Protein AF-0000000073269499 (afdb_homodimer)

InterPro domains:
  IPR055323 Uncharacterized protein C57A10.07/YOR238W [PTHR28110] (38-282)

Radius of gyration: 32.19 Å; Cα contacts (8 Å, |Δi|>4): 989; chains: 2; bounding box: 70×108×133 Å

Organism: Auxenochlorella protothecoides (NCBI:txid3075)

Sequence (570 aa):
MRRSASSPPVSPYQQAVGSDIQVAPASSRRLLRDSSFSRARKFPVSNLSTLILVAGHSVYTGLDYHDAQGSSSWYLLDYQKEVKGQTESFMAHIRLGVEQAAADPKSVLLFSGGKTRASAGPRAEAEGYWLVAEANDWFGFPEVRRRAFTEEKARDSFENLLFGLCRYYELTGHHPTHVTVVGYEFKKARFQDMHRAAVRYPATSFSYVGTPALTPSAVDGEAAAAAAFRTDPYGCSGALAAKRAERDPFAEGGYGPDRCPAMAGLLNWCGPDPFPGRLPWAPRRMRRSASSPPVSPYQQAVGSDIQVAPASSRRLLRDSSFSRARKFPVSNLSTLILVAGHSVYTGLDYHDAQGSSSWYLLDYQKEVKGQTESFMAHIRLGVEQAAADPKSVLLFSGGKTRASAGPRAEAEGYWLVAEANDWFGFPEVRRRAFTEEKARDSFENLLFGLCRYYELTGHHPTHVTVVGYEFKKARFQDMHRAAVRYPATSFSYVGTPALTPSAVDGEAAAAAAFRTDPYGCSGALAAKRAERDPFAEGGYGPDRCPAMAGLLNWCGPDPFPGRLPWAPRR

Foldseek 3Di:
DDPDPPDPDPDPDPPPPPPPPPPPPPPPPPPPPCCCCPVPQDAQQQQAAEEEFEEFDWFQQAPDLLPQQDPVRIDDDPVRVPQPCSSVQLLVLLLVLLVVCLVPVRYAREYEFAQFDVVSPRTTRRVSSLVNCVSCCVVPRVSNNSRYYYHHQDLDDLQSVVSSQLVNCSNRVAGHQAYEYEEAPLCQCCVQPQSCVLLPADSVRYYYDHDYDRDPVVNVVNVVVSVVCQFKVPQCDDPSVVSSVSRCPPVPHGDACVSPVQCRQVSPDTGNDHRPDDHRNDDDD/DDPPPPPDDDDPDPPVPPPPPPPPPPPCPVPPPCCCCPVPQDAQQQQAAEEEFEEFDWFQQDPDLLPQQDPVRIDDDPVRVPQPCSSVQLLVSLLVLLVVCLVPVRYAREYEFAQFDVVSPRTTRRVSSLVNCVSCCVVPRVSNNSRYYYHHQDLDDLQSVVSSQLVNCSNRVAGHQAYEYEEAPLCQCCVLPQSCVLLPADSVRYYYDHDYDRDPVVNVVNVVVSVVCQFKVPQCDDPSVVSSVSRCPPVPHGDACVSPVQCRQVSPDTGNDHRPDDHRNDDDD

Nearest PDB structures (foldseek):
  6vw9-assembly1_A-2  TM=4.153E-01  e=3.941E-01  Caenorhabditis elegans
  4tl9-assembly1_E  TM=4.096E-01  e=2.772E+00  Synechococcus elongatus PCC 7942 = FACHB-805
  3oyx-assembly1_A  TM=2.602E-01  e=1.111E+00  Haloferax volcanii DS2
  3oby-assembly1_A  TM=3.102E-01  e=4.247E+00  Archaeoglobus fulgidus
  3oyx-assembly1_A  TM=2.679E-01  e=9.929E-01  Haloferax volcanii DS2

Structure (mmCIF, N/CA/C/O backbone):
data_AF-0000000073269499-model_v1
#
loop_
_entity.id
_entity.type
_entity.pdbx_description
1 polymer 'Uncharacterized protein C57A10.07'
#
loop_
_atom_site.group_PDB
_atom_site.id
_atom_site.type_symbol
_atom_site.label_atom_id
_atom_site.label_alt_id
_atom_site.label_comp_id
_atom_site.label_asym_id
_atom_site.label_entity_id
_atom_site.label_seq_id
_atom_site.pdbx_PDB_ins_code
_atom_site.Cartn_x
_atom_site.Cartn_y
_atom_site.Cartn_z
_atom_site.occupancy
_atom_site.B_iso_or_equiv
_atom_site.auth_seq_id
_atom_site.auth_comp_id
_atom_site.auth_asym_id
_atom_site.auth_atom_id
_atom_site.pdbx_PDB_model_num
ATOM 1 N N . MET A 1 1 ? 31.203 10.773 104.938 1 22.94 1 MET A N 1
ATOM 2 C CA . MET A 1 1 ? 31.562 10.117 103.688 1 22.94 1 MET A CA 1
ATOM 3 C C . MET A 1 1 ? 30.359 10.016 102.75 1 22.94 1 MET A C 1
ATOM 5 O O . MET A 1 1 ? 30.469 10.305 101.562 1 22.94 1 MET A O 1
ATOM 9 N N . ARG A 1 2 ? 29.375 9.273 103.125 1 21.56 2 ARG A N 1
ATOM 10 C CA . ARG A 1 2 ? 28.688 8.258 102.375 1 21.56 2 ARG A CA 1
ATOM 11 C C . ARG A 1 2 ? 27.484 8.852 101.625 1 21.56 2 ARG A C 1
ATOM 13 O O . ARG A 1 2 ? 26.406 9 102.25 1 21.56 2 ARG A O 1
ATOM 20 N N . ARG A 1 3 ? 27.672 10.008 100.938 1 24.25 3 ARG A N 1
ATOM 21 C CA . ARG A 1 3 ? 26.609 10.812 100.375 1 24.25 3 ARG A CA 1
ATOM 22 C C . ARG A 1 3 ? 25.734 9.984 99.438 1 24.25 3 ARG A C 1
ATOM 24 O O . ARG A 1 3 ? 26.25 9.141 98.688 1 24.25 3 ARG A O 1
ATOM 31 N N . SER A 1 4 ? 24.469 9.734 99.812 1 22 4 SER A N 1
ATOM 32 C CA . SER A 1 4 ? 23.312 8.961 99.375 1 22 4 SER A CA 1
ATOM 33 C C . SER A 1 4 ? 22.984 9.227 97.938 1 22 4 SER A C 1
ATOM 35 O O . SER A 1 4 ? 22.812 10.383 97.562 1 22 4 SER A O 1
ATOM 37 N N . ALA A 1 5 ? 23.562 8.367 97.062 1 27.89 5 ALA A N 1
ATOM 38 C CA . ALA A 1 5 ? 23.672 8.242 95.625 1 27.89 5 ALA A CA 1
ATOM 39 C C . ALA A 1 5 ? 22.297 8.242 94.938 1 27.89 5 ALA A C 1
ATOM 41 O O . ALA A 1 5 ? 21.531 7.273 95.125 1 27.89 5 ALA A O 1
ATOM 42 N N . SER A 1 6 ? 21.531 9.391 95.25 1 23.92 6 SER A N 1
ATOM 43 C CA . SER A 1 6 ? 20.141 9.477 94.875 1 23.92 6 SER A CA 1
ATOM 44 C C . SER A 1 6 ? 19.953 9.062 93.438 1 23.92 6 SER A C 1
ATOM 46 O O . SER A 1 6 ? 20.719 9.492 92.562 1 23.92 6 SER A O 1
ATOM 48 N N . SER A 1 7 ? 19.469 7.836 93.188 1 26.8 7 SER A N 1
ATOM 49 C CA . SER A 1 7 ? 19.188 6.98 92.062 1 26.8 7 SER A CA 1
ATOM 50 C C . SER A 1 7 ? 18.312 7.699 91 1 26.8 7 SER A C 1
ATOM 52 O O . SER A 1 7 ? 17.266 8.242 91.375 1 26.8 7 SER A O 1
ATOM 54 N N . PRO A 1 8 ? 19 8.398 90.062 1 29.11 8 PRO A N 1
ATOM 55 C CA . PRO A 1 8 ? 18.312 9.289 89.125 1 29.11 8 PRO A CA 1
ATOM 56 C C . PRO A 1 8 ? 17.109 8.625 88.438 1 29.11 8 PRO A C 1
ATOM 58 O O . PRO A 1 8 ? 17.062 7.395 88.312 1 29.11 8 PRO A O 1
ATOM 61 N N . PRO A 1 9 ? 15.922 9.18 88.688 1 26.84 9 PRO A N 1
ATOM 62 C CA . PRO A 1 9 ? 14.625 8.641 88.312 1 26.84 9 PRO A CA 1
ATOM 63 C C . PRO A 1 9 ? 14.586 8.266 86.812 1 26.84 9 PRO A C 1
ATOM 65 O O . PRO A 1 9 ? 15.273 8.875 86 1 26.84 9 PRO A O 1
ATOM 68 N N . VAL A 1 10 ? 14.703 6.961 86.5 1 26.03 10 VAL A N 1
ATOM 69 C CA . VAL A 1 10 ? 14.695 6.262 85.188 1 26.03 10 VAL A CA 1
ATOM 70 C C . VAL A 1 10 ? 13.492 6.719 84.375 1 26.03 10 VAL A C 1
ATOM 72 O O . VAL A 1 10 ? 12.383 6.836 84.938 1 26.03 10 VAL A O 1
ATOM 75 N N . SER A 1 11 ? 13.766 7.703 83.5 1 22.86 11 SER A N 1
ATOM 76 C CA . SER A 1 11 ? 12.844 8.391 82.625 1 22.86 11 SER A CA 1
ATOM 77 C C . SER A 1 11 ? 11.953 7.402 81.875 1 22.86 11 SER A C 1
ATOM 79 O O . SER A 1 11 ? 12.43 6.379 81.375 1 22.86 11 SER A O 1
ATOM 81 N N . PRO A 1 12 ? 10.594 7.355 82.188 1 21.77 12 PRO A N 1
ATOM 82 C CA . PRO A 1 12 ? 9.531 6.402 81.875 1 21.77 12 PRO A CA 1
ATOM 83 C C . PRO A 1 12 ? 9.43 6.145 80.375 1 21.77 12 PRO A C 1
ATOM 85 O O . PRO A 1 12 ? 9 5.066 79.938 1 21.77 12 PRO A O 1
ATOM 88 N N . TYR A 1 13 ? 9.57 7.203 79.5 1 23.22 13 TYR A N 1
ATOM 89 C CA . TYR A 1 13 ? 8.508 7.371 78.5 1 23.22 13 TYR A CA 1
ATOM 90 C C . TYR A 1 13 ? 8.688 6.395 77.375 1 23.22 13 TYR A C 1
ATOM 92 O O . TYR A 1 13 ? 9.406 6.684 76.375 1 23.22 13 TYR A O 1
ATOM 100 N N . GLN A 1 14 ? 9.297 5.223 77.562 1 21.98 14 GLN A N 1
ATOM 101 C CA . GLN A 1 14 ? 9.648 4.477 76.375 1 21.98 14 GLN A CA 1
ATOM 102 C C . GLN A 1 14 ? 8.414 4.121 75.562 1 21.98 14 GLN A C 1
ATOM 104 O O . GLN A 1 14 ? 8.336 3.039 75 1 21.98 14 GLN A O 1
ATOM 109 N N . GLN A 1 15 ? 7.211 4.57 76 1 20.42 15 GLN A N 1
ATOM 110 C CA . GLN A 1 15 ? 6.18 3.725 75.375 1 20.42 15 GLN A CA 1
ATOM 111 C C . GLN A 1 15 ? 6.227 3.787 73.875 1 20.42 15 GLN A C 1
ATOM 113 O O . GLN A 1 15 ? 5.887 4.812 73.25 1 20.42 15 GLN A O 1
ATOM 118 N N . ALA A 1 16 ? 7.309 3.344 73.25 1 23.58 16 ALA A N 1
ATOM 119 C CA . ALA A 1 16 ? 7.406 3.436 71.812 1 23.58 16 ALA A CA 1
ATOM 120 C C . ALA A 1 16 ? 6.203 2.779 71.125 1 23.58 16 ALA A C 1
ATOM 122 O O . ALA A 1 16 ? 5.824 1.659 71.5 1 23.58 16 ALA A O 1
ATOM 123 N N . VAL A 1 17 ? 5.246 3.652 70.625 1 24.48 17 VAL A N 1
ATOM 124 C CA . VAL A 1 17 ? 4.023 3.396 69.875 1 24.48 17 VAL A CA 1
ATOM 125 C C . VAL A 1 17 ? 4.305 2.381 68.75 1 24.48 17 VAL A C 1
ATOM 127 O O . VAL A 1 17 ? 5.27 2.523 68 1 24.48 17 VAL A O 1
ATOM 130 N N . GLY A 1 18 ? 4.195 1.094 69.062 1 22.17 18 GLY A N 1
ATOM 131 C CA . GLY A 1 18 ? 4.191 -0.015 68.125 1 22.17 18 GLY A CA 1
ATOM 132 C C . GLY A 1 18 ? 3.318 0.238 66.875 1 22.17 18 GLY A C 1
ATOM 133 O O . GLY A 1 18 ? 2.09 0.242 67 1 22.17 18 GLY A O 1
ATOM 134 N N . SER A 1 19 ? 3.586 1.455 66.188 1 23.94 19 SER A N 1
ATOM 135 C CA . SER A 1 19 ? 2.691 1.727 65.062 1 23.94 19 SER A CA 1
ATOM 136 C C . SER A 1 19 ? 2.498 0.487 64.188 1 23.94 19 SER A C 1
ATOM 138 O O . SER A 1 19 ? 3.467 -0.192 63.844 1 23.94 19 SER A O 1
ATOM 140 N N . ASP A 1 20 ? 1.414 -0.201 64.5 1 24.16 20 ASP A N 1
ATOM 141 C CA . ASP A 1 20 ? 0.825 -1.289 63.719 1 24.16 20 ASP A CA 1
ATOM 142 C C . ASP A 1 20 ? 0.901 -1 62.219 1 24.16 20 ASP A C 1
ATOM 144 O O . ASP A 1 20 ? 0.383 0.015 61.75 1 24.16 20 ASP A O 1
ATOM 148 N N . ILE A 1 21 ? 2.008 -1.339 61.656 1 26.45 21 ILE A N 1
ATOM 149 C CA . ILE A 1 21 ? 2.162 -1.308 60.188 1 26.45 21 ILE A CA 1
ATOM 150 C C . ILE A 1 21 ? 0.993 -2.035 59.531 1 26.45 21 ILE A C 1
ATOM 152 O O . ILE A 1 21 ? 0.821 -3.242 59.719 1 26.45 21 ILE A O 1
ATOM 156 N N . GLN A 1 22 ? -0.19 -1.421 59.719 1 25.02 22 GLN A N 1
ATOM 157 C CA . GLN A 1 22 ? -1.234 -2.039 58.906 1 25.02 22 GLN A CA 1
ATOM 158 C C . GLN A 1 22 ? -0.738 -2.32 57.5 1 25.02 22 GLN A C 1
ATOM 160 O O . GLN A 1 22 ? -0.227 -1.425 56.812 1 25.02 22 GLN A O 1
ATOM 165 N N . VAL A 1 23 ? -0.312 -3.592 57.406 1 26.8 23 VAL A N 1
ATOM 166 C CA . VAL A 1 23 ? -0.012 -4.09 56.062 1 26.8 23 VAL A CA 1
ATOM 167 C C . VAL A 1 23 ? -1.102 -3.645 55.094 1 26.8 23 VAL A C 1
ATOM 169 O O . VAL A 1 23 ? -2.279 -3.953 55.281 1 26.8 23 VAL A O 1
ATOM 172 N N . ALA A 1 24 ? -0.886 -2.455 54.594 1 28.36 24 ALA A N 1
ATOM 173 C CA . ALA A 1 24 ? -1.851 -2.016 53.594 1 28.36 24 ALA A CA 1
ATOM 174 C C . ALA A 1 24 ? -2.291 -3.182 52.719 1 28.36 24 ALA A C 1
ATOM 176 O O . ALA A 1 24 ? -1.489 -4.055 52.375 1 28.36 24 ALA A O 1
ATOM 177 N N . PRO A 1 25 ? -3.572 -3.531 52.875 1 27.3 25 PRO A N 1
ATOM 178 C CA . PRO A 1 25 ? -4.066 -4.637 52.031 1 27.3 25 PRO A CA 1
ATOM 179 C C . PRO A 1 25 ? -3.449 -4.648 50.625 1 27.3 25 PRO A C 1
ATOM 181 O O . PRO A 1 25 ? -2.973 -3.617 50.156 1 27.3 25 PRO A O 1
ATOM 184 N N . ALA A 1 26 ? -3.113 -5.949 50.219 1 28.09 26 ALA A N 1
ATOM 185 C CA . ALA A 1 26 ? -2.676 -6.316 48.875 1 28.09 26 ALA A CA 1
ATOM 186 C C . ALA A 1 26 ? -3.426 -5.516 47.812 1 28.09 26 ALA A C 1
ATOM 188 O O . ALA A 1 26 ? -4.641 -5.672 47.656 1 28.09 26 ALA A O 1
ATOM 189 N N . SER A 1 27 ? -3.215 -4.227 47.812 1 24 27 SER A N 1
ATOM 190 C CA . SER A 1 27 ? -3.812 -3.434 46.719 1 24 27 SER A CA 1
ATOM 191 C C . SER A 1 27 ? -4 -4.262 45.469 1 24 27 SER A C 1
ATOM 193 O O . SER A 1 27 ? -3.219 -5.176 45.188 1 24 27 SER A O 1
ATOM 195 N N . SER A 1 28 ? -5.227 -4.309 44.938 1 25.38 28 SER A N 1
ATOM 196 C CA . SER A 1 28 ? -5.785 -4.887 43.719 1 25.38 28 SER A CA 1
ATOM 197 C C . SER A 1 28 ? -4.848 -4.688 42.531 1 25.38 28 SER A C 1
ATOM 199 O O . SER A 1 28 ? -4.527 -3.555 42.156 1 25.38 28 SER A O 1
ATOM 201 N N . ARG A 1 29 ? -3.779 -5.484 42.469 1 25.73 29 ARG A N 1
ATOM 202 C CA . ARG A 1 29 ? -3.207 -5.648 41.125 1 25.73 29 ARG A CA 1
ATOM 203 C C . ARG A 1 29 ? -4.289 -5.586 40.062 1 25.73 29 ARG A C 1
ATOM 205 O O . ARG A 1 29 ? -5.023 -6.555 39.875 1 25.73 29 ARG A O 1
ATOM 212 N N . ARG A 1 30 ? -5.062 -4.5 40.125 1 26.78 30 ARG A N 1
ATOM 213 C CA . ARG A 1 30 ? -5.777 -4.426 38.875 1 26.78 30 ARG A CA 1
ATOM 214 C C . ARG A 1 30 ? -4.918 -4.941 37.719 1 26.78 30 ARG A C 1
ATOM 216 O O . ARG A 1 30 ? -3.816 -4.438 37.5 1 26.78 30 ARG A O 1
ATOM 223 N N . LEU A 1 31 ? -4.859 -6.195 37.531 1 27.19 31 LEU A N 1
ATOM 224 C CA . LEU A 1 31 ? -4.449 -6.801 36.281 1 27.19 31 LEU A CA 1
ATOM 225 C C . LEU A 1 31 ? -4.625 -5.824 35.125 1 27.19 31 LEU A C 1
ATOM 227 O O . LEU A 1 31 ? -5.734 -5.359 34.844 1 27.19 31 LEU A O 1
ATOM 231 N N . LEU A 1 32 ? -3.809 -4.887 35.156 1 26.34 32 LEU A N 1
ATOM 232 C CA . LEU A 1 32 ? -3.75 -4.352 33.781 1 26.34 32 LEU A CA 1
ATOM 233 C C . LEU A 1 32 ? -4.059 -5.434 32.781 1 26.34 32 LEU A C 1
ATOM 235 O O . LEU A 1 32 ? -3.283 -6.379 32.594 1 26.34 32 LEU A O 1
ATOM 239 N N . ARG A 1 33 ? -5.254 -5.996 32.875 1 30.58 33 ARG A N 1
ATOM 240 C CA . ARG A 1 33 ? -5.641 -6.715 31.656 1 30.58 33 ARG A CA 1
ATOM 241 C C . ARG A 1 33 ? -4.867 -6.207 30.453 1 30.58 33 ARG A C 1
ATOM 243 O O . ARG A 1 33 ? -4.766 -5 30.234 1 30.58 33 ARG A O 1
ATOM 250 N N . ASP A 1 34 ? -3.781 -6.801 30.234 1 30.23 34 ASP A N 1
ATOM 251 C CA . ASP A 1 34 ? -3.217 -6.809 28.891 1 30.23 34 ASP A CA 1
ATOM 252 C C . ASP A 1 34 ? -4.289 -6.512 27.844 1 30.23 34 ASP A C 1
ATOM 254 O O . ASP A 1 34 ? -4.996 -7.414 27.391 1 30.23 34 ASP A O 1
ATOM 258 N N . SER A 1 35 ? -5.199 -5.676 28.203 1 30.95 35 SER A N 1
ATOM 259 C CA . SER A 1 35 ? -6.078 -5.219 27.125 1 30.95 35 SER A CA 1
ATOM 260 C C . SER A 1 35 ? -5.305 -4.996 25.828 1 30.95 35 SER A C 1
ATOM 262 O O . SER A 1 35 ? -4.871 -3.879 25.547 1 30.95 35 SER A O 1
ATOM 264 N N . SER A 1 36 ? -4.211 -5.711 25.703 1 33.69 36 SER A N 1
ATOM 265 C CA . SER A 1 36 ? -3.877 -5.734 24.281 1 33.69 36 SER A CA 1
ATOM 266 C C . SER A 1 36 ? -5.129 -5.617 23.422 1 33.69 36 SER A C 1
ATOM 268 O O . SER A 1 36 ? -5.945 -6.539 23.375 1 33.69 36 SER A O 1
ATOM 270 N N . PHE A 1 37 ? -5.938 -4.648 23.625 1 36.12 37 PHE A N 1
ATOM 271 C CA . PHE A 1 37 ? -6.922 -4.348 22.594 1 36.12 37 PHE A CA 1
ATOM 272 C C . PHE A 1 37 ? -6.555 -5.031 21.281 1 36.12 37 PHE A C 1
ATOM 274 O O . PHE A 1 37 ? -5.703 -4.543 20.531 1 36.12 37 PHE A O 1
ATOM 281 N N . SER A 1 38 ? -6.254 -6.262 21.359 1 42.28 38 SER A N 1
ATOM 282 C CA . SER A 1 38 ? -6.246 -6.988 20.094 1 42.28 38 SER A CA 1
ATOM 283 C C . SER A 1 38 ? -7.461 -6.633 19.25 1 42.28 38 SER A C 1
ATOM 285 O O . SER A 1 38 ? -8.578 -7.062 19.547 1 42.28 38 SER A O 1
ATOM 287 N N . ARG A 1 39 ? -7.777 -5.387 19.016 1 52.25 39 ARG A N 1
ATOM 288 C CA . ARG A 1 39 ? -8.844 -5.062 18.062 1 52.25 39 ARG A CA 1
ATOM 289 C C . ARG A 1 39 ? -9.039 -6.184 17.062 1 52.25 39 ARG A C 1
ATOM 291 O O . ARG A 1 39 ? -8.086 -6.621 16.422 1 52.25 39 ARG A O 1
ATOM 298 N N . ALA A 1 40 ? -10.133 -7 17.344 1 60.56 40 ALA A N 1
ATOM 299 C CA . ALA A 1 40 ? -10.523 -8.133 16.5 1 60.56 40 ALA A CA 1
ATOM 300 C C . ALA A 1 40 ? -10.32 -7.828 15.023 1 60.56 40 ALA A C 1
ATOM 302 O O . ALA A 1 40 ? -10.844 -6.84 14.516 1 60.56 40 ALA A O 1
ATOM 303 N N . ARG A 1 41 ? -9.32 -8.43 14.508 1 80.06 41 ARG A N 1
ATOM 304 C CA . ARG A 1 41 ? -9.062 -8.32 13.078 1 80.06 41 ARG A CA 1
ATOM 305 C C . ARG A 1 41 ? -10.281 -8.742 12.266 1 80.06 41 ARG A C 1
ATOM 307 O O . ARG A 1 41 ? -10.938 -9.734 12.586 1 80.06 41 ARG A O 1
ATOM 314 N N . LYS A 1 42 ? -10.797 -7.801 11.523 1 88.88 42 LYS A N 1
ATOM 315 C CA . LYS A 1 42 ? -11.859 -8.117 10.57 1 88.88 42 LYS A CA 1
ATOM 316 C C . LYS A 1 42 ? -11.289 -8.773 9.312 1 88.88 42 LYS A C 1
ATOM 318 O O . LYS A 1 42 ? -10.234 -8.359 8.82 1 88.88 42 LYS A O 1
ATOM 323 N N . PHE A 1 43 ? -11.977 -9.844 8.875 1 96 43 PHE A N 1
ATOM 324 C CA . PHE A 1 43 ? -11.633 -10.539 7.641 1 96 43 PHE A CA 1
ATOM 325 C C . PHE A 1 43 ? -12.688 -10.289 6.57 1 96 43 PHE A C 1
ATOM 327 O O . PHE A 1 43 ? -13.773 -10.875 6.609 1 96 43 PHE A O 1
ATOM 334 N N . PRO A 1 44 ? -12.352 -9.523 5.578 1 96.56 44 PRO A N 1
ATOM 335 C CA . PRO A 1 44 ? -13.344 -9 4.641 1 96.56 44 PRO A CA 1
ATOM 336 C C . PRO A 1 44 ? -14.039 -10.109 3.848 1 96.56 44 PRO A C 1
ATOM 338 O O . PRO A 1 44 ? -15.195 -9.961 3.451 1 96.56 44 PRO A O 1
ATOM 341 N N . VAL A 1 45 ? -13.281 -11.219 3.562 1 98.12 45 VAL A N 1
ATOM 342 C CA . VAL A 1 45 ? -13.836 -12.258 2.699 1 98.12 45 VAL A CA 1
ATOM 343 C C . VAL A 1 45 ? -13.531 -13.633 3.289 1 98.12 45 VAL A C 1
ATOM 345 O O . VAL A 1 45 ? -13.016 -14.516 2.596 1 98.12 45 VAL A O 1
ATOM 348 N N . SER A 1 46 ? -14.031 -13.828 4.438 1 98.12 46 SER A N 1
ATOM 349 C CA . SER A 1 46 ? -13.734 -15.047 5.191 1 98.12 46 SER A CA 1
ATOM 350 C C . SER A 1 46 ? -14.398 -16.266 4.559 1 98.12 46 SER A C 1
ATOM 352 O O . SER A 1 46 ? -14.055 -17.406 4.879 1 98.12 46 SER A O 1
ATOM 354 N N . ASN A 1 47 ? -15.297 -16.062 3.646 1 98.31 47 ASN A N 1
ATOM 355 C CA . ASN A 1 47 ? -16.062 -17.156 3.061 1 98.31 47 ASN A CA 1
ATOM 356 C C . ASN A 1 47 ? -15.344 -17.766 1.856 1 98.31 47 ASN A C 1
ATOM 358 O O . ASN A 1 47 ? -15.75 -18.812 1.343 1 98.31 47 ASN A O 1
ATOM 362 N N . LEU A 1 48 ? -14.297 -17.188 1.386 1 98.81 48 LEU A N 1
ATOM 363 C CA . LEU A 1 48 ? -13.57 -17.672 0.222 1 98.81 48 LEU A CA 1
ATOM 364 C C . LEU A 1 48 ? -12.492 -18.672 0.636 1 98.81 48 LEU A C 1
ATOM 366 O O . LEU A 1 48 ? -12.008 -18.641 1.768 1 98.81 48 LEU A O 1
ATOM 370 N N . SER A 1 49 ? -12.109 -19.562 -0.337 1 98.75 49 SER A N 1
ATOM 371 C CA . SER A 1 49 ? -11.328 -20.703 0.143 1 98.75 49 SER A CA 1
ATOM 372 C C . SER A 1 49 ? -10.109 -20.953 -0.747 1 98.75 49 SER A C 1
ATOM 374 O O . SER A 1 49 ? -9.203 -21.688 -0.369 1 98.75 49 SER A O 1
ATOM 376 N N . THR A 1 50 ? -10.062 -20.375 -1.979 1 98.94 50 THR A N 1
ATOM 377 C CA . THR A 1 50 ? -8.945 -20.625 -2.881 1 98.94 50 THR A CA 1
ATOM 378 C C . THR A 1 50 ? -8.281 -19.312 -3.295 1 98.94 50 THR A C 1
ATOM 380 O O . THR A 1 50 ? -8.852 -18.234 -3.092 1 98.94 50 THR A O 1
ATOM 383 N N . LEU A 1 51 ? -7.059 -19.422 -3.791 1 98.94 51 LEU A N 1
ATOM 384 C CA . LEU A 1 51 ? -6.281 -18.25 -4.18 1 98.94 51 LEU A CA 1
ATOM 385 C C . LEU A 1 51 ? -5.875 -18.328 -5.648 1 98.94 51 LEU A C 1
ATOM 387 O O . LEU A 1 51 ? -5.27 -19.312 -6.074 1 98.94 51 LEU A O 1
ATOM 391 N N . ILE A 1 52 ? -6.305 -17.359 -6.398 1 99 52 ILE A N 1
ATOM 392 C CA . ILE A 1 52 ? -5.727 -17.078 -7.711 1 99 52 ILE A CA 1
ATOM 393 C C . ILE A 1 52 ? -4.723 -15.93 -7.602 1 99 52 ILE A C 1
ATOM 395 O O . ILE A 1 52 ? -5.105 -14.789 -7.336 1 99 52 ILE A O 1
ATOM 399 N N . LEU A 1 53 ? -3.473 -16.25 -7.789 1 98.94 53 LEU A N 1
ATOM 400 C CA . LEU A 1 53 ? -2.387 -15.289 -7.629 1 98.94 53 LEU A CA 1
ATOM 401 C C . LEU A 1 53 ? -1.794 -14.906 -8.977 1 98.94 53 LEU A C 1
ATOM 403 O O . LEU A 1 53 ? -1.24 -15.758 -9.68 1 98.94 53 LEU A O 1
ATOM 407 N N . VAL A 1 54 ? -1.93 -13.648 -9.352 1 98.94 54 VAL A N 1
ATOM 408 C CA . VAL A 1 54 ? -1.303 -13.141 -10.57 1 98.94 54 VAL A CA 1
ATOM 409 C C . VAL A 1 54 ? -0.006 -12.414 -10.219 1 98.94 54 VAL A C 1
ATOM 411 O O . VAL A 1 54 ? -0.028 -11.375 -9.555 1 98.94 54 VAL A O 1
ATOM 414 N N . ALA A 1 55 ? 1.083 -12.961 -10.656 1 98.5 55 ALA A N 1
ATOM 415 C CA . ALA A 1 55 ? 2.391 -12.375 -10.375 1 98.5 55 ALA A CA 1
ATOM 416 C C . ALA A 1 55 ? 2.674 -11.195 -11.297 1 98.5 55 ALA A C 1
ATOM 418 O O . ALA A 1 55 ? 2.67 -11.344 -12.523 1 98.5 55 ALA A O 1
ATOM 419 N N . GLY A 1 56 ? 2.926 -10.031 -10.695 1 95.75 56 GLY A N 1
ATOM 420 C CA . GLY A 1 56 ? 3.197 -8.836 -11.477 1 95.75 56 GLY A CA 1
ATOM 421 C C . GLY A 1 56 ? 4.559 -8.852 -12.141 1 95.75 56 GLY A C 1
ATOM 422 O O . GLY A 1 56 ? 5.477 -9.531 -11.672 1 95.75 56 GLY A O 1
ATOM 423 N N . HIS A 1 57 ? 4.664 -8.062 -13.234 1 92.44 57 HIS A N 1
ATOM 424 C CA . HIS A 1 57 ? 5.91 -8.031 -13.992 1 92.44 57 HIS A CA 1
ATOM 425 C C . HIS A 1 57 ? 6.332 -6.594 -14.289 1 92.44 57 HIS A C 1
ATOM 427 O O . HIS A 1 57 ? 7.477 -6.348 -14.68 1 92.44 57 HIS A O 1
ATOM 433 N N . SER A 1 58 ? 5.418 -5.734 -14.156 1 93.19 58 SER A N 1
ATOM 434 C CA . SER A 1 58 ? 5.742 -4.348 -14.469 1 93.19 58 SER A CA 1
ATOM 435 C C . SER A 1 58 ? 4.781 -3.385 -13.773 1 93.19 58 SER A C 1
ATOM 437 O O . SER A 1 58 ? 3.652 -3.756 -13.445 1 93.19 58 SER A O 1
ATOM 439 N N . VAL A 1 59 ? 5.305 -2.197 -13.602 1 96.44 59 VAL A N 1
ATOM 440 C CA . VAL A 1 59 ? 4.492 -1.126 -13.039 1 96.44 59 VAL A CA 1
ATOM 441 C C . VAL A 1 59 ? 3.773 -0.374 -14.156 1 96.44 59 VAL A C 1
ATOM 443 O O . VAL A 1 59 ? 4.391 -0.009 -15.156 1 96.44 59 VAL A O 1
ATOM 446 N N . TYR A 1 60 ? 2.471 -0.24 -14.062 1 95.75 60 TYR A N 1
ATOM 447 C CA . TYR A 1 60 ? 1.748 0.658 -14.953 1 95.75 60 TYR A CA 1
ATOM 448 C C . TYR A 1 60 ? 2.115 2.111 -14.68 1 95.75 60 TYR A C 1
ATOM 450 O O . TYR A 1 60 ? 1.952 2.6 -13.562 1 95.75 60 TYR A O 1
ATOM 458 N N . THR A 1 61 ? 2.586 2.834 -15.695 1 95 61 THR A N 1
ATOM 459 C CA . THR A 1 61 ? 3.062 4.195 -15.477 1 95 61 THR A CA 1
ATOM 460 C C . THR A 1 61 ? 2.168 5.203 -16.188 1 95 61 THR A C 1
ATOM 462 O O . THR A 1 61 ? 2.359 6.414 -16.062 1 95 61 THR A O 1
ATOM 465 N N . GLY A 1 62 ? 1.225 4.699 -16.969 1 92.88 62 GLY A N 1
ATOM 466 C CA . GLY A 1 62 ? 0.269 5.605 -17.578 1 92.88 62 GLY A CA 1
ATOM 467 C C . GLY A 1 62 ? -0.639 6.289 -16.578 1 92.88 62 GLY A C 1
ATOM 468 O O . GLY A 1 62 ? -0.654 5.926 -15.398 1 92.88 62 GLY A O 1
ATOM 469 N N . LEU A 1 63 ? -1.359 7.301 -17.109 1 93.5 63 LEU A N 1
ATOM 470 C CA . LEU A 1 63 ? -2.283 8.062 -16.266 1 93.5 63 LEU A CA 1
ATOM 471 C C . LEU A 1 63 ? -3.725 7.852 -16.719 1 93.5 63 LEU A C 1
ATOM 473 O O . LEU A 1 63 ? -4.656 8.383 -16.109 1 93.5 63 LEU A O 1
ATOM 477 N N . ASP A 1 64 ? -3.834 7.199 -17.828 1 93.19 64 ASP A N 1
ATOM 478 C CA . ASP A 1 64 ? -5.113 6.75 -18.359 1 93.19 64 ASP A CA 1
ATOM 479 C C . ASP A 1 64 ? -5.129 5.234 -18.547 1 93.19 64 ASP A C 1
ATOM 481 O O . ASP A 1 64 ? -4.457 4.703 -19.438 1 93.19 64 ASP A O 1
ATOM 485 N N . TYR A 1 65 ? -5.918 4.527 -17.781 1 92.75 65 TYR A N 1
ATOM 486 C CA . TYR A 1 65 ? -5.883 3.07 -17.75 1 92.75 65 TYR A CA 1
ATOM 487 C C . TYR A 1 65 ? -6.641 2.477 -18.938 1 92.75 65 TYR A C 1
ATOM 489 O O . TYR A 1 65 ? -6.523 1.283 -19.219 1 92.75 65 TYR A O 1
ATOM 497 N N . HIS A 1 66 ? -7.344 3.314 -19.703 1 90.38 66 HIS A N 1
ATOM 498 C CA . HIS A 1 66 ? -7.973 2.838 -20.922 1 90.38 66 HIS A CA 1
ATOM 499 C C . HIS A 1 66 ? -6.941 2.637 -22.031 1 90.38 66 HIS A C 1
ATOM 501 O O . HIS A 1 66 ? -7.234 2.012 -23.047 1 90.38 66 HIS A O 1
ATOM 507 N N . ASP A 1 67 ? -5.781 3.086 -21.781 1 87.56 67 ASP A N 1
ATOM 508 C CA . ASP A 1 67 ? -4.707 2.973 -22.766 1 87.56 67 ASP A CA 1
ATOM 509 C C . ASP A 1 67 ? -3.699 1.901 -22.359 1 87.56 67 ASP A C 1
ATOM 511 O O . ASP A 1 67 ? -2.504 2.031 -22.625 1 87.56 67 ASP A O 1
ATOM 515 N N . ALA A 1 68 ? -4.074 0.887 -21.734 1 84.5 68 ALA A N 1
ATOM 516 C CA . ALA A 1 68 ? -3.172 -0.103 -21.156 1 84.5 68 ALA A CA 1
ATOM 517 C C . ALA A 1 68 ? -2.496 -0.936 -22.234 1 84.5 68 ALA A C 1
ATOM 519 O O . ALA A 1 68 ? -1.51 -1.627 -21.984 1 84.5 68 ALA A O 1
ATOM 520 N N . GLN A 1 69 ? -2.912 -0.868 -23.406 1 83.94 69 GLN A N 1
ATOM 521 C CA . GLN A 1 69 ? -2.299 -1.612 -24.5 1 83.94 69 GLN A CA 1
ATOM 522 C C . GLN A 1 69 ? -1.052 -0.901 -25.016 1 83.94 69 GLN A C 1
ATOM 524 O O . GLN A 1 69 ? -0.23 -1.503 -25.719 1 83.94 69 GLN A O 1
ATOM 529 N N . GLY A 1 70 ? -0.975 0.377 -24.719 1 81.75 70 GLY A N 1
ATOM 530 C CA . GLY A 1 70 ? 0.173 1.139 -25.188 1 81.75 70 GLY A CA 1
ATOM 531 C C . GLY A 1 70 ? 1.431 0.874 -24.375 1 81.75 70 GLY A C 1
ATOM 532 O O . GLY A 1 70 ? 1.4 0.893 -23.141 1 81.75 70 GLY A O 1
ATOM 533 N N . SER A 1 71 ? 2.541 0.676 -25.062 1 76.88 71 SER A N 1
ATOM 534 C CA . SER A 1 71 ? 3.805 0.367 -24.406 1 76.88 71 SER A CA 1
ATOM 535 C C . SER A 1 71 ? 4.273 1.529 -23.531 1 76.88 71 SER A C 1
ATOM 537 O O . SER A 1 71 ? 4.949 1.323 -22.516 1 76.88 71 SER A O 1
ATOM 539 N N . SER A 1 72 ? 3.867 2.645 -23.875 1 80.81 72 SER A N 1
ATOM 540 C CA . SER A 1 72 ? 4.293 3.82 -23.125 1 80.81 72 SER A CA 1
ATOM 541 C C . SER A 1 72 ? 3.578 3.91 -21.781 1 80.81 72 SER A C 1
ATOM 543 O O . SER A 1 72 ? 3.965 4.699 -20.922 1 80.81 72 SER A O 1
ATOM 545 N N . SER A 1 73 ? 2.688 3.01 -21.578 1 84.44 73 SER A N 1
ATOM 546 C CA . SER A 1 73 ? 1.877 3.078 -20.359 1 84.44 73 SER A CA 1
ATOM 547 C C . SER A 1 73 ? 2.461 2.205 -19.266 1 84.44 73 SER A C 1
ATOM 549 O O . SER A 1 73 ? 1.92 2.154 -18.156 1 84.44 73 SER A O 1
ATOM 551 N N . TRP A 1 74 ? 3.545 1.564 -19.609 1 88.06 74 TRP A N 1
ATOM 552 C CA . TRP A 1 74 ? 4.152 0.653 -18.656 1 88.06 74 TRP A CA 1
ATOM 553 C C . TRP A 1 74 ? 5.645 0.942 -18.5 1 88.06 74 TRP A C 1
ATOM 555 O O . TRP A 1 74 ? 6.289 1.428 -19.422 1 88.06 74 TRP A O 1
ATOM 565 N N . TYR A 1 75 ? 6.164 0.7 -17.281 1 84.81 75 TYR A N 1
ATOM 566 C CA . TYR A 1 75 ? 7.613 0.708 -17.109 1 84.81 75 TYR A CA 1
ATOM 567 C C . TYR A 1 75 ? 8.25 -0.51 -17.781 1 84.81 75 TYR A C 1
ATOM 569 O O . TYR A 1 75 ? 7.926 -1.649 -17.438 1 84.81 75 TYR A O 1
ATOM 577 N N . LEU A 1 76 ? 9.07 -0.218 -18.688 1 79.06 76 LEU A N 1
ATOM 578 C CA . LEU A 1 76 ? 9.773 -1.3 -19.375 1 79.06 76 LEU A CA 1
ATOM 579 C C . LEU A 1 76 ? 11.281 -1.128 -19.266 1 79.06 76 LEU A C 1
ATOM 581 O O . LEU A 1 76 ? 11.805 -0.02 -19.422 1 79.06 76 LEU A O 1
ATOM 585 N N . LEU A 1 77 ? 11.844 -2.17 -18.844 1 75.56 77 LEU A N 1
ATOM 586 C CA . LEU A 1 77 ? 13.297 -2.18 -18.922 1 75.56 77 LEU A CA 1
ATOM 587 C C . LEU A 1 77 ? 13.758 -2.082 -20.375 1 75.56 77 LEU A C 1
ATOM 589 O O . LEU A 1 77 ? 12.984 -2.342 -21.297 1 75.56 77 LEU A O 1
ATOM 593 N N . ASP A 1 78 ? 14.992 -1.725 -20.531 1 72.94 78 ASP A N 1
ATOM 594 C CA . ASP A 1 78 ? 15.531 -1.51 -21.875 1 72.94 78 ASP A CA 1
ATOM 595 C C . ASP A 1 78 ? 15.344 -2.75 -22.734 1 72.94 78 ASP A C 1
ATOM 597 O O . ASP A 1 78 ? 14.906 -2.648 -23.891 1 72.94 78 ASP A O 1
ATOM 601 N N . TYR A 1 79 ? 15.57 -3.885 -22.172 1 70.75 79 TYR A N 1
ATOM 602 C CA . TYR A 1 79 ? 15.453 -5.105 -22.953 1 70.75 79 TYR A CA 1
ATOM 603 C C . TYR A 1 79 ? 13.992 -5.422 -23.25 1 70.75 79 TYR A C 1
ATOM 605 O O . TYR A 1 79 ? 13.68 -6.086 -24.25 1 70.75 79 TYR A O 1
ATOM 613 N N . GLN A 1 80 ? 13.07 -4.941 -22.469 1 73.56 80 GLN A N 1
ATOM 614 C CA . GLN A 1 80 ? 11.648 -5.203 -22.656 1 73.56 80 GLN A CA 1
ATOM 615 C C . GLN A 1 80 ? 11.07 -4.324 -23.766 1 73.56 80 GLN A C 1
ATOM 617 O O . GLN A 1 80 ? 10.117 -4.715 -24.438 1 73.56 80 GLN A O 1
ATOM 622 N N . LYS A 1 81 ? 11.648 -3.174 -23.891 1 75.69 81 LYS A N 1
ATOM 623 C CA . LYS A 1 81 ? 11.156 -2.225 -24.875 1 75.69 81 LYS A CA 1
ATOM 624 C C . LYS A 1 81 ? 11.289 -2.787 -26.297 1 75.69 81 LYS A C 1
ATOM 626 O O . LYS A 1 81 ? 10.5 -2.453 -27.172 1 75.69 81 LYS A O 1
ATOM 631 N N . GLU A 1 82 ? 12.211 -3.691 -26.391 1 73 82 GLU A N 1
ATOM 632 C CA . GLU A 1 82 ? 12.508 -4.242 -27.703 1 73 82 GLU A CA 1
ATOM 633 C C . GLU A 1 82 ? 11.656 -5.477 -28 1 73 82 GLU A C 1
ATOM 635 O O . GLU A 1 82 ? 11.609 -5.949 -29.125 1 73 82 GLU A O 1
ATOM 640 N N . VAL A 1 83 ? 11.055 -5.93 -26.953 1 76.38 83 VAL A N 1
ATOM 641 C CA . VAL A 1 83 ? 10.281 -7.16 -27.109 1 76.38 83 VAL A CA 1
ATOM 642 C C . VAL A 1 83 ? 8.836 -6.82 -27.484 1 76.38 83 VAL A C 1
ATOM 644 O O . VAL A 1 83 ? 8.102 -6.25 -26.672 1 76.38 83 VAL A O 1
ATOM 647 N N . LYS A 1 84 ? 8.562 -7.156 -28.688 1 79.31 84 LYS A N 1
ATOM 648 C CA . LYS A 1 84 ? 7.188 -6.949 -29.141 1 79.31 84 LYS A CA 1
ATOM 649 C C . LYS A 1 84 ? 6.207 -7.781 -28.328 1 79.31 84 LYS A C 1
ATOM 651 O O . LYS A 1 84 ? 6.465 -8.945 -28.031 1 79.31 84 LYS A O 1
ATOM 656 N N . GLY A 1 85 ? 5.168 -7.152 -27.875 1 84 85 GLY A N 1
ATOM 657 C CA . GLY A 1 85 ? 4.098 -7.895 -27.219 1 84 85 GLY A CA 1
ATOM 658 C C . GLY A 1 85 ? 4.219 -7.918 -25.719 1 84 85 GLY A C 1
ATOM 659 O O . GLY A 1 85 ? 3.432 -8.578 -25.031 1 84 85 GLY A O 1
ATOM 660 N N . GLN A 1 86 ? 5.152 -7.211 -25.172 1 83.88 86 GLN A N 1
ATOM 661 C CA . GLN A 1 86 ? 5.371 -7.227 -23.734 1 83.88 86 GLN A CA 1
ATOM 662 C C . GLN A 1 86 ? 4.129 -6.742 -22.984 1 83.88 86 GLN A C 1
ATOM 664 O O . GLN A 1 86 ? 3.652 -7.414 -22.062 1 83.88 86 GLN A O 1
ATOM 669 N N . THR A 1 87 ? 3.615 -5.656 -23.406 1 86.81 87 THR A N 1
ATOM 670 C CA . THR A 1 87 ? 2.457 -5.074 -22.734 1 86.81 87 THR A CA 1
ATOM 671 C C . THR A 1 87 ? 1.23 -5.965 -22.906 1 86.81 87 THR A C 1
ATOM 673 O O . THR A 1 87 ? 0.431 -6.113 -21.984 1 86.81 87 THR A O 1
ATOM 676 N N . GLU A 1 88 ? 1.171 -6.562 -24.078 1 90.31 88 GLU A N 1
ATOM 677 C CA . GLU A 1 88 ? 0.079 -7.496 -24.344 1 90.31 88 GLU A CA 1
ATOM 678 C C . GLU A 1 88 ? 0.137 -8.688 -23.391 1 90.31 88 GLU A C 1
ATOM 680 O O . GLU A 1 88 ? -0.9 -9.211 -22.984 1 90.31 88 GLU A O 1
ATOM 685 N N . SER A 1 89 ? 1.25 -9.047 -23.078 1 92.19 89 SER A N 1
ATOM 686 C CA . SER A 1 89 ? 1.391 -10.188 -22.172 1 92.19 89 SER A CA 1
ATOM 687 C C . SER A 1 89 ? 0.932 -9.836 -20.766 1 92.19 89 SER A C 1
ATOM 689 O O . SER A 1 89 ? 0.355 -10.672 -20.062 1 92.19 89 SER A O 1
ATOM 691 N N . PHE A 1 90 ? 1.184 -8.594 -20.328 1 93.81 90 PHE A N 1
ATOM 692 C CA . PHE A 1 90 ? 0.687 -8.18 -19.031 1 93.81 90 PHE A CA 1
ATOM 693 C C . PHE A 1 90 ? -0.836 -8.227 -18.984 1 93.81 90 PHE A C 1
ATOM 695 O O . PHE A 1 90 ? -1.42 -8.758 -18.031 1 93.81 90 PHE A O 1
ATOM 702 N N . MET A 1 91 ? -1.364 -7.738 -20.078 1 94.06 91 MET A N 1
ATOM 703 C CA . MET A 1 91 ? -2.822 -7.738 -20.172 1 94.06 91 MET A CA 1
ATOM 704 C C . MET A 1 91 ? -3.363 -9.164 -20.188 1 94.06 91 MET A C 1
ATOM 706 O O . MET A 1 91 ? -4.402 -9.445 -19.578 1 94.06 91 MET A O 1
ATOM 710 N N . ALA A 1 92 ? -2.648 -10 -20.844 1 96.31 92 ALA A N 1
ATOM 711 C CA . ALA A 1 92 ? -3.061 -11.398 -20.922 1 96.31 92 ALA A CA 1
ATOM 712 C C . ALA A 1 92 ? -3.021 -12.055 -19.531 1 96.31 92 ALA A C 1
ATOM 714 O O . ALA A 1 92 ? -3.887 -12.867 -19.203 1 96.31 92 ALA A O 1
ATOM 715 N N . HIS A 1 93 ? -2.055 -11.711 -18.781 1 97.88 93 HIS A N 1
ATOM 716 C CA . HIS A 1 93 ? -1.98 -12.234 -17.422 1 97.88 93 HIS A CA 1
ATOM 717 C C . HIS A 1 93 ? -3.168 -11.766 -16.578 1 97.88 93 HIS A C 1
ATOM 719 O O . HIS A 1 93 ? -3.77 -12.562 -15.859 1 97.88 93 HIS A O 1
ATOM 725 N N . ILE A 1 94 ? -3.453 -10.484 -16.672 1 98.5 94 ILE A N 1
ATOM 726 C CA . ILE A 1 94 ? -4.574 -9.914 -15.93 1 98.5 94 ILE A CA 1
ATOM 727 C C . ILE A 1 94 ? -5.867 -10.625 -16.328 1 98.5 94 ILE A C 1
ATOM 729 O O . ILE A 1 94 ? -6.613 -11.102 -15.469 1 98.5 94 ILE A O 1
ATOM 733 N N . ARG A 1 95 ? -6.055 -10.758 -17.641 1 98.5 95 ARG A N 1
ATOM 734 C CA . ARG A 1 95 ? -7.254 -11.398 -18.156 1 98.5 95 ARG A CA 1
ATOM 735 C C . ARG A 1 95 ? -7.34 -12.852 -17.703 1 98.5 95 ARG A C 1
ATOM 737 O O . ARG A 1 95 ? -8.398 -13.312 -17.266 1 98.5 95 ARG A O 1
ATOM 744 N N . LEU A 1 96 ? -6.25 -13.523 -17.812 1 98.75 96 LEU A N 1
ATOM 745 C CA . LEU A 1 96 ? -6.215 -14.93 -17.422 1 98.75 96 LEU A CA 1
ATOM 746 C C . LEU A 1 96 ? -6.535 -15.078 -15.93 1 98.75 96 LEU A C 1
ATOM 748 O O . LEU A 1 96 ? -7.258 -15.992 -15.539 1 98.75 96 LEU A O 1
ATOM 752 N N . GLY A 1 97 ? -6.012 -14.188 -15.094 1 98.88 97 GLY A N 1
ATOM 753 C CA . GLY A 1 97 ? -6.367 -14.18 -13.688 1 98.88 97 GLY A CA 1
ATOM 754 C C . GLY A 1 97 ? -7.852 -13.984 -13.445 1 98.88 97 GLY A C 1
ATOM 755 O O . GLY A 1 97 ? -8.461 -14.703 -12.648 1 98.88 97 GLY A O 1
ATOM 756 N N . VAL A 1 98 ? -8.422 -13.062 -14.125 1 98.94 98 VAL A N 1
ATOM 757 C CA . VAL A 1 98 ? -9.844 -12.766 -14 1 98.94 98 VAL A CA 1
ATOM 758 C C . VAL A 1 98 ? -10.664 -13.977 -14.43 1 98.94 98 VAL A C 1
ATOM 760 O O . VAL A 1 98 ? -11.625 -14.359 -13.758 1 98.94 98 VAL A O 1
ATOM 763 N N . GLU A 1 99 ? -10.266 -14.633 -15.5 1 98.88 99 GLU A N 1
ATOM 764 C CA . GLU A 1 99 ? -10.969 -15.805 -16.016 1 98.88 99 GLU A CA 1
ATOM 765 C C . GLU A 1 99 ? -10.883 -16.969 -15.039 1 98.88 99 GLU A C 1
ATOM 767 O O . GLU A 1 99 ? -11.859 -17.688 -14.82 1 98.88 99 GLU A O 1
ATOM 772 N N . GLN A 1 100 ? -9.695 -17.188 -14.484 1 98.88 100 GLN A N 1
ATOM 773 C CA . GLN A 1 100 ? -9.539 -18.234 -13.484 1 98.88 100 GLN A CA 1
ATOM 774 C C . GLN A 1 100 ? -10.445 -17.969 -12.281 1 98.88 100 GLN A C 1
ATOM 776 O O . GLN A 1 100 ? -11.062 -18.906 -11.75 1 98.88 100 GLN A O 1
ATOM 781 N N . ALA A 1 101 ? -10.523 -16.75 -11.836 1 98.88 101 ALA A N 1
ATOM 782 C CA . ALA A 1 101 ? -11.367 -16.391 -10.703 1 98.88 101 ALA A CA 1
ATOM 783 C C . ALA A 1 101 ? -12.844 -16.578 -11.047 1 98.88 101 ALA A C 1
ATOM 785 O O . ALA A 1 101 ? -13.633 -17.016 -10.203 1 98.88 101 ALA A O 1
ATOM 786 N N . ALA A 1 102 ? -13.164 -16.203 -12.266 1 98.88 102 ALA A N 1
ATOM 787 C CA . ALA A 1 102 ? -14.547 -16.359 -12.703 1 98.88 102 ALA A CA 1
ATOM 788 C C . ALA A 1 102 ? -14.961 -17.828 -12.68 1 98.88 102 ALA A C 1
ATOM 790 O O . ALA A 1 102 ? -16.109 -18.156 -12.367 1 98.88 102 ALA A O 1
ATOM 791 N N . ALA A 1 103 ? -14.062 -18.734 -12.977 1 98.69 103 ALA A N 1
ATOM 792 C CA . ALA A 1 103 ? -14.336 -20.172 -13.023 1 98.69 103 ALA A CA 1
ATOM 793 C C . ALA A 1 103 ? -14.414 -20.75 -11.617 1 98.69 103 ALA A C 1
ATOM 795 O O . ALA A 1 103 ? -14.953 -21.844 -11.43 1 98.69 103 ALA A O 1
ATOM 796 N N . ASP A 1 104 ? -13.906 -20.031 -10.609 1 98.56 104 ASP A N 1
ATOM 797 C CA . ASP A 1 104 ? -13.93 -20.453 -9.219 1 98.56 104 ASP A CA 1
ATOM 798 C C . ASP A 1 104 ? -14.531 -19.375 -8.32 1 98.56 104 ASP A C 1
ATOM 800 O O . ASP A 1 104 ? -13.805 -18.578 -7.723 1 98.56 104 ASP A O 1
ATOM 804 N N . PRO A 1 105 ? -15.812 -19.406 -8.086 1 98.44 105 PRO A N 1
ATOM 805 C CA . PRO A 1 105 ? -16.484 -18.328 -7.355 1 98.44 105 PRO A CA 1
ATOM 806 C C . PRO A 1 105 ? -16.062 -18.25 -5.891 1 98.44 105 PRO A C 1
ATOM 808 O O . PRO A 1 105 ? -16.391 -17.281 -5.199 1 98.44 105 PRO A O 1
ATOM 811 N N . LYS A 1 106 ? -15.289 -19.203 -5.438 1 98.69 106 LYS A N 1
ATOM 812 C CA . LYS A 1 106 ? -14.836 -19.188 -4.051 1 98.69 106 LYS A CA 1
ATOM 813 C C . LYS A 1 106 ? -13.391 -18.703 -3.955 1 98.69 106 LYS A C 1
ATOM 815 O O . LYS A 1 106 ? -12.766 -18.797 -2.898 1 98.69 106 LYS A O 1
ATOM 820 N N . SER A 1 107 ? -12.93 -18.125 -5.008 1 98.88 107 SER A N 1
ATOM 821 C CA . SER A 1 107 ? -11.531 -17.734 -5.047 1 98.88 107 SER A CA 1
ATOM 822 C C . SER A 1 107 ? -11.367 -16.25 -4.707 1 98.88 107 SER A C 1
ATOM 824 O O . SER A 1 107 ? -12.258 -15.445 -4.984 1 98.88 107 SER A O 1
ATOM 826 N N . VAL A 1 108 ? -10.242 -15.969 -4.035 1 98.94 108 VAL A N 1
ATOM 827 C CA . VAL A 1 108 ? -9.688 -14.617 -3.998 1 98.94 108 VAL A CA 1
ATOM 828 C C . VAL A 1 108 ? -8.773 -14.406 -5.203 1 98.94 108 VAL A C 1
ATOM 830 O O . VAL A 1 108 ? -7.871 -15.203 -5.461 1 98.94 108 VAL A O 1
ATOM 833 N N . LEU A 1 109 ? -9.086 -13.406 -6.012 1 99 109 LEU A N 1
ATOM 834 C CA . LEU A 1 109 ? -8.125 -12.969 -7.016 1 99 109 LEU A CA 1
ATOM 835 C C . LEU A 1 109 ? -7.16 -11.945 -6.426 1 99 109 LEU A C 1
ATOM 837 O O . LEU A 1 109 ? -7.586 -10.883 -5.953 1 99 109 LEU A O 1
ATOM 841 N N . LEU A 1 110 ? -5.914 -12.258 -6.465 1 98.94 110 LEU A N 1
ATOM 842 C CA . LEU A 1 110 ? -4.891 -11.406 -5.867 1 98.94 110 LEU A CA 1
ATOM 843 C C . LEU A 1 110 ? -3.83 -11.031 -6.898 1 98.94 110 LEU A C 1
ATOM 845 O O . LEU A 1 110 ? -3.08 -11.891 -7.363 1 98.94 110 LEU A O 1
ATOM 849 N N . PHE A 1 111 ? -3.838 -9.75 -7.297 1 98.94 111 PHE A N 1
ATOM 850 C CA . PHE A 1 111 ? -2.703 -9.234 -8.055 1 98.94 111 PHE A CA 1
ATOM 851 C C . PHE A 1 111 ? -1.542 -8.906 -7.125 1 98.94 111 PHE A C 1
ATOM 853 O O . PHE A 1 111 ? -1.724 -8.227 -6.109 1 98.94 111 PHE A O 1
ATOM 860 N N . SER A 1 112 ? -0.335 -9.406 -7.512 1 98.94 112 SER A N 1
ATOM 861 C CA . SER A 1 112 ? 0.795 -9.281 -6.598 1 98.94 112 SER A CA 1
ATOM 862 C C . SER A 1 112 ? 1.98 -8.602 -7.27 1 98.94 112 SER A C 1
ATOM 864 O O . SER A 1 112 ? 2.344 -8.953 -8.398 1 98.94 112 SER A O 1
ATOM 866 N N . GLY A 1 113 ? 2.59 -7.621 -6.547 1 98.75 113 GLY A N 1
ATOM 867 C CA . GLY A 1 113 ? 3.773 -6.895 -6.98 1 98.75 113 GLY A CA 1
ATOM 868 C C . GLY A 1 113 ? 3.934 -5.551 -6.289 1 98.75 113 GLY A C 1
ATOM 869 O O . GLY A 1 113 ? 2.969 -4.793 -6.164 1 98.75 113 GLY A O 1
ATOM 870 N N . GLY A 1 114 ? 5.059 -5.293 -5.891 1 98.56 114 GLY A N 1
ATOM 871 C CA . GLY A 1 114 ? 5.332 -4.113 -5.086 1 98.56 114 GLY A CA 1
ATOM 872 C C . GLY A 1 114 ? 5.641 -2.883 -5.918 1 98.56 114 GLY A C 1
ATOM 873 O O . GLY A 1 114 ? 5.301 -2.824 -7.102 1 98.56 114 GLY A O 1
ATOM 874 N N . LYS A 1 115 ? 6.059 -1.832 -5.156 1 98.19 115 LYS A N 1
ATOM 875 C CA . LYS A 1 115 ? 6.52 -0.581 -5.75 1 98.19 115 LYS A CA 1
ATOM 876 C C . LYS A 1 115 ? 7.988 -0.672 -6.152 1 98.19 115 LYS A C 1
ATOM 878 O O . LYS A 1 115 ? 8.859 -0.131 -5.469 1 98.19 115 LYS A O 1
ATOM 883 N N . THR A 1 116 ? 8.258 -1.263 -7.289 1 97.38 116 THR A N 1
ATOM 884 C CA . THR A 1 116 ? 9.57 -1.851 -7.547 1 97.38 116 THR A CA 1
ATOM 885 C C . THR A 1 116 ? 10.438 -0.904 -8.375 1 97.38 116 THR A C 1
ATOM 887 O O . THR A 1 116 ? 11.633 -1.144 -8.555 1 97.38 116 THR A O 1
ATOM 890 N N . ARG A 1 117 ? 9.812 0.159 -8.875 1 96.25 117 ARG A N 1
ATOM 891 C CA . ARG A 1 117 ? 10.555 1.025 -9.789 1 96.25 117 ARG A CA 1
ATOM 892 C C . ARG A 1 117 ? 10.539 2.471 -9.305 1 96.25 117 ARG A C 1
ATOM 894 O O . ARG A 1 117 ? 9.484 3.109 -9.273 1 96.25 117 ARG A O 1
ATOM 901 N N . ALA A 1 118 ? 11.711 2.984 -9.109 1 95 118 ALA A N 1
ATOM 902 C CA . ALA A 1 118 ? 11.836 4.328 -8.547 1 95 118 ALA A CA 1
ATOM 903 C C . ALA A 1 118 ? 11.234 5.371 -9.492 1 95 118 ALA A C 1
ATOM 905 O O . ALA A 1 118 ? 10.484 6.242 -9.055 1 95 118 ALA A O 1
ATOM 906 N N . SER A 1 119 ? 11.531 5.219 -10.75 1 94.19 119 SER A N 1
ATOM 907 C CA . SER A 1 119 ? 11.148 6.246 -11.719 1 94.19 119 SER A CA 1
ATOM 908 C C . SER A 1 119 ? 9.648 6.242 -11.961 1 94.19 119 SER A C 1
ATOM 910 O O . SER A 1 119 ? 9.094 7.219 -12.469 1 94.19 119 SER A O 1
ATOM 912 N N . ALA A 1 120 ? 8.961 5.156 -11.586 1 95.19 120 ALA A N 1
ATOM 913 C CA . ALA A 1 120 ? 7.523 5.047 -11.805 1 95.19 120 ALA A CA 1
ATOM 914 C C . ALA A 1 120 ? 6.746 5.805 -10.734 1 95.19 120 ALA A C 1
ATOM 916 O O . ALA A 1 120 ? 5.547 6.051 -10.883 1 95.19 120 ALA A O 1
ATOM 917 N N . GLY A 1 121 ? 7.461 6.277 -9.68 1 96.31 121 GLY A N 1
ATOM 918 C CA . GLY A 1 121 ? 6.746 6.754 -8.508 1 96.31 121 GLY A CA 1
ATOM 919 C C . GLY A 1 121 ? 6.246 5.637 -7.613 1 96.31 121 GLY A C 1
ATOM 920 O O . GLY A 1 121 ? 6.484 4.457 -7.895 1 96.31 121 GLY A O 1
ATOM 921 N N . PRO A 1 122 ? 5.641 6.043 -6.512 1 97.69 122 PRO A N 1
ATOM 922 C CA . PRO A 1 122 ? 5.195 5.039 -5.547 1 97.69 122 PRO A CA 1
ATOM 923 C C . PRO A 1 122 ? 3.949 4.285 -6.008 1 97.69 122 PRO A C 1
ATOM 925 O O . PRO A 1 122 ? 2.926 4.297 -5.32 1 97.69 122 PRO A O 1
ATOM 928 N N . ARG A 1 123 ? 4.148 3.568 -7.094 1 97.62 123 ARG A N 1
ATOM 929 C CA . ARG A 1 123 ? 3.096 2.775 -7.723 1 97.62 123 ARG A CA 1
ATOM 930 C C . ARG A 1 123 ? 3.438 1.291 -7.695 1 97.62 123 ARG A C 1
ATOM 932 O O . ARG A 1 123 ? 4.516 0.889 -8.141 1 97.62 123 ARG A O 1
ATOM 939 N N . ALA A 1 124 ? 2.508 0.557 -7.195 1 98.44 124 ALA A N 1
ATOM 940 C CA . ALA A 1 124 ? 2.729 -0.886 -7.145 1 98.44 124 ALA A CA 1
ATOM 941 C C . ALA A 1 124 ? 2.332 -1.547 -8.461 1 98.44 124 ALA A C 1
ATOM 943 O O . ALA A 1 124 ? 1.405 -1.094 -9.141 1 98.44 124 ALA A O 1
ATOM 944 N N . GLU A 1 125 ? 3.033 -2.615 -8.797 1 97.94 125 GLU A N 1
ATOM 945 C CA . GLU A 1 125 ? 2.635 -3.432 -9.938 1 97.94 125 GLU A CA 1
ATOM 946 C C . GLU A 1 125 ? 1.21 -3.951 -9.773 1 97.94 125 GLU A C 1
ATOM 948 O O . GLU A 1 125 ? 0.402 -3.863 -10.703 1 97.94 125 GLU A O 1
ATOM 953 N N . ALA A 1 126 ? 0.875 -4.395 -8.609 1 98.75 126 ALA A N 1
ATOM 954 C CA . ALA A 1 126 ? -0.412 -5.012 -8.297 1 98.75 126 ALA A CA 1
ATOM 955 C C . ALA A 1 126 ? -1.562 -4.035 -8.547 1 98.75 126 ALA A C 1
ATOM 957 O O . ALA A 1 126 ? -2.588 -4.41 -9.117 1 98.75 126 ALA A O 1
ATOM 958 N N . GLU A 1 127 ? -1.39 -2.844 -8.094 1 97.69 127 GLU A N 1
ATOM 959 C CA . GLU A 1 127 ? -2.438 -1.84 -8.258 1 97.69 127 GLU A CA 1
ATOM 960 C C . GLU A 1 127 ? -2.688 -1.535 -9.727 1 97.69 127 GLU A C 1
ATOM 962 O O . GLU A 1 127 ? -3.836 -1.371 -10.148 1 97.69 127 GLU A O 1
ATOM 967 N N . GLY A 1 128 ? -1.596 -1.423 -10.484 1 97.31 128 GLY A N 1
ATOM 968 C CA . GLY A 1 128 ? -1.759 -1.239 -11.922 1 97.31 128 GLY A CA 1
ATOM 969 C C . GLY A 1 128 ? -2.562 -2.346 -12.578 1 97.31 128 GLY A C 1
ATOM 970 O O . GLY A 1 128 ? -3.439 -2.078 -13.398 1 97.31 128 GLY A O 1
ATOM 971 N N . TYR A 1 129 ? -2.289 -3.576 -12.211 1 98.31 129 TYR A N 1
ATOM 972 C CA . TYR A 1 129 ? -3.02 -4.715 -12.75 1 98.31 129 TYR A CA 1
ATOM 973 C C . TYR A 1 129 ? -4.5 -4.629 -12.398 1 98.31 129 TYR A C 1
ATOM 975 O O . TYR A 1 129 ? -5.363 -4.855 -13.258 1 98.31 129 TYR A O 1
ATOM 983 N N . TRP A 1 130 ? -4.836 -4.312 -11.172 1 98.62 130 TRP A N 1
ATOM 984 C CA . TRP A 1 130 ? -6.223 -4.18 -10.734 1 98.62 130 TRP A CA 1
ATOM 985 C C . TRP A 1 130 ? -6.945 -3.102 -11.539 1 98.62 130 TRP A C 1
ATOM 987 O O . TRP A 1 130 ? -8.055 -3.32 -12.023 1 98.62 130 TRP A O 1
ATOM 997 N N . LEU A 1 131 ? -6.277 -1.963 -11.719 1 97.69 131 LEU A N 1
ATOM 998 C CA . LEU A 1 131 ? -6.906 -0.829 -12.383 1 97.69 131 LEU A CA 1
ATOM 999 C C . LEU A 1 131 ? -7.086 -1.108 -13.875 1 97.69 131 LEU A C 1
ATOM 1001 O O . LEU A 1 131 ? -8.062 -0.654 -14.477 1 97.69 131 LEU A O 1
ATOM 1005 N N . VAL A 1 132 ? -6.156 -1.839 -14.438 1 97.25 132 VAL A N 1
ATOM 1006 C CA . VAL A 1 132 ? -6.312 -2.232 -15.836 1 97.25 132 VAL A CA 1
ATOM 1007 C C . VAL A 1 132 ? -7.52 -3.158 -15.977 1 97.25 132 VAL A C 1
ATOM 1009 O O . VAL A 1 132 ? -8.297 -3.031 -16.922 1 97.25 132 VAL A O 1
ATOM 1012 N N . ALA A 1 133 ? -7.688 -4.105 -15.062 1 98.5 133 ALA A N 1
ATOM 1013 C CA . ALA A 1 133 ? -8.875 -4.949 -15.07 1 98.5 133 ALA A CA 1
ATOM 1014 C C . ALA A 1 133 ? -10.148 -4.109 -14.961 1 98.5 133 ALA A C 1
ATOM 1016 O O . ALA A 1 133 ? -11.109 -4.332 -15.695 1 98.5 133 ALA A O 1
ATOM 1017 N N . GLU A 1 134 ? -10.102 -3.139 -14.047 1 97.44 134 GLU A N 1
ATOM 1018 C CA . GLU A 1 134 ? -11.227 -2.229 -13.859 1 97.44 134 GLU A CA 1
ATOM 1019 C C . GLU A 1 134 ? -11.555 -1.483 -15.148 1 97.44 134 GLU A C 1
ATOM 1021 O O . GLU A 1 134 ? -12.719 -1.377 -15.531 1 97.44 134 GLU A O 1
ATOM 1026 N N . ALA A 1 135 ? -10.539 -1.022 -15.836 1 96.25 135 ALA A N 1
ATOM 1027 C CA . ALA A 1 135 ? -10.703 -0.237 -17.047 1 96.25 135 ALA A CA 1
ATOM 1028 C C . ALA A 1 135 ? -11.234 -1.101 -18.203 1 96.25 135 ALA A C 1
ATOM 1030 O O . ALA A 1 135 ? -11.797 -0.584 -19.156 1 96.25 135 ALA A O 1
ATOM 1031 N N . ASN A 1 136 ? -11 -2.385 -18.125 1 97.06 136 ASN A N 1
ATOM 1032 C CA . ASN A 1 136 ? -11.461 -3.307 -19.156 1 97.06 136 ASN A CA 1
ATOM 1033 C C . ASN A 1 136 ? -12.734 -4.031 -18.734 1 97.06 136 ASN A C 1
ATOM 1035 O O . ASN A 1 136 ? -13.031 -5.117 -19.234 1 97.06 136 ASN A O 1
ATOM 1039 N N . ASP A 1 137 ? -13.414 -3.529 -17.781 1 97.56 137 ASP A N 1
ATOM 1040 C CA . ASP A 1 137 ? -14.695 -4.047 -17.312 1 97.56 137 ASP A CA 1
ATOM 1041 C C . ASP A 1 137 ? -14.578 -5.516 -16.906 1 97.56 137 ASP A C 1
ATOM 1043 O O . ASP A 1 137 ? -15.445 -6.324 -17.25 1 97.56 137 ASP A O 1
ATOM 1047 N N . TRP A 1 138 ? -13.414 -5.793 -16.359 1 98.56 138 TRP A N 1
ATOM 1048 C CA . TRP A 1 138 ? -13.133 -7.117 -15.82 1 98.56 138 TRP A CA 1
ATOM 1049 C C . TRP A 1 138 ? -13.32 -8.195 -16.891 1 98.56 138 TRP A C 1
ATOM 1051 O O . TRP A 1 138 ? -13.734 -9.312 -16.578 1 98.56 138 TRP A O 1
ATOM 1061 N N . PHE A 1 139 ? -13.164 -7.789 -18.141 1 98.12 139 PHE A N 1
ATOM 1062 C CA . PHE A 1 139 ? -13.102 -8.68 -19.297 1 98.12 139 PHE A CA 1
ATOM 1063 C C . PHE A 1 139 ? -14.359 -9.539 -19.375 1 98.12 139 PHE A C 1
ATOM 1065 O O . PHE A 1 139 ? -14.281 -10.727 -19.688 1 98.12 139 PHE A O 1
ATOM 1072 N N . GLY A 1 140 ? -15.453 -9.016 -18.953 1 98.38 140 GLY A N 1
ATOM 1073 C CA . GLY A 1 140 ? -16.734 -9.68 -19.109 1 98.38 140 GLY A CA 1
ATOM 1074 C C . GLY A 1 140 ? -17.172 -10.414 -17.859 1 98.38 140 GLY A C 1
ATOM 1075 O O . GLY A 1 140 ? -18.219 -11.062 -17.859 1 98.38 140 GLY A O 1
ATOM 1076 N N . PHE A 1 141 ? -16.406 -10.328 -16.766 1 98.75 141 PHE A N 1
ATOM 1077 C CA . PHE A 1 141 ? -16.75 -11 -15.516 1 98.75 141 PHE A CA 1
ATOM 1078 C C . PHE A 1 141 ? -16.766 -10.016 -14.352 1 98.75 141 PHE A C 1
ATOM 1080 O O . PHE A 1 141 ? -15.969 -10.133 -13.422 1 98.75 141 PHE A O 1
ATOM 1087 N N . PRO A 1 142 ? -17.766 -9.078 -14.344 1 98.19 142 PRO A N 1
ATOM 1088 C CA . PRO A 1 142 ? -17.797 -8.016 -13.336 1 98.19 142 PRO A CA 1
ATOM 1089 C C . PRO A 1 142 ? -17.953 -8.555 -11.914 1 98.19 142 PRO A C 1
ATOM 1091 O O . PRO A 1 142 ? -17.578 -7.879 -10.953 1 98.19 142 PRO A O 1
ATOM 1094 N N . GLU A 1 143 ? -18.422 -9.773 -11.742 1 98.12 143 GLU A N 1
ATOM 1095 C CA . GLU A 1 143 ? -18.641 -10.344 -10.414 1 98.12 143 GLU A CA 1
ATOM 1096 C C . GLU A 1 143 ? -17.312 -10.617 -9.711 1 98.12 143 GLU A C 1
ATOM 1098 O O . GLU A 1 143 ? -17.281 -10.766 -8.484 1 98.12 143 GLU A O 1
ATOM 1103 N N . VAL A 1 144 ? -16.219 -10.711 -10.461 1 98.75 144 VAL A N 1
ATOM 1104 C CA . VAL A 1 144 ? -14.906 -11.008 -9.906 1 98.75 144 VAL A CA 1
ATOM 1105 C C . VAL A 1 144 ? -14.398 -9.812 -9.117 1 98.75 144 VAL A C 1
ATOM 1107 O O . VAL A 1 144 ? -13.625 -9.969 -8.172 1 98.75 144 VAL A O 1
ATOM 1110 N N . ARG A 1 145 ? -14.859 -8.625 -9.391 1 98.56 145 ARG A N 1
ATOM 1111 C CA . ARG A 1 145 ? -14.352 -7.363 -8.852 1 98.56 145 ARG A CA 1
ATOM 1112 C C . ARG A 1 145 ? -14.398 -7.363 -7.328 1 98.56 145 ARG A C 1
ATOM 1114 O O . ARG A 1 145 ? -13.453 -6.918 -6.672 1 98.56 145 ARG A O 1
ATOM 1121 N N . ARG A 1 146 ? -15.422 -7.883 -6.73 1 97.12 146 ARG A N 1
ATOM 1122 C CA . ARG A 1 146 ? -15.664 -7.781 -5.293 1 97.12 146 ARG A CA 1
ATOM 1123 C C . ARG A 1 146 ? -14.703 -8.68 -4.516 1 97.12 146 ARG A C 1
ATOM 1125 O O . ARG A 1 146 ? -14.562 -8.539 -3.303 1 97.12 146 ARG A O 1
ATOM 1132 N N . ARG A 1 147 ? -14.062 -9.586 -5.203 1 98.31 147 ARG A N 1
ATOM 1133 C CA . ARG A 1 147 ? -13.133 -10.477 -4.527 1 98.31 147 ARG A CA 1
ATOM 1134 C C . ARG A 1 147 ? -11.734 -10.367 -5.125 1 98.31 147 ARG A C 1
ATOM 1136 O O . ARG A 1 147 ? -10.953 -11.32 -5.062 1 98.31 147 ARG A O 1
ATOM 1143 N N . ALA A 1 148 ? -11.508 -9.266 -5.848 1 98.88 148 ALA A N 1
ATOM 1144 C CA . ALA A 1 148 ? -10.188 -8.953 -6.395 1 98.88 148 ALA A CA 1
ATOM 1145 C C . ALA A 1 148 ? -9.445 -7.961 -5.508 1 98.88 148 ALA A C 1
ATOM 1147 O O . ALA A 1 148 ? -9.984 -6.906 -5.164 1 98.88 148 ALA A O 1
ATOM 1148 N N . PHE A 1 149 ? -8.227 -8.352 -5.129 1 98.88 149 PHE A N 1
ATOM 1149 C CA . PHE A 1 149 ? -7.422 -7.566 -4.207 1 98.88 149 PHE A CA 1
ATOM 1150 C C . PHE A 1 149 ? -5.992 -7.43 -4.719 1 98.88 149 PHE A C 1
ATOM 1152 O O . PHE A 1 149 ? -5.664 -7.926 -5.797 1 98.88 149 PHE A O 1
ATOM 1159 N N . THR A 1 150 ? -5.188 -6.648 -3.914 1 98.88 150 THR A N 1
ATOM 1160 C CA . THR A 1 150 ? -3.789 -6.453 -4.281 1 98.88 150 THR A CA 1
ATOM 1161 C C . THR A 1 150 ? -2.867 -6.848 -3.133 1 98.88 150 THR A C 1
ATOM 1163 O O . THR A 1 150 ? -3.262 -6.789 -1.965 1 98.88 150 THR A O 1
ATOM 1166 N N . GLU A 1 151 ? -1.783 -7.422 -3.408 1 98.81 151 GLU A N 1
ATOM 1167 C CA . GLU A 1 151 ? -0.583 -7.52 -2.582 1 98.81 151 GLU A CA 1
ATOM 1168 C C . GLU A 1 151 ? 0.544 -6.656 -3.143 1 98.81 151 GLU A C 1
ATOM 1170 O O . GLU A 1 151 ? 1.024 -6.898 -4.25 1 98.81 151 GLU A O 1
ATOM 1175 N N . GLU A 1 152 ? 0.991 -5.625 -2.373 1 98.62 152 GLU A N 1
ATOM 1176 C CA . GLU A 1 152 ? 1.75 -4.539 -2.99 1 98.62 152 GLU A CA 1
ATOM 1177 C C . GLU A 1 152 ? 3.16 -4.457 -2.414 1 98.62 152 GLU A C 1
ATOM 1179 O O . GLU A 1 152 ? 3.766 -3.383 -2.396 1 98.62 152 GLU A O 1
ATOM 1184 N N . LYS A 1 153 ? 3.746 -5.598 -2.021 1 97.88 153 LYS A N 1
ATOM 1185 C CA . LYS A 1 153 ? 5.047 -5.535 -1.363 1 97.88 153 LYS A CA 1
ATOM 1186 C C . LYS A 1 153 ? 6.055 -6.453 -2.047 1 97.88 153 LYS A C 1
ATOM 1188 O O . LYS A 1 153 ? 7.266 -6.305 -1.856 1 97.88 153 LYS A O 1
ATOM 1193 N N . ALA A 1 154 ? 5.629 -7.398 -2.855 1 98.69 154 ALA A N 1
ATOM 1194 C CA . ALA A 1 154 ? 6.504 -8.414 -3.426 1 98.69 154 ALA A CA 1
ATOM 1195 C C . ALA A 1 154 ? 7.57 -7.785 -4.316 1 98.69 154 ALA A C 1
ATOM 1197 O O . ALA A 1 154 ? 7.27 -6.922 -5.145 1 98.69 154 ALA A O 1
ATOM 1198 N N . ARG A 1 155 ? 8.812 -8.227 -4.148 1 98.12 155 ARG A N 1
ATOM 1199 C CA . ARG A 1 155 ? 9.945 -7.664 -4.883 1 98.12 155 ARG A CA 1
ATOM 1200 C C . ARG A 1 155 ? 10.57 -8.703 -5.809 1 98.12 155 ARG A C 1
ATOM 1202 O O . ARG A 1 155 ? 11.516 -8.406 -6.543 1 98.12 155 ARG A O 1
ATOM 1209 N N . ASP A 1 156 ? 10.07 -9.938 -5.723 1 97.75 156 ASP A N 1
ATOM 1210 C CA . ASP A 1 156 ? 10.445 -11.016 -6.633 1 97.75 156 ASP A CA 1
ATOM 1211 C C . ASP A 1 156 ? 9.375 -12.102 -6.656 1 97.75 156 ASP A C 1
ATOM 1213 O O . ASP A 1 156 ? 8.344 -11.984 -5.992 1 97.75 156 ASP A O 1
ATOM 1217 N N . SER A 1 157 ? 9.695 -13.172 -7.461 1 98.25 157 SER A N 1
ATOM 1218 C CA . SER A 1 157 ? 8.703 -14.219 -7.684 1 98.25 157 SER A CA 1
ATOM 1219 C C . SER A 1 157 ? 8.461 -15.031 -6.414 1 98.25 157 SER A C 1
ATOM 1221 O O . SER A 1 157 ? 7.332 -15.453 -6.148 1 98.25 157 SER A O 1
ATOM 1223 N N . PHE A 1 158 ? 9.438 -15.258 -5.609 1 98.75 158 PHE A N 1
ATOM 1224 C CA . PHE A 1 158 ? 9.234 -15.984 -4.363 1 98.75 158 PHE A CA 1
ATOM 1225 C C . PHE A 1 158 ? 8.336 -15.195 -3.416 1 98.75 158 PHE A C 1
ATOM 1227 O O . PHE A 1 158 ? 7.402 -15.75 -2.828 1 98.75 158 PHE A O 1
ATOM 1234 N N . GLU A 1 159 ? 8.57 -13.883 -3.367 1 98.62 159 GLU A N 1
ATOM 1235 C CA . GLU A 1 159 ? 7.77 -13.031 -2.494 1 98.62 159 GLU A CA 1
ATOM 1236 C C . GLU A 1 159 ? 6.344 -12.891 -3.02 1 98.62 159 GLU A C 1
ATOM 1238 O O . GLU A 1 159 ? 5.406 -12.719 -2.242 1 98.62 159 GLU A O 1
ATOM 1243 N N . ASN A 1 160 ? 6.172 -12.969 -4.355 1 98.81 160 ASN A N 1
ATOM 1244 C CA . ASN A 1 160 ? 4.797 -13.016 -4.836 1 98.81 160 ASN A CA 1
ATOM 1245 C C . ASN A 1 160 ? 3.996 -14.109 -4.133 1 98.81 160 ASN A C 1
ATOM 1247 O O . ASN A 1 160 ? 2.885 -13.867 -3.662 1 98.81 160 ASN A O 1
ATOM 1251 N N . LEU A 1 161 ? 4.602 -15.273 -4.086 1 98.94 161 LEU A N 1
ATOM 1252 C CA . LEU A 1 161 ? 3.9 -16.406 -3.479 1 98.94 161 LEU A CA 1
ATOM 1253 C C . LEU A 1 161 ? 3.832 -16.25 -1.963 1 98.94 161 LEU A C 1
ATOM 1255 O O . LEU A 1 161 ? 2.752 -16.344 -1.374 1 98.94 161 LEU A O 1
ATOM 1259 N N . LEU A 1 162 ? 4.949 -15.984 -1.323 1 98.75 162 LEU A N 1
ATOM 1260 C CA . LEU A 1 162 ? 5.027 -15.883 0.13 1 98.75 162 LEU A CA 1
ATOM 1261 C C . LEU A 1 162 ? 4.082 -14.805 0.651 1 98.75 162 LEU A C 1
ATOM 1263 O O . LEU A 1 162 ? 3.27 -15.062 1.54 1 98.75 162 LEU A O 1
ATOM 1267 N N . PHE A 1 163 ? 4.176 -13.594 0.093 1 98.69 163 PHE A N 1
ATOM 1268 C CA . PHE A 1 163 ? 3.344 -12.477 0.541 1 98.69 163 PHE A CA 1
ATOM 1269 C C . PHE A 1 163 ? 1.9 -12.664 0.089 1 98.69 163 PHE A C 1
ATOM 1271 O O . PHE A 1 163 ? 0.971 -12.219 0.762 1 98.69 163 PHE A O 1
ATOM 1278 N N . GLY A 1 164 ? 1.726 -13.383 -1.039 1 98.88 164 GLY A N 1
ATOM 1279 C CA . GLY A 1 164 ? 0.376 -13.727 -1.452 1 98.88 164 GLY A CA 1
ATOM 1280 C C . GLY A 1 164 ? -0.356 -14.586 -0.438 1 98.88 164 GLY A C 1
ATOM 1281 O O . GLY A 1 164 ? -1.528 -14.344 -0.144 1 98.88 164 GLY A O 1
ATOM 1282 N N . LEU A 1 165 ? 0.361 -15.547 0.107 1 98.81 165 LEU A N 1
ATOM 1283 C CA . LEU A 1 165 ? -0.22 -16.406 1.131 1 98.81 165 LEU A CA 1
ATOM 1284 C C . LEU A 1 165 ? -0.537 -15.617 2.395 1 98.81 165 LEU A C 1
ATOM 1286 O O . LEU A 1 165 ? -1.589 -15.812 3.008 1 98.81 165 LEU A O 1
ATOM 1290 N N . CYS A 1 166 ? 0.307 -14.734 2.727 1 98.38 166 CYS A N 1
ATOM 1291 C CA . CYS A 1 166 ? 0.074 -13.906 3.9 1 98.38 166 CYS A CA 1
ATOM 1292 C C . CYS A 1 166 ? -1.099 -12.961 3.676 1 98.38 166 CYS A C 1
ATOM 1294 O O . CYS A 1 166 ? -1.981 -12.844 4.527 1 98.38 166 CYS A O 1
ATOM 1296 N N . ARG A 1 167 ? -1.113 -12.305 2.518 1 98.69 167 ARG A N 1
ATOM 1297 C CA . ARG A 1 167 ? -2.193 -11.383 2.188 1 98.69 167 ARG A CA 1
ATOM 1298 C C . ARG A 1 167 ? -3.537 -12.102 2.152 1 98.69 167 ARG A C 1
ATOM 1300 O O . ARG 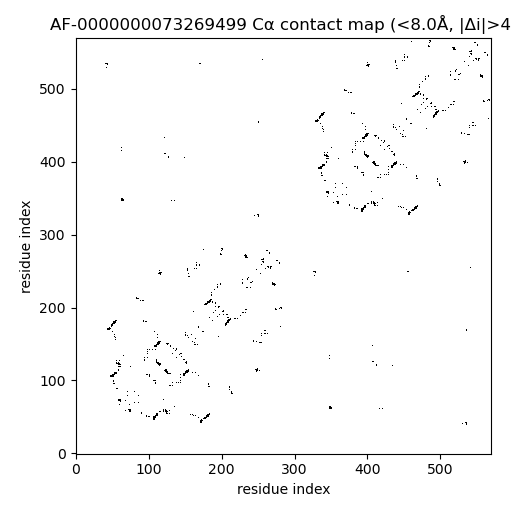A 1 167 ? -4.551 -11.555 2.6 1 98.69 167 ARG A O 1
ATOM 1307 N N . TYR A 1 168 ? -3.561 -13.344 1.608 1 98.81 168 TYR A N 1
ATOM 1308 C CA . TYR A 1 168 ? -4.773 -14.148 1.633 1 98.81 168 TYR A CA 1
ATOM 1309 C C . TYR A 1 168 ? -5.289 -14.312 3.057 1 98.81 168 TYR A C 1
ATOM 1311 O O . TYR A 1 168 ? -6.48 -14.125 3.32 1 98.81 168 TYR A O 1
ATOM 1319 N N . TYR A 1 169 ? -4.422 -14.617 3.977 1 98.56 169 TYR A N 1
ATOM 1320 C CA . TYR A 1 169 ? -4.797 -14.773 5.375 1 98.56 169 TYR A CA 1
ATOM 1321 C C . TYR A 1 169 ? -5.383 -13.477 5.93 1 98.56 169 TYR A C 1
ATOM 1323 O O . TYR A 1 169 ? -6.391 -13.5 6.641 1 98.56 169 TYR A O 1
ATOM 1331 N N . GLU A 1 170 ? -4.773 -12.383 5.629 1 97.69 170 GLU A N 1
ATOM 1332 C CA . GLU A 1 170 ? -5.254 -11.102 6.125 1 97.69 170 GLU A CA 1
ATOM 1333 C C . GLU A 1 170 ? -6.691 -10.844 5.684 1 97.69 170 GLU A C 1
ATOM 1335 O O . GLU A 1 170 ? -7.457 -10.188 6.398 1 97.69 170 GLU A O 1
ATOM 1340 N N . LEU A 1 171 ? -7.031 -11.375 4.512 1 98.5 171 LEU A N 1
ATOM 1341 C CA . LEU A 1 171 ? -8.336 -11.102 3.924 1 98.5 171 LEU A CA 1
ATOM 1342 C C . LEU A 1 171 ? -9.367 -12.117 4.402 1 98.5 171 LEU A C 1
ATOM 1344 O O . LEU A 1 171 ? -10.555 -11.797 4.5 1 98.5 171 LEU A O 1
ATOM 1348 N N . THR A 1 172 ? -8.914 -13.328 4.781 1 98.56 172 THR A N 1
ATOM 1349 C CA . THR A 1 172 ? -9.891 -14.398 4.957 1 98.56 172 THR A CA 1
ATOM 1350 C C . THR A 1 172 ? -9.836 -14.945 6.379 1 98.56 172 THR A C 1
ATOM 1352 O O . THR A 1 172 ? -10.781 -15.594 6.836 1 98.56 172 THR A O 1
ATOM 1355 N N . GLY A 1 173 ? -8.711 -14.836 7.043 1 97.69 173 GLY A N 1
ATOM 1356 C CA . GLY A 1 173 ? -8.547 -15.359 8.391 1 97.69 173 GLY A CA 1
ATOM 1357 C C . GLY A 1 173 ? -8.102 -16.812 8.422 1 97.69 173 GLY A C 1
ATOM 1358 O O . GLY A 1 173 ? -7.93 -17.391 9.492 1 97.69 173 GLY A O 1
ATOM 1359 N N . HIS A 1 174 ? -7.961 -17.344 7.254 1 97.81 174 HIS A N 1
ATOM 1360 C CA . HIS A 1 174 ? -7.469 -18.719 7.121 1 97.81 174 HIS A CA 1
ATOM 1361 C C . HIS A 1 174 ? -6.551 -18.859 5.914 1 97.81 174 HIS A C 1
ATOM 1363 O O . HIS A 1 174 ? -6.137 -17.859 5.324 1 97.81 174 HIS A O 1
ATOM 1369 N N . HIS A 1 175 ? -6.102 -20.109 5.586 1 98.12 175 HIS A N 1
ATOM 1370 C CA . HIS A 1 175 ? -5.16 -20.344 4.492 1 98.12 175 HIS A CA 1
ATOM 1371 C C . HIS A 1 175 ? -5.828 -21.062 3.33 1 98.12 175 HIS A C 1
ATOM 1373 O O . HIS A 1 175 ? -6.777 -21.828 3.527 1 98.12 175 HIS A O 1
ATOM 1379 N N . PRO A 1 176 ? -5.398 -20.781 2.119 1 98.69 176 PRO A N 1
ATOM 1380 C CA . PRO A 1 176 ? -6.117 -21.328 0.969 1 98.69 176 PRO A CA 1
ATOM 1381 C C . PRO A 1 176 ? -6.004 -22.844 0.869 1 98.69 176 PRO A C 1
ATOM 1383 O O . PRO A 1 176 ? -4.945 -23.406 1.165 1 98.69 176 PRO A O 1
ATOM 1386 N N . THR A 1 177 ? -7.043 -23.422 0.357 1 98.38 177 THR A N 1
ATOM 1387 C CA . THR A 1 177 ? -7.059 -24.859 0.134 1 98.38 177 THR A CA 1
ATOM 1388 C C . THR A 1 177 ? -6.418 -25.203 -1.207 1 98.38 177 THR A C 1
ATOM 1390 O O . THR A 1 177 ? -6.055 -26.359 -1.446 1 98.38 177 THR A O 1
ATOM 1393 N N . HIS A 1 178 ? -6.371 -24.234 -2.07 1 98.81 178 HIS A N 1
ATOM 1394 C CA . HIS A 1 178 ? -5.734 -24.375 -3.375 1 98.81 178 HIS A CA 1
ATOM 1395 C C . HIS A 1 178 ? -5.16 -23.047 -3.852 1 98.81 178 HIS A C 1
ATOM 1397 O O . HIS A 1 178 ? -5.777 -22 -3.662 1 98.81 178 HIS A O 1
ATOM 1403 N N . VAL A 1 179 ? -3.986 -23.109 -4.461 1 98.88 179 VAL A N 1
ATOM 1404 C CA . VAL A 1 179 ? -3.352 -21.922 -5.031 1 98.88 179 VAL A CA 1
ATOM 1405 C C . VAL A 1 179 ? -3.127 -22.141 -6.527 1 98.88 179 VAL A C 1
ATOM 1407 O O . VAL A 1 179 ? -2.574 -23.156 -6.941 1 98.88 179 VAL A O 1
ATOM 1410 N N . THR A 1 180 ? -3.611 -21.219 -7.254 1 98.94 180 THR A N 1
ATOM 1411 C CA . THR A 1 180 ? -3.279 -21.141 -8.672 1 98.94 180 THR A CA 1
ATOM 1412 C C . THR A 1 180 ? -2.467 -19.891 -8.969 1 98.94 180 THR A C 1
ATOM 1414 O O . THR A 1 180 ? -2.896 -18.766 -8.656 1 98.94 180 THR A O 1
ATOM 1417 N N . VAL A 1 181 ? -1.305 -20.094 -9.562 1 98.94 181 VAL A N 1
ATOM 1418 C CA . VAL A 1 181 ? -0.468 -18.953 -9.945 1 98.94 181 VAL A CA 1
ATOM 1419 C C . VAL A 1 181 ? -0.589 -18.703 -11.453 1 98.94 181 VAL A C 1
ATOM 1421 O O . VAL A 1 181 ? -0.602 -19.656 -12.242 1 98.94 181 VAL A O 1
ATOM 1424 N N . VAL A 1 182 ? -0.723 -17.469 -11.797 1 98.88 182 VAL A N 1
ATOM 1425 C CA . VAL A 1 182 ? -0.784 -17.031 -13.188 1 98.88 182 VAL A CA 1
ATOM 1426 C C . VAL A 1 182 ? 0.472 -16.234 -13.531 1 98.88 182 VAL A C 1
ATOM 1428 O O . VAL A 1 182 ? 0.847 -15.305 -12.812 1 98.88 182 VAL A O 1
ATOM 1431 N N . GLY A 1 183 ? 1.161 -16.547 -14.602 1 97.62 183 GLY A N 1
ATOM 1432 C CA . GLY A 1 183 ? 2.346 -15.867 -15.086 1 97.62 183 GLY A CA 1
ATOM 1433 C C . GLY A 1 183 ? 2.834 -16.391 -16.422 1 97.62 183 GLY A C 1
ATOM 1434 O O . GLY A 1 183 ? 2.039 -16.844 -17.25 1 97.62 183 GLY A O 1
ATOM 1435 N N . TYR A 1 184 ? 4.098 -16.219 -16.656 1 95.75 184 TYR A N 1
ATOM 1436 C CA . TYR A 1 184 ? 4.684 -16.766 -17.875 1 95.75 184 TYR A CA 1
ATOM 1437 C C . TYR A 1 184 ? 4.934 -18.266 -17.734 1 95.75 184 TYR A C 1
ATOM 1439 O O . TYR A 1 184 ? 5.422 -18.719 -16.703 1 95.75 184 TYR A O 1
ATOM 1447 N N . GLU A 1 185 ? 4.727 -18.938 -18.797 1 95.88 185 GLU A N 1
ATOM 1448 C CA . GLU A 1 185 ? 4.867 -20.391 -18.797 1 95.88 185 GLU A CA 1
ATOM 1449 C C . GLU A 1 185 ? 6.289 -20.812 -18.438 1 95.88 185 GLU A C 1
ATOM 1451 O O . GLU A 1 185 ? 6.496 -21.828 -17.766 1 95.88 185 GLU A O 1
ATOM 1456 N N . PHE A 1 186 ? 7.215 -20.062 -18.828 1 94.62 186 PHE A N 1
ATOM 1457 C CA . PHE A 1 186 ? 8.602 -20.469 -18.625 1 94.62 186 PHE A CA 1
ATOM 1458 C C . PHE A 1 186 ? 8.977 -20.344 -17.156 1 94.62 186 PHE A C 1
ATOM 1460 O O . PHE A 1 186 ? 10.039 -20.828 -16.734 1 94.62 186 PHE A O 1
ATOM 1467 N N . LYS A 1 187 ? 8.117 -19.766 -16.328 1 96.5 187 LYS A N 1
ATOM 1468 C CA . LYS A 1 187 ? 8.375 -19.672 -14.891 1 96.5 187 LYS A CA 1
ATOM 1469 C C . LYS A 1 187 ? 7.68 -20.797 -14.125 1 96.5 187 LYS A C 1
ATOM 1471 O O . LYS A 1 187 ? 7.836 -20.922 -12.906 1 96.5 187 LYS A O 1
ATOM 1476 N N . LYS A 1 188 ? 6.961 -21.656 -14.781 1 97.56 188 LYS A N 1
ATOM 1477 C CA . LYS A 1 188 ? 6.125 -22.688 -14.156 1 97.56 188 LYS A CA 1
ATOM 1478 C C . LYS A 1 188 ? 6.949 -23.594 -13.258 1 97.56 188 LYS A C 1
ATOM 1480 O O . LYS A 1 188 ? 6.609 -23.797 -12.086 1 97.56 188 LYS A O 1
ATOM 1485 N N . ALA A 1 189 ? 8 -24.062 -13.758 1 97.12 189 ALA A N 1
ATOM 1486 C CA . ALA A 1 189 ? 8.812 -25 -12.984 1 97.12 189 ALA A CA 1
ATOM 1487 C C . ALA A 1 189 ? 9.367 -24.344 -11.727 1 97.12 189 ALA A C 1
ATOM 1489 O O . ALA A 1 189 ? 9.414 -24.953 -10.664 1 97.12 189 ALA A O 1
ATOM 1490 N N . ARG A 1 190 ? 9.781 -23.109 -11.836 1 97.94 190 ARG A N 1
ATOM 1491 C CA . ARG A 1 190 ? 10.336 -22.406 -10.688 1 97.94 190 ARG A CA 1
ATOM 1492 C C . ARG A 1 190 ? 9.273 -22.203 -9.609 1 97.94 190 ARG A C 1
ATOM 1494 O O . ARG A 1 190 ? 9.531 -22.422 -8.422 1 97.94 190 ARG A O 1
ATOM 1501 N N . PHE A 1 191 ? 8.047 -21.859 -9.992 1 98.62 191 PHE A N 1
ATOM 1502 C CA . PHE A 1 191 ? 6.965 -21.672 -9.031 1 98.62 191 PHE A CA 1
ATOM 1503 C C . PHE A 1 191 ? 6.543 -23 -8.414 1 98.62 191 PHE A C 1
ATOM 1505 O O . PHE A 1 191 ? 6.379 -23.109 -7.199 1 98.62 191 PHE A O 1
ATOM 1512 N N . GLN A 1 192 ? 6.422 -24.062 -9.211 1 98.12 192 GLN A N 1
ATOM 1513 C CA . GLN A 1 192 ? 5.867 -25.328 -8.758 1 98.12 192 GLN A CA 1
ATOM 1514 C C . GLN A 1 192 ? 6.906 -26.141 -7.992 1 98.12 192 GLN A C 1
ATOM 1516 O O . GLN A 1 192 ? 6.574 -26.828 -7.023 1 98.12 192 GLN A O 1
ATOM 1521 N N . ASP A 1 193 ? 8.133 -26 -8.406 1 97.5 193 ASP A N 1
ATOM 1522 C CA . ASP A 1 193 ? 9.117 -26.938 -7.887 1 97.5 193 ASP A CA 1
ATOM 1523 C C . ASP A 1 193 ? 10.055 -26.266 -6.891 1 97.5 193 ASP A C 1
ATOM 1525 O O . ASP A 1 193 ? 10.695 -26.938 -6.078 1 97.5 193 ASP A O 1
ATOM 1529 N N . MET A 1 194 ? 10.156 -24.938 -6.977 1 98.12 194 MET A N 1
ATOM 1530 C CA . MET A 1 194 ? 11.094 -24.266 -6.082 1 98.12 194 MET A CA 1
ATOM 1531 C C . MET A 1 194 ? 10.344 -23.406 -5.07 1 98.12 194 MET A C 1
ATOM 1533 O O . MET A 1 194 ? 10.406 -23.656 -3.865 1 98.12 194 MET A O 1
ATOM 1537 N N . HIS A 1 195 ? 9.531 -22.422 -5.5 1 98.81 195 HIS A N 1
ATOM 1538 C CA . HIS A 1 195 ? 8.844 -21.516 -4.582 1 98.81 195 HIS A CA 1
ATOM 1539 C C . HIS A 1 195 ? 7.836 -22.266 -3.721 1 98.81 195 HIS A C 1
ATOM 1541 O O . HIS A 1 195 ? 7.832 -22.125 -2.496 1 98.81 195 HIS A O 1
ATOM 1547 N N . ARG A 1 196 ? 6.969 -23.062 -4.395 1 98.81 196 ARG A N 1
ATOM 1548 C CA . ARG A 1 196 ? 5.996 -23.875 -3.668 1 98.81 196 ARG A CA 1
ATOM 1549 C C . ARG A 1 196 ? 6.688 -24.781 -2.646 1 98.81 196 ARG A C 1
ATOM 1551 O O . ARG A 1 196 ? 6.234 -24.891 -1.507 1 98.81 196 ARG A O 1
ATOM 1558 N N . ALA A 1 197 ? 7.746 -25.391 -3.076 1 98 197 ALA A N 1
ATOM 1559 C CA . ALA A 1 197 ? 8.477 -26.297 -2.191 1 98 197 ALA A CA 1
ATOM 1560 C C . ALA A 1 197 ? 9.094 -25.531 -1.021 1 98 197 ALA A C 1
ATOM 1562 O O . ALA A 1 197 ? 9.125 -26.031 0.107 1 98 197 ALA A O 1
ATOM 1563 N N . ALA A 1 198 ? 9.594 -24.359 -1.276 1 98.38 198 ALA A N 1
ATOM 1564 C CA . ALA A 1 198 ? 10.234 -23.547 -0.243 1 98.38 198 ALA A CA 1
ATOM 1565 C C . ALA A 1 198 ? 9.258 -23.203 0.869 1 98.38 198 ALA A C 1
ATOM 1567 O O . ALA A 1 198 ? 9.633 -23.109 2.039 1 98.38 198 ALA A O 1
ATOM 1568 N N . VAL A 1 199 ? 8.008 -23.031 0.475 1 98.44 199 VAL A N 1
ATOM 1569 C CA . VAL A 1 199 ? 7.023 -22.719 1.506 1 98.44 199 VAL A CA 1
ATOM 1570 C C . VAL A 1 199 ? 6.305 -23.984 1.944 1 98.44 199 VAL A C 1
ATOM 1572 O O . VAL A 1 199 ? 5.348 -23.938 2.721 1 98.44 199 VAL A O 1
ATOM 1575 N N . ARG A 1 200 ? 6.676 -25.094 1.402 1 98.06 200 ARG A N 1
ATOM 1576 C CA . ARG A 1 200 ? 6.18 -26.438 1.719 1 98.06 200 ARG A CA 1
ATOM 1577 C C . ARG A 1 200 ? 4.668 -26.516 1.524 1 98.06 200 ARG A C 1
ATOM 1579 O O . ARG A 1 200 ? 3.973 -27.156 2.311 1 98.06 200 ARG A O 1
ATOM 1586 N N . TYR A 1 201 ? 4.18 -25.797 0.556 1 98.31 201 TYR A N 1
ATOM 1587 C CA . TYR A 1 201 ? 2.771 -25.922 0.2 1 98.31 201 TYR A CA 1
ATOM 1588 C C . TYR A 1 201 ? 2.51 -27.219 -0.55 1 98.31 201 TYR A C 1
ATOM 1590 O O . TYR A 1 201 ? 3.301 -27.609 -1.407 1 98.31 201 TYR A O 1
ATOM 1598 N N . PRO A 1 202 ? 1.421 -27.922 -0.308 1 97.5 202 PRO A N 1
ATOM 1599 C CA . PRO A 1 202 ? 1.193 -29.219 -0.939 1 97.5 202 PRO A CA 1
ATOM 1600 C C . PRO A 1 202 ? 1.12 -29.141 -2.461 1 97.5 202 PRO A C 1
ATOM 1602 O O . PRO A 1 202 ? 0.378 -28.312 -3.002 1 97.5 202 PRO A O 1
ATOM 1605 N N . ALA A 1 203 ? 1.787 -30.047 -3.137 1 97.44 203 ALA A N 1
ATOM 1606 C CA . ALA A 1 203 ? 1.842 -30.047 -4.598 1 97.44 203 ALA A CA 1
ATOM 1607 C C . ALA A 1 203 ? 0.471 -30.359 -5.195 1 97.44 203 ALA A C 1
ATOM 1609 O O . ALA A 1 203 ? 0.122 -29.828 -6.258 1 97.44 203 ALA A O 1
ATOM 1610 N N . THR A 1 204 ? -0.335 -31.094 -4.52 1 97.25 204 THR A N 1
ATOM 1611 C CA . THR A 1 204 ? -1.641 -31.516 -5.02 1 97.25 204 THR A CA 1
ATOM 1612 C C . THR A 1 204 ? -2.627 -30.344 -4.988 1 97.25 204 THR A C 1
ATOM 1614 O O . THR A 1 204 ? -3.682 -30.406 -5.625 1 97.25 204 THR A O 1
ATOM 1617 N N . SER A 1 205 ? -2.281 -29.328 -4.266 1 98.25 205 SER A N 1
ATOM 1618 C CA . SER A 1 205 ? -3.176 -28.188 -4.105 1 98.25 205 SER A CA 1
ATOM 1619 C C . SER A 1 205 ? -2.594 -26.938 -4.746 1 98.25 205 SER A C 1
ATOM 1621 O O . SER A 1 205 ? -2.928 -25.812 -4.352 1 98.25 205 SER A O 1
ATOM 1623 N N . PHE A 1 206 ? -1.646 -27.219 -5.723 1 98.69 206 PHE A N 1
ATOM 1624 C CA . PHE A 1 206 ? -0.955 -26.109 -6.367 1 98.69 206 PHE A CA 1
ATOM 1625 C C . PHE A 1 206 ? -1.016 -26.234 -7.883 1 98.69 206 PHE A C 1
ATOM 1627 O O . PHE A 1 206 ? -0.708 -27.297 -8.43 1 98.69 206 PHE A O 1
ATOM 1634 N N . SER A 1 207 ? -1.453 -25.172 -8.516 1 98.75 207 SER A N 1
ATOM 1635 C CA . SER A 1 207 ? -1.516 -25.141 -9.969 1 98.75 207 SER A CA 1
ATOM 1636 C C . SER A 1 207 ? -0.851 -23.891 -10.531 1 98.75 207 SER A C 1
ATOM 1638 O O . SER A 1 207 ? -0.671 -22.906 -9.82 1 98.75 207 SER A O 1
ATOM 1640 N N . TYR A 1 208 ? -0.455 -24.016 -11.781 1 98.75 208 TYR A N 1
ATOM 1641 C CA . TYR A 1 208 ? 0.123 -22.906 -12.523 1 98.75 208 TYR A CA 1
ATOM 1642 C C . TYR A 1 208 ? -0.482 -22.797 -13.922 1 98.75 208 TYR A C 1
ATOM 1644 O O . TYR A 1 208 ? -0.624 -23.812 -14.609 1 98.75 208 TYR A O 1
ATOM 1652 N N . VAL A 1 209 ? -0.917 -21.609 -14.258 1 98.44 209 VAL A N 1
ATOM 1653 C CA . VAL A 1 209 ? -1.412 -21.328 -15.594 1 98.44 209 VAL A CA 1
ATOM 1654 C C . VAL A 1 209 ? -0.568 -20.219 -16.234 1 98.44 209 VAL A C 1
ATOM 1656 O O . VAL A 1 209 ? -0.412 -19.141 -15.648 1 98.44 209 VAL A O 1
ATOM 1659 N N . GLY A 1 210 ? -0 -20.5 -17.344 1 96.69 210 GLY A N 1
ATOM 1660 C CA . GLY A 1 210 ? 0.948 -19.547 -17.906 1 96.69 210 GLY A CA 1
ATOM 1661 C C . GLY A 1 210 ? 0.641 -19.172 -19.344 1 96.69 210 GLY A C 1
ATOM 1662 O O . GLY A 1 210 ? -0.086 -19.891 -20.031 1 96.69 210 GLY A O 1
ATOM 1663 N N . THR A 1 211 ? 1.106 -18 -19.734 1 95.06 211 THR A N 1
ATOM 1664 C CA . THR A 1 211 ? 1.138 -17.562 -21.125 1 95.06 211 THR A CA 1
ATOM 1665 C C . THR A 1 211 ? 2.512 -17.812 -21.75 1 95.06 211 THR A C 1
ATOM 1667 O O . THR A 1 211 ? 3.506 -17.938 -21.031 1 95.06 211 THR A O 1
ATOM 1670 N N . PRO A 1 212 ? 2.559 -17.859 -23 1 91 212 PRO A N 1
ATOM 1671 C CA . PRO A 1 212 ? 3.838 -18.188 -23.641 1 91 212 PRO A CA 1
ATOM 1672 C C . PRO A 1 212 ? 4.863 -17.062 -23.516 1 91 212 PRO A C 1
ATOM 1674 O O . PRO A 1 212 ? 4.488 -15.898 -23.312 1 91 212 PRO A O 1
ATOM 1677 N N . ALA A 1 213 ? 6.094 -17.578 -23.656 1 83.38 213 ALA A N 1
ATOM 1678 C CA . ALA A 1 213 ? 7.184 -16.594 -23.719 1 83.38 213 ALA A CA 1
ATOM 1679 C C . ALA A 1 213 ? 7.098 -15.766 -24.984 1 83.38 213 ALA A C 1
ATOM 1681 O O . ALA A 1 213 ? 6.66 -16.25 -26.031 1 83.38 213 ALA A O 1
ATOM 1682 N N . LEU A 1 214 ? 7.613 -14.562 -24.844 1 81.5 214 LEU A N 1
ATOM 1683 C CA . LEU A 1 214 ? 7.582 -13.688 -26.016 1 81.5 214 LEU A CA 1
ATOM 1684 C C . LEU A 1 214 ? 8.859 -13.828 -26.828 1 81.5 214 LEU A C 1
ATOM 1686 O O . LEU A 1 214 ? 8.852 -13.617 -28.047 1 81.5 214 LEU A O 1
ATOM 1690 N N . THR A 1 215 ? 9.992 -14.102 -26.094 1 80.31 215 THR A N 1
ATOM 1691 C CA . THR A 1 215 ? 11.281 -14.25 -26.766 1 80.31 215 THR A CA 1
ATOM 1692 C C . THR A 1 215 ? 12.07 -15.414 -26.172 1 80.31 215 THR A C 1
ATOM 1694 O O . THR A 1 215 ? 11.867 -15.773 -25 1 80.31 215 THR A O 1
ATOM 1697 N N . PRO A 1 216 ? 12.945 -15.891 -26.953 1 79.75 216 PRO A N 1
ATOM 1698 C CA . PRO A 1 216 ? 13.844 -16.906 -26.422 1 79.75 216 PRO A CA 1
ATOM 1699 C C . PRO A 1 216 ? 14.711 -16.391 -25.266 1 79.75 216 PRO A C 1
ATOM 1701 O O . PRO A 1 216 ? 15.055 -17.141 -24.359 1 79.75 216 PRO A O 1
ATOM 1704 N N . SER A 1 217 ? 15.039 -15.156 -25.312 1 79.44 217 SER A N 1
ATOM 1705 C CA . SER A 1 217 ? 15.875 -14.555 -24.266 1 79.44 217 SER A CA 1
ATOM 1706 C C . SER A 1 217 ? 15.188 -14.609 -22.906 1 79.44 217 SER A C 1
ATOM 1708 O O . SER A 1 217 ? 15.859 -14.688 -21.875 1 79.44 217 SER A O 1
ATOM 1710 N N . ALA A 1 218 ? 13.953 -14.609 -22.953 1 81.56 218 ALA A N 1
ATOM 1711 C CA . ALA A 1 218 ? 13.203 -14.727 -21.703 1 81.56 218 ALA A CA 1
ATOM 1712 C C . ALA A 1 218 ? 13.445 -16.078 -21.047 1 81.56 218 ALA A C 1
ATOM 1714 O O . ALA A 1 218 ? 13.555 -16.172 -19.828 1 81.56 218 ALA A O 1
ATOM 1715 N N . VAL A 1 219 ? 13.711 -17.016 -21.859 1 83 219 VAL A N 1
ATOM 1716 C CA . VAL A 1 219 ? 13.945 -18.359 -21.375 1 83 219 VAL A CA 1
ATOM 1717 C C . VAL A 1 219 ? 15.344 -18.469 -20.766 1 83 219 VAL A C 1
ATOM 1719 O O . VAL A 1 219 ? 15.539 -19.109 -19.734 1 83 219 VAL A O 1
ATOM 1722 N N . ASP A 1 220 ? 16.25 -17.75 -21.344 1 84.12 220 ASP A N 1
ATOM 1723 C CA . ASP A 1 220 ? 17.609 -17.719 -20.797 1 84.12 220 ASP A CA 1
ATOM 1724 C C . ASP A 1 220 ? 17.625 -17.016 -19.438 1 84.12 220 ASP A C 1
ATOM 1726 O O . ASP A 1 220 ? 18.328 -17.438 -18.516 1 84.12 220 ASP A O 1
ATOM 1730 N N . GLY A 1 221 ? 16.922 -15.961 -19.359 1 86.56 221 GLY A N 1
ATOM 1731 C CA . GLY A 1 221 ? 16.812 -15.258 -18.094 1 86.56 221 GLY A CA 1
ATOM 1732 C C . GLY A 1 221 ? 16.219 -16.109 -16.984 1 86.56 221 GLY A C 1
ATOM 1733 O O . GLY A 1 221 ? 16.625 -16.016 -15.828 1 86.56 221 GLY A O 1
ATOM 1734 N N . GLU A 1 222 ? 15.383 -16.969 -17.438 1 91.81 222 GLU A N 1
ATOM 1735 C CA . GLU A 1 222 ? 14.734 -17.859 -16.469 1 91.81 222 GLU A CA 1
ATOM 1736 C C . GLU A 1 222 ? 15.727 -18.875 -15.914 1 91.81 222 GLU A C 1
ATOM 1738 O O . GLU A 1 222 ? 15.695 -19.188 -14.719 1 91.81 222 GLU A O 1
ATOM 1743 N N . ALA A 1 223 ? 16.562 -19.406 -16.703 1 92.31 223 ALA A N 1
ATOM 1744 C CA . ALA A 1 223 ? 17.547 -20.359 -16.25 1 92.31 223 ALA A CA 1
ATOM 1745 C C . ALA A 1 223 ? 18.438 -19.766 -15.148 1 92.31 223 ALA A C 1
ATOM 1747 O O . ALA A 1 223 ? 18.734 -20.422 -14.156 1 92.31 223 ALA A O 1
ATOM 1748 N N . ALA A 1 224 ? 18.797 -18.562 -15.367 1 92.12 224 ALA A N 1
ATOM 1749 C CA . ALA A 1 224 ? 19.625 -17.875 -14.383 1 92.12 224 ALA A CA 1
ATOM 1750 C C . ALA A 1 224 ? 18.859 -17.656 -13.078 1 92.12 224 ALA A C 1
ATOM 1752 O O . ALA A 1 224 ? 19.406 -17.859 -11.992 1 92.12 224 ALA A O 1
ATOM 1753 N N . ALA A 1 225 ? 17.641 -17.25 -13.203 1 94.12 225 ALA A N 1
ATOM 1754 C CA . ALA A 1 225 ? 16.812 -17.016 -12.023 1 94.12 225 ALA A CA 1
ATOM 1755 C C . ALA A 1 225 ? 16.578 -18.312 -11.258 1 94.12 225 ALA A C 1
ATOM 1757 O O . ALA A 1 225 ? 16.688 -18.359 -10.031 1 94.12 225 ALA A O 1
ATOM 1758 N N . ALA A 1 226 ? 16.344 -19.375 -11.992 1 96.19 226 ALA A N 1
ATOM 1759 C CA . ALA A 1 226 ? 16.125 -20.672 -11.375 1 96.19 226 ALA A CA 1
ATOM 1760 C C . ALA A 1 226 ? 17.375 -21.156 -10.633 1 96.19 226 ALA A C 1
ATOM 1762 O O . ALA A 1 226 ? 17.281 -21.672 -9.516 1 96.19 226 ALA A O 1
ATOM 1763 N N . ALA A 1 227 ? 18.469 -20.953 -11.234 1 95.69 227 ALA A N 1
ATOM 1764 C CA . ALA A 1 227 ? 19.719 -21.375 -10.609 1 95.69 227 ALA A CA 1
ATOM 1765 C C . ALA A 1 227 ? 19.969 -20.594 -9.312 1 95.69 227 ALA A C 1
ATOM 1767 O O . ALA A 1 227 ? 20.438 -21.172 -8.32 1 95.69 227 ALA A O 1
ATOM 1768 N N . ALA A 1 228 ? 19.688 -19.359 -9.352 1 96.19 228 ALA A N 1
ATOM 1769 C CA . ALA A 1 228 ? 19.875 -18.531 -8.156 1 96.19 228 ALA A CA 1
ATOM 1770 C C . ALA A 1 228 ? 18.969 -19 -7.023 1 96.19 228 ALA A C 1
ATOM 1772 O O . ALA A 1 228 ? 19.406 -19.141 -5.879 1 96.19 228 ALA A O 1
ATOM 1773 N N . PHE A 1 229 ? 17.719 -19.359 -7.32 1 97.5 229 PHE A N 1
ATOM 1774 C CA . PHE A 1 229 ? 16.781 -19.766 -6.293 1 97.5 229 PHE A CA 1
ATOM 1775 C C . PHE A 1 229 ? 17.031 -21.188 -5.848 1 97.5 229 PHE A C 1
ATOM 1777 O O . PHE A 1 229 ? 16.625 -21.594 -4.75 1 97.5 229 PHE A O 1
ATOM 1784 N N . ARG A 1 230 ? 17.656 -21.984 -6.688 1 96.25 230 ARG A N 1
ATOM 1785 C CA . ARG A 1 230 ? 18.047 -23.328 -6.266 1 96.25 230 ARG A CA 1
ATOM 1786 C C . ARG A 1 230 ? 19.062 -23.266 -5.121 1 96.25 230 ARG A C 1
ATOM 1788 O O . ARG A 1 230 ? 19 -24.062 -4.195 1 96.25 230 ARG A O 1
ATOM 1795 N N . THR A 1 231 ? 19.891 -22.266 -5.16 1 95.75 231 THR A N 1
ATOM 1796 C CA . THR A 1 231 ? 20.938 -22.094 -4.164 1 95.75 231 THR A CA 1
ATOM 1797 C C . THR A 1 231 ? 20.422 -21.344 -2.947 1 95.75 231 THR A C 1
ATOM 1799 O O . THR A 1 231 ? 20.875 -21.578 -1.823 1 95.75 231 THR A O 1
ATOM 1802 N N . ASP A 1 232 ? 19.531 -20.453 -3.158 1 97.38 232 ASP A N 1
ATOM 1803 C CA . ASP A 1 232 ? 18.969 -19.609 -2.115 1 97.38 232 ASP A CA 1
ATOM 1804 C C . ASP A 1 232 ? 17.438 -19.531 -2.246 1 97.38 232 ASP A C 1
ATOM 1806 O O . ASP A 1 232 ? 16.906 -18.484 -2.648 1 97.38 232 ASP A O 1
ATOM 1810 N N . PRO A 1 233 ? 16.812 -20.547 -1.778 1 98.19 233 PRO A N 1
ATOM 1811 C CA . PRO A 1 233 ? 15.367 -20.672 -2.018 1 98.19 233 PRO A CA 1
ATOM 1812 C C . PRO A 1 233 ? 14.57 -19.5 -1.44 1 98.19 233 PRO A C 1
ATOM 1814 O O . PRO A 1 233 ? 13.461 -19.219 -1.894 1 98.19 233 PRO A O 1
ATOM 1817 N N . TYR A 1 234 ? 15.148 -18.812 -0.553 1 98.38 234 TYR A N 1
ATOM 1818 C CA . TYR A 1 234 ? 14.398 -17.75 0.122 1 98.38 234 TYR A CA 1
ATOM 1819 C C . TYR A 1 234 ? 14.891 -16.375 -0.307 1 98.38 234 TYR A C 1
ATOM 1821 O O . TYR A 1 234 ? 14.414 -15.359 0.191 1 98.38 234 TYR A O 1
ATOM 1829 N N . GLY A 1 235 ? 15.859 -16.312 -1.218 1 97 235 GLY A N 1
ATOM 1830 C CA . GLY A 1 235 ? 16.297 -15.078 -1.845 1 97 235 GLY A CA 1
ATOM 1831 C C . GLY A 1 235 ? 16.953 -14.109 -0.869 1 97 235 GLY A C 1
ATOM 1832 O O . GLY A 1 235 ? 16.828 -12.898 -1.022 1 97 235 GLY A O 1
ATOM 1833 N N . CYS A 1 236 ? 17.734 -14.562 0.09 1 95.69 236 CYS A N 1
ATOM 1834 C CA . CYS A 1 236 ? 18.203 -13.734 1.198 1 95.69 236 CYS A CA 1
ATOM 1835 C C . CYS A 1 236 ? 19.641 -13.289 0.979 1 95.69 236 CYS A C 1
ATOM 1837 O O . CYS A 1 236 ? 20.188 -12.508 1.763 1 95.69 236 CYS A O 1
ATOM 1839 N N . SER A 1 237 ? 20.266 -13.773 -0.074 1 94.12 237 SER A N 1
ATOM 1840 C CA . SER A 1 237 ? 21.688 -13.5 -0.201 1 94.12 237 SER A CA 1
ATOM 1841 C C . SER A 1 237 ? 22.078 -13.219 -1.65 1 94.12 237 SER A C 1
ATOM 1843 O O . SER A 1 237 ? 21.266 -13.422 -2.561 1 94.12 237 SER A O 1
ATOM 1845 N N . GLY A 1 238 ? 23.234 -12.625 -1.791 1 93.56 238 GLY A N 1
ATOM 1846 C CA . GLY A 1 238 ? 23.828 -12.453 -3.105 1 93.56 238 GLY A CA 1
ATOM 1847 C C . GLY A 1 238 ? 23 -11.586 -4.027 1 93.56 238 GLY A C 1
ATOM 1848 O O . GLY A 1 238 ? 22.531 -10.508 -3.631 1 93.56 238 GLY A O 1
ATOM 1849 N N . ALA A 1 239 ? 22.922 -12.086 -5.277 1 94.31 239 ALA A N 1
ATOM 1850 C CA . ALA A 1 239 ? 22.281 -11.305 -6.328 1 94.31 239 ALA A CA 1
ATOM 1851 C C . ALA A 1 239 ? 20.781 -11.172 -6.062 1 94.31 239 ALA A C 1
ATOM 1853 O O . ALA A 1 239 ? 20.172 -10.148 -6.379 1 94.31 239 ALA A O 1
ATOM 1854 N N . LEU A 1 240 ? 20.234 -12.188 -5.469 1 96.75 240 LEU A N 1
ATOM 1855 C CA . LEU A 1 240 ? 18.797 -12.148 -5.191 1 96.75 240 LEU A CA 1
ATOM 1856 C C . LEU A 1 240 ? 18.469 -11.094 -4.137 1 96.75 240 LEU A C 1
ATOM 1858 O O . LEU A 1 240 ? 17.531 -10.32 -4.293 1 96.75 240 LEU A O 1
ATOM 1862 N N . ALA A 1 241 ? 19.281 -11 -3.117 1 95.56 241 ALA A N 1
ATOM 1863 C CA . ALA A 1 241 ? 19.094 -10 -2.072 1 95.56 241 ALA A CA 1
ATOM 1864 C C . ALA A 1 241 ? 19.312 -8.594 -2.615 1 95.56 241 ALA A C 1
ATOM 1866 O O . ALA A 1 241 ? 18.578 -7.66 -2.256 1 95.56 241 ALA A O 1
ATOM 1867 N N . ALA A 1 242 ? 20.297 -8.453 -3.424 1 95.31 242 ALA A N 1
ATOM 1868 C CA . ALA A 1 242 ? 20.594 -7.152 -4.02 1 95.31 242 ALA A CA 1
ATOM 1869 C C . ALA A 1 242 ? 19.453 -6.68 -4.902 1 95.31 242 ALA A C 1
ATOM 1871 O O . ALA A 1 242 ? 19.062 -5.504 -4.859 1 95.31 242 ALA A O 1
ATOM 1872 N N . LYS A 1 243 ? 18.891 -7.562 -5.645 1 94.94 243 LYS A N 1
ATOM 1873 C CA . LYS A 1 243 ? 17.75 -7.234 -6.504 1 94.94 243 LYS A CA 1
ATOM 1874 C C . LYS A 1 243 ? 16.547 -6.812 -5.672 1 94.94 243 LYS A C 1
ATOM 1876 O O . LYS A 1 243 ? 15.852 -5.855 -6.02 1 94.94 243 LYS A O 1
ATOM 1881 N N . ARG A 1 244 ? 16.344 -7.5 -4.637 1 95.56 244 ARG A N 1
ATOM 1882 C CA . ARG A 1 244 ? 15.242 -7.152 -3.738 1 95.56 244 ARG A CA 1
ATOM 1883 C C . ARG A 1 244 ? 15.422 -5.754 -3.164 1 95.56 244 ARG A C 1
ATOM 1885 O O . ARG A 1 244 ? 14.469 -4.977 -3.088 1 95.56 244 ARG A O 1
ATOM 1892 N N . ALA A 1 245 ? 16.594 -5.461 -2.783 1 94.94 245 ALA A N 1
ATOM 1893 C CA . ALA A 1 245 ? 16.875 -4.148 -2.219 1 94.94 245 ALA A CA 1
ATOM 1894 C C . ALA A 1 245 ? 16.641 -3.045 -3.246 1 94.94 245 ALA A C 1
ATOM 1896 O O . ALA A 1 245 ? 16.078 -1.992 -2.92 1 94.94 245 ALA A O 1
ATOM 1897 N N . GLU A 1 246 ? 17 -3.301 -4.457 1 95.19 246 GLU A N 1
ATOM 1898 C CA . GLU A 1 246 ? 16.828 -2.334 -5.535 1 95.19 246 GLU A CA 1
ATOM 1899 C C . GLU A 1 246 ? 15.352 -2.141 -5.867 1 95.19 246 GLU A C 1
ATOM 1901 O O . GLU A 1 246 ? 14.938 -1.058 -6.293 1 95.19 246 GLU A O 1
ATOM 1906 N N . ARG A 1 247 ? 14.617 -3.197 -5.617 1 96.88 247 ARG A N 1
ATOM 1907 C CA . ARG A 1 247 ? 13.203 -3.189 -5.98 1 96.88 247 ARG A CA 1
ATOM 1908 C C . ARG A 1 247 ? 12.344 -2.727 -4.812 1 96.88 247 ARG A C 1
ATOM 1910 O O . ARG A 1 247 ? 11.141 -3.004 -4.773 1 96.88 247 ARG A O 1
ATOM 1917 N N . ASP A 1 248 ? 12.977 -2.018 -3.881 1 97.12 248 ASP A N 1
ATOM 1918 C CA . ASP A 1 248 ? 12.25 -1.396 -2.777 1 97.12 248 ASP A CA 1
ATOM 1919 C C . ASP A 1 248 ? 12.633 0.073 -2.627 1 97.12 248 ASP A C 1
ATOM 1921 O O . ASP A 1 248 ? 13 0.517 -1.535 1 97.12 248 ASP A O 1
ATOM 1925 N N . PRO A 1 249 ? 12.531 0.847 -3.693 1 97.06 249 PRO A N 1
ATOM 1926 C CA . PRO A 1 249 ? 13.008 2.23 -3.656 1 97.06 249 PRO A CA 1
ATOM 1927 C C . PRO A 1 249 ? 12.172 3.123 -2.746 1 97.06 249 PRO A C 1
ATOM 1929 O O . PRO A 1 249 ? 12.578 4.242 -2.428 1 97.06 249 PRO A O 1
ATOM 1932 N N . PHE A 1 250 ? 11.055 2.648 -2.273 1 97.75 250 PHE A N 1
ATOM 1933 C CA . PHE A 1 250 ? 10.172 3.48 -1.464 1 97.75 250 PHE A CA 1
ATOM 1934 C C . PHE A 1 250 ? 10.094 2.951 -0.037 1 97.75 250 PHE A C 1
ATOM 1936 O O . PHE A 1 250 ? 9.219 3.363 0.733 1 97.75 250 PHE A O 1
ATOM 1943 N N . ALA A 1 251 ? 10.859 1.992 0.324 1 96.81 251 ALA A N 1
ATOM 1944 C CA . ALA A 1 251 ? 10.977 1.448 1.675 1 96.81 251 ALA A CA 1
ATOM 1945 C C . ALA A 1 251 ? 9.641 0.883 2.152 1 96.81 251 ALA A C 1
ATOM 1947 O O . ALA A 1 251 ? 9.242 1.109 3.297 1 96.81 251 ALA A O 1
ATOM 1948 N N . GLU A 1 252 ? 8.961 0.222 1.239 1 95.94 252 GLU A N 1
ATOM 1949 C CA . GLU A 1 252 ? 7.734 -0.465 1.633 1 95.94 252 GLU A CA 1
ATOM 1950 C C . GLU A 1 252 ? 8.031 -1.668 2.521 1 95.94 252 GLU A C 1
ATOM 1952 O O . GLU A 1 252 ? 7.234 -2.018 3.393 1 95.94 252 GLU A O 1
ATOM 1957 N N . GLY A 1 253 ? 9.172 -2.295 2.264 1 93.06 253 GLY A N 1
ATOM 1958 C CA . GLY A 1 253 ? 9.531 -3.496 3.004 1 93.06 253 GLY A CA 1
ATOM 1959 C C . GLY A 1 253 ? 8.602 -4.664 2.732 1 93.06 253 GLY A C 1
ATOM 1960 O O . GLY A 1 253 ? 7.828 -4.641 1.769 1 93.06 253 GLY A O 1
ATOM 1961 N N . GLY A 1 254 ? 8.797 -5.723 3.516 1 92.56 254 GLY A N 1
ATOM 1962 C CA . GLY A 1 254 ? 7.953 -6.902 3.416 1 92.56 254 GLY A CA 1
ATOM 1963 C C . GLY A 1 254 ? 6.926 -6.996 4.527 1 92.56 254 GLY A C 1
ATOM 1964 O O . GLY A 1 254 ? 6.535 -5.98 5.105 1 92.56 254 GLY A O 1
ATOM 1965 N N . TYR A 1 255 ? 6.422 -8.172 4.707 1 92.75 255 TYR A N 1
ATOM 1966 C CA . TYR A 1 255 ? 5.445 -8.438 5.758 1 92.75 255 TYR A CA 1
ATOM 1967 C C . TYR A 1 255 ? 6.141 -8.742 7.078 1 92.75 255 TYR A C 1
ATOM 1969 O O . TYR A 1 255 ? 7.117 -9.492 7.117 1 92.75 255 TYR A O 1
ATOM 1977 N N . GLY A 1 256 ? 5.656 -8.078 8.141 1 87.25 256 GLY A N 1
ATOM 1978 C CA . GLY A 1 256 ? 6.094 -8.453 9.477 1 87.25 256 GLY A CA 1
ATOM 1979 C C . GLY A 1 256 ? 5.402 -9.688 10.008 1 87.25 256 GLY A C 1
ATOM 1980 O O . GLY A 1 256 ? 4.324 -10.062 9.531 1 87.25 256 GLY A O 1
ATOM 1981 N N . PRO A 1 257 ? 5.992 -10.273 11 1 88.38 257 PRO A N 1
ATOM 1982 C CA . PRO A 1 257 ? 5.434 -11.508 11.562 1 88.38 257 PRO A CA 1
ATOM 1983 C C . PRO A 1 257 ? 4.059 -11.305 12.188 1 88.38 257 PRO A C 1
ATOM 1985 O O . PRO A 1 257 ? 3.262 -12.242 12.266 1 88.38 257 PRO A O 1
ATOM 1988 N N . ASP A 1 258 ? 3.738 -10.109 12.562 1 88.12 258 ASP A N 1
ATOM 1989 C CA . ASP A 1 258 ? 2.467 -9.844 13.227 1 88.12 258 ASP A CA 1
ATOM 1990 C C . ASP A 1 258 ? 1.309 -9.883 12.234 1 88.12 258 ASP A C 1
ATOM 1992 O O . ASP A 1 258 ? 0.151 -10.039 12.625 1 88.12 258 ASP A O 1
ATOM 1996 N N . ARG A 1 259 ? 1.576 -9.719 11 1 91.75 259 ARG A N 1
ATOM 1997 C CA . ARG A 1 259 ? 0.53 -9.672 9.984 1 91.75 259 ARG A CA 1
ATOM 1998 C C . ARG A 1 259 ? 0.012 -11.078 9.672 1 91.75 259 ARG A C 1
ATOM 2000 O O . ARG A 1 259 ? -1.161 -11.25 9.328 1 91.75 259 ARG A O 1
ATOM 2007 N N . CYS A 1 260 ? 0.928 -12 9.719 1 95.38 260 CYS A N 1
ATOM 2008 C CA . CYS A 1 260 ? 0.61 -13.414 9.508 1 95.38 260 CYS A CA 1
ATOM 2009 C C . CYS A 1 260 ? 1.298 -14.281 10.555 1 95.38 260 CYS A C 1
ATOM 2011 O O . CYS A 1 260 ? 2.281 -14.961 10.25 1 95.38 260 CYS A O 1
ATOM 2013 N N . PRO A 1 261 ? 0.691 -14.414 11.703 1 94 261 PRO A N 1
ATOM 2014 C CA . PRO A 1 261 ? 1.396 -15.023 12.828 1 94 261 PRO A CA 1
ATOM 2015 C C . PRO A 1 261 ? 1.76 -16.484 12.578 1 94 261 PRO A C 1
ATOM 2017 O O . PRO A 1 261 ? 2.84 -16.938 12.977 1 94 261 PRO A O 1
ATOM 2020 N N . ALA A 1 262 ? 0.896 -17.234 11.938 1 96.31 262 ALA A N 1
ATOM 2021 C CA . ALA A 1 262 ? 1.158 -18.641 11.695 1 96.31 262 ALA A CA 1
ATOM 2022 C C . ALA A 1 262 ? 2.311 -18.828 10.711 1 96.31 262 ALA A C 1
ATOM 2024 O O . ALA A 1 262 ? 2.859 -19.922 10.594 1 96.31 262 ALA A O 1
ATOM 2025 N N . MET A 1 263 ? 2.697 -17.75 10.023 1 97.25 263 MET A N 1
ATOM 2026 C CA . MET A 1 263 ? 3.773 -17.781 9.039 1 97.25 263 MET A CA 1
ATOM 2027 C C . MET A 1 263 ? 4.992 -17.016 9.531 1 97.25 263 MET A C 1
ATOM 2029 O O . MET A 1 263 ? 5.934 -16.781 8.773 1 97.25 263 MET A O 1
ATOM 2033 N N . ALA A 1 264 ? 4.965 -16.594 10.758 1 95.94 264 ALA A N 1
ATOM 2034 C CA . ALA A 1 264 ? 5.977 -15.695 11.289 1 95.94 264 ALA A CA 1
ATOM 2035 C C . ALA A 1 264 ? 7.383 -16.25 11.07 1 95.94 264 ALA A C 1
ATOM 2037 O O . ALA A 1 264 ? 8.266 -15.539 10.586 1 95.94 264 ALA A O 1
ATOM 2038 N N . GLY A 1 265 ? 7.594 -17.5 11.414 1 96.38 265 GLY A N 1
ATOM 2039 C CA . GLY A 1 265 ? 8.898 -18.109 11.219 1 96.38 265 GLY A CA 1
ATOM 2040 C C . GLY A 1 265 ? 9.32 -18.172 9.766 1 96.38 265 GLY A C 1
ATOM 2041 O O . GLY A 1 265 ? 10.484 -17.891 9.445 1 96.38 265 GLY A O 1
ATOM 2042 N N . LEU A 1 266 ? 8.406 -18.484 8.906 1 97.69 266 LEU A N 1
ATOM 2043 C CA . LEU A 1 266 ? 8.688 -18.609 7.484 1 97.69 266 LEU A CA 1
ATOM 2044 C C . LEU A 1 266 ? 9.039 -17.25 6.879 1 97.69 266 LEU A C 1
ATOM 2046 O O . LEU A 1 266 ? 9.953 -17.141 6.059 1 97.69 266 LEU A O 1
ATOM 2050 N N . LEU A 1 267 ? 8.344 -16.172 7.305 1 96.56 267 LEU A N 1
ATOM 2051 C CA . LEU A 1 267 ? 8.539 -14.836 6.777 1 96.56 267 LEU A CA 1
ATOM 2052 C C . LEU A 1 267 ? 9.945 -14.336 7.07 1 96.56 267 LEU A C 1
ATOM 2054 O O . LEU A 1 267 ? 10.469 -13.469 6.359 1 96.56 267 LEU A O 1
ATOM 2058 N N . ASN A 1 268 ? 10.562 -14.953 8.086 1 93.75 268 ASN A N 1
ATOM 2059 C CA . ASN A 1 268 ? 11.891 -14.5 8.492 1 93.75 268 ASN A CA 1
ATOM 2060 C C . ASN A 1 268 ? 12.953 -15.562 8.203 1 93.75 268 ASN A C 1
ATOM 2062 O O . ASN A 1 268 ? 14.094 -15.43 8.641 1 93.75 268 ASN A O 1
ATOM 2066 N N . TRP A 1 269 ? 12.641 -16.578 7.438 1 97 269 TRP A N 1
ATOM 2067 C CA . TRP A 1 269 ? 13.547 -17.703 7.23 1 97 269 TRP A CA 1
ATOM 2068 C C . TRP A 1 269 ? 14.484 -17.438 6.059 1 97 269 TRP A C 1
ATOM 2070 O O . TRP A 1 269 ? 14.062 -16.906 5.027 1 97 269 TRP A O 1
ATOM 2080 N N . CYS A 1 270 ? 15.734 -17.781 6.27 1 96.75 270 CYS A N 1
ATOM 2081 C CA . CYS A 1 270 ? 16.766 -17.688 5.242 1 96.75 270 CYS A CA 1
ATOM 2082 C C . CYS A 1 270 ? 17.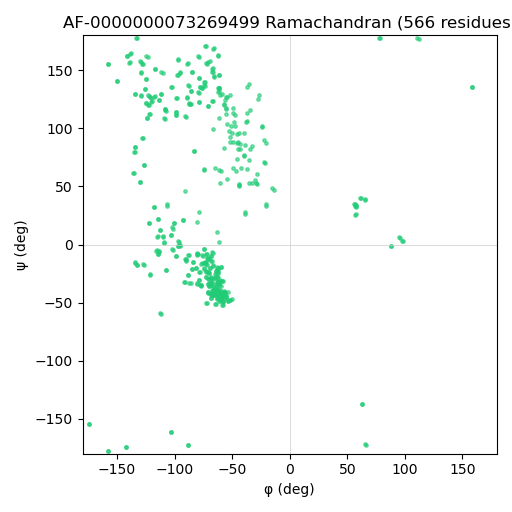672 -18.922 5.27 1 96.75 270 CYS A C 1
ATOM 2084 O O . CYS A 1 270 ? 17.688 -19.656 6.25 1 96.75 270 CYS A O 1
ATOM 2086 N N . GLY A 1 271 ? 18.406 -19.062 4.223 1 94.38 271 GLY A N 1
ATOM 2087 C CA . GLY A 1 271 ? 19.328 -20.172 4.102 1 94.38 271 GLY A CA 1
ATOM 2088 C C . GLY A 1 271 ? 18.922 -21.188 3.043 1 94.38 271 GLY A C 1
ATOM 2089 O O . GLY A 1 271 ? 17.859 -21.031 2.426 1 94.38 271 GLY A O 1
ATOM 2090 N N . PRO A 1 272 ? 19.719 -22.203 2.836 1 95.31 272 PRO A N 1
ATOM 2091 C CA . PRO A 1 272 ? 19.469 -23.156 1.753 1 95.31 272 PRO A CA 1
ATOM 2092 C C . PRO A 1 272 ? 18.484 -24.25 2.143 1 95.31 272 PRO A C 1
ATOM 2094 O O . PRO A 1 272 ? 17.922 -24.922 1.271 1 95.31 272 PRO A O 1
ATOM 2097 N N . ASP A 1 273 ? 18.203 -24.406 3.473 1 96.5 273 ASP A N 1
ATOM 2098 C CA . ASP A 1 273 ? 17.359 -25.5 3.928 1 96.5 273 ASP A CA 1
ATOM 2099 C C . ASP A 1 273 ? 15.906 -25.047 4.074 1 96.5 273 ASP A C 1
ATOM 2101 O O . ASP A 1 273 ? 15.641 -23.906 4.457 1 96.5 273 ASP A O 1
ATOM 2105 N N . PRO A 1 274 ? 15.062 -25.969 3.828 1 96.31 274 PRO A N 1
ATOM 2106 C CA . PRO A 1 274 ? 13.648 -25.625 4.023 1 96.31 274 PRO A CA 1
ATOM 2107 C C . PRO A 1 274 ? 13.328 -25.234 5.465 1 96.31 274 PRO A C 1
ATOM 2109 O O . PRO A 1 274 ? 13.93 -25.766 6.398 1 96.31 274 PRO A O 1
ATOM 2112 N N . PHE A 1 275 ? 12.375 -24.281 5.543 1 97.75 275 PHE A N 1
ATOM 2113 C CA . PHE A 1 275 ? 11.898 -23.875 6.859 1 97.75 275 PHE A CA 1
ATOM 2114 C C . PHE A 1 275 ? 11.406 -25.078 7.652 1 97.75 275 PHE A C 1
ATOM 2116 O O . PHE A 1 275 ? 10.523 -25.812 7.199 1 97.75 275 PHE A O 1
ATOM 2123 N N . PRO A 1 276 ? 11.93 -25.234 8.852 1 96.31 276 PRO A N 1
ATOM 2124 C CA . PRO A 1 276 ? 11.625 -26.469 9.586 1 96.31 276 PRO A CA 1
ATOM 2125 C C . PRO A 1 276 ? 10.375 -26.344 10.453 1 96.31 276 PRO A C 1
ATOM 2127 O O . PRO A 1 276 ? 9.883 -27.344 10.977 1 96.31 276 PRO A O 1
ATOM 2130 N N . GLY A 1 277 ? 9.906 -25.125 10.656 1 95.88 277 GLY A N 1
ATOM 2131 C CA . GLY A 1 277 ? 8.789 -24.922 11.562 1 95.88 277 GLY A CA 1
ATOM 2132 C C . GLY A 1 277 ? 7.461 -25.375 10.984 1 95.88 277 GLY A C 1
ATOM 2133 O O . GLY A 1 277 ? 7.375 -25.719 9.805 1 95.88 277 GLY A O 1
ATOM 2134 N N . ARG A 1 278 ? 6.465 -25.375 11.852 1 95.56 278 ARG A N 1
ATOM 2135 C CA . ARG A 1 278 ? 5.125 -25.781 11.43 1 95.56 278 ARG A CA 1
ATOM 2136 C C . ARG A 1 278 ? 4.469 -24.688 10.586 1 95.56 278 ARG A C 1
ATOM 2138 O O . ARG A 1 278 ? 4.586 -23.5 10.898 1 95.56 278 ARG A O 1
ATOM 2145 N N . LEU A 1 279 ? 3.838 -25.156 9.531 1 97 279 LEU A N 1
ATOM 2146 C CA . LEU A 1 279 ? 3.104 -24.25 8.656 1 97 279 LEU A CA 1
ATOM 2147 C C . LEU A 1 279 ? 1.615 -24.578 8.648 1 97 279 LEU A C 1
ATOM 2149 O O . LEU A 1 279 ? 1.234 -25.734 8.875 1 97 279 LEU A O 1
ATOM 2153 N N . PRO A 1 280 ? 0.823 -23.609 8.43 1 95.38 280 PRO A N 1
ATOM 2154 C CA . PRO A 1 280 ? -0.618 -23.797 8.609 1 95.38 280 PRO A CA 1
ATOM 2155 C C . PRO A 1 280 ? -1.216 -24.766 7.59 1 95.38 280 PRO A C 1
ATOM 2157 O O . PRO A 1 280 ? -2.309 -25.297 7.801 1 95.38 280 PRO A O 1
ATOM 2160 N N . TRP A 1 281 ? -0.571 -25.062 6.504 1 96.06 281 TRP A N 1
ATOM 2161 C CA . TRP A 1 281 ? -1.092 -25.984 5.484 1 96.06 281 TRP A CA 1
ATOM 2162 C C . TRP A 1 281 ? -0.414 -27.344 5.578 1 96.06 281 TRP A C 1
ATOM 2164 O O . TRP A 1 281 ? -0.583 -28.188 4.691 1 96.06 281 TRP A O 1
ATOM 2174 N N . ALA A 1 282 ? 0.316 -27.5 6.57 1 89.88 282 ALA A N 1
ATOM 2175 C CA . ALA A 1 282 ? 0.902 -28.812 6.785 1 89.88 282 ALA A CA 1
ATOM 2176 C C . ALA A 1 282 ? -0.176 -29.859 7.09 1 89.88 282 ALA A C 1
ATOM 2178 O O . ALA A 1 282 ? -1.189 -29.531 7.719 1 89.88 282 ALA A O 1
ATOM 2179 N N . PRO A 1 283 ? 0.087 -31.047 6.594 1 78.5 283 PRO A N 1
ATOM 2180 C CA . PRO A 1 283 ? -0.868 -32.094 6.941 1 78.5 283 PRO A CA 1
ATOM 2181 C C . PRO A 1 283 ? -0.973 -32.344 8.445 1 78.5 283 PRO A C 1
ATOM 2183 O O . PRO A 1 283 ? 0.018 -32.188 9.172 1 78.5 283 PRO A O 1
ATOM 2186 N N . ARG A 1 284 ? -2.17 -32.344 8.984 1 64.69 284 ARG A N 1
ATOM 2187 C CA . ARG A 1 284 ? -2.363 -32.656 10.398 1 64.69 284 ARG A CA 1
ATOM 2188 C C . ARG A 1 284 ? -1.789 -34.031 10.734 1 64.69 284 ARG A C 1
ATOM 2190 O O . ARG A 1 284 ? -1.891 -34.969 9.938 1 64.69 284 ARG A O 1
ATOM 2197 N N . ARG A 1 285 ? -0.865 -34.094 11.633 1 52.31 285 ARG A N 1
ATOM 2198 C CA . ARG A 1 285 ? -0.422 -35.406 12.125 1 52.31 285 ARG A CA 1
ATOM 2199 C C . ARG A 1 285 ? -1.558 -36.156 12.82 1 52.31 285 ARG A C 1
ATOM 2201 O O . ARG A 1 285 ? -2.453 -35.5 13.391 1 52.31 285 ARG A O 1
ATOM 2208 N N . MET B 1 1 ? 45.5 -81.562 65.75 1 26.55 1 MET B N 1
ATOM 2209 C CA . MET B 1 1 ? 46.094 -81 64.562 1 26.55 1 MET B CA 1
ATOM 2210 C C . MET B 1 1 ? 45.1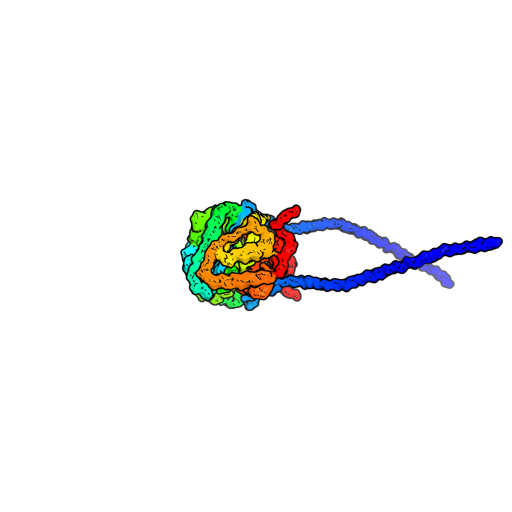88 -79.938 63.969 1 26.55 1 MET B C 1
ATOM 2212 O O . MET B 1 1 ? 44 -80.188 63.719 1 26.55 1 MET B O 1
ATOM 2216 N N . ARG B 1 2 ? 45.625 -78.625 64.125 1 25.11 2 ARG B N 1
ATOM 2217 C CA . ARG B 1 2 ? 45.094 -77.25 64.125 1 25.11 2 ARG B CA 1
ATOM 2218 C C . ARG B 1 2 ? 44.594 -76.875 62.75 1 25.11 2 ARG B C 1
ATOM 2220 O O . ARG B 1 2 ? 45.344 -77 61.75 1 25.11 2 ARG B O 1
ATOM 2227 N N . ARG B 1 3 ? 43.25 -76.938 62.469 1 25.34 3 ARG B N 1
ATOM 2228 C CA . ARG B 1 3 ? 42.344 -76.875 61.344 1 25.34 3 ARG B CA 1
ATOM 2229 C C . ARG B 1 3 ? 42.406 -75.438 60.688 1 25.34 3 ARG B C 1
ATOM 2231 O O . ARG B 1 3 ? 41.875 -74.5 61.25 1 25.34 3 ARG B O 1
ATOM 2238 N N . SER B 1 4 ? 43.562 -75.125 60.125 1 22.27 4 SER B N 1
ATOM 2239 C CA . SER B 1 4 ? 43.938 -73.75 59.656 1 22.27 4 SER B CA 1
ATOM 2240 C C . SER B 1 4 ? 42.969 -73.312 58.562 1 22.27 4 SER B C 1
ATOM 2242 O O . SER B 1 4 ? 42.656 -74 57.625 1 22.27 4 SER B O 1
ATOM 2244 N N . ALA B 1 5 ? 42.094 -72.312 58.969 1 28.39 5 ALA B N 1
ATOM 2245 C CA . ALA B 1 5 ? 40.938 -71.625 58.438 1 28.39 5 ALA B CA 1
ATOM 2246 C C . ALA B 1 5 ? 41.312 -70.875 57.156 1 28.39 5 ALA B C 1
ATOM 2248 O O . ALA B 1 5 ? 42.031 -69.875 57.156 1 28.39 5 ALA B O 1
ATOM 2249 N N . SER B 1 6 ? 41.719 -71.688 56.094 1 23.91 6 SER B N 1
ATOM 2250 C CA . SER B 1 6 ? 42.25 -71.125 54.844 1 23.91 6 SER B CA 1
AT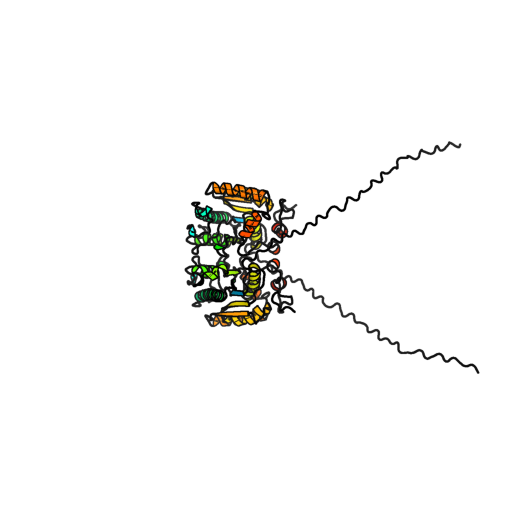OM 2251 C C . SER B 1 6 ? 41.312 -70.188 54.188 1 23.91 6 SER B C 1
ATOM 2253 O O . SER B 1 6 ? 40.188 -70.5 53.812 1 23.91 6 SER B O 1
ATOM 2255 N N . SER B 1 7 ? 41.312 -68.875 54.656 1 27.23 7 SER B N 1
ATOM 2256 C CA . SER B 1 7 ? 40.438 -67.75 54.312 1 27.23 7 SER B CA 1
ATOM 2257 C C . SER B 1 7 ? 40.375 -67.562 52.781 1 27.23 7 SER B C 1
ATOM 2259 O O . SER B 1 7 ? 41.344 -67.875 52.094 1 27.23 7 SER B O 1
ATOM 2261 N N . PRO B 1 8 ? 39.156 -67.5 52.281 1 29.11 8 PRO B N 1
ATOM 2262 C CA . PRO B 1 8 ? 38.625 -67.562 50.906 1 29.11 8 PRO B CA 1
ATOM 2263 C C . PRO B 1 8 ? 39.219 -66.5 49.969 1 29.11 8 PRO B C 1
ATOM 2265 O O . PRO B 1 8 ? 39.656 -65.438 50.438 1 29.11 8 PRO B O 1
ATOM 2268 N N . PRO B 1 9 ? 39.781 -66.938 48.875 1 25.56 9 PRO B N 1
ATOM 2269 C CA . PRO B 1 9 ? 40.531 -66.188 47.875 1 25.56 9 PRO B CA 1
ATOM 2270 C C . PRO B 1 9 ? 39.812 -64.938 47.406 1 25.56 9 PRO B C 1
ATOM 2272 O O . PRO B 1 9 ? 38.594 -64.875 47.5 1 25.56 9 PRO B O 1
ATOM 2275 N N . VAL B 1 10 ? 40.344 -63.75 47.719 1 26.58 10 VAL B N 1
ATOM 2276 C CA . VAL B 1 10 ? 40.062 -62.344 47.469 1 26.58 10 VAL B CA 1
ATOM 2277 C C . VAL B 1 10 ? 39.812 -62.125 45.969 1 26.58 10 VAL B C 1
ATOM 2279 O O . VAL B 1 10 ? 40.625 -62.531 45.125 1 26.58 10 VAL B O 1
ATOM 2282 N N . SER B 1 11 ? 38.531 -62.281 45.562 1 22.62 11 SER B N 1
ATOM 2283 C CA . SER B 1 11 ? 38.031 -62.188 44.188 1 22.62 11 SER B CA 1
ATOM 2284 C C . SER B 1 11 ? 38.531 -60.938 43.469 1 22.62 11 SER B C 1
ATOM 2286 O O . SER B 1 11 ? 38.469 -59.844 44.031 1 22.62 11 SER B O 1
ATOM 2288 N N . PRO B 1 12 ? 39.5 -61.094 42.531 1 21.31 12 PRO B N 1
ATOM 2289 C CA . PRO B 1 12 ? 40.344 -60.125 41.812 1 21.31 12 PRO B CA 1
ATOM 2290 C C . PRO B 1 12 ? 39.531 -59 41.188 1 21.31 12 PRO B C 1
ATOM 2292 O O . PRO B 1 12 ? 40.031 -57.875 41.094 1 21.31 12 PRO B O 1
ATOM 2295 N N . TYR B 1 13 ? 38.438 -59.312 40.5 1 22.48 13 TYR B N 1
ATOM 2296 C CA . TYR B 1 13 ? 38.312 -58.812 39.125 1 22.48 13 TYR B CA 1
ATOM 2297 C C . TYR B 1 13 ? 37.844 -57.344 39.156 1 22.48 13 TYR B C 1
ATOM 2299 O O . TYR B 1 13 ? 36.656 -57.062 38.938 1 22.48 13 TYR B O 1
ATOM 2307 N N . GLN B 1 14 ? 38 -56.625 40.281 1 21.53 14 GLN B N 1
ATOM 2308 C CA . GLN B 1 14 ? 37.219 -55.406 40.281 1 21.53 14 GLN B CA 1
ATOM 2309 C C . GLN B 1 14 ? 37.656 -54.438 39.156 1 21.53 14 GLN B C 1
ATOM 2311 O O . GLN B 1 14 ? 38.156 -53.344 39.438 1 21.53 14 GLN B O 1
ATOM 2316 N N . GLN B 1 15 ? 38.5 -54.906 38.219 1 19.8 15 GLN B N 1
ATOM 2317 C CA . GLN B 1 15 ? 39.094 -53.781 37.531 1 19.8 15 GLN B CA 1
ATOM 2318 C C . GLN B 1 15 ? 38.062 -52.906 36.844 1 19.8 15 GLN B C 1
ATOM 2320 O O . GLN B 1 15 ? 37.5 -53.312 35.812 1 19.8 15 GLN B O 1
ATOM 2325 N N . ALA B 1 16 ? 37.062 -52.469 37.594 1 22.84 16 ALA B N 1
ATOM 2326 C CA . ALA B 1 16 ? 36 -51.719 36.938 1 22.84 16 ALA B CA 1
ATOM 2327 C C . ALA B 1 16 ? 36.562 -50.562 36.125 1 22.84 16 ALA B C 1
ATOM 2329 O O . ALA B 1 16 ? 37.375 -49.75 36.594 1 22.84 16 ALA B O 1
ATOM 2330 N N . VAL B 1 17 ? 36.719 -50.812 34.75 1 23.78 17 VAL B N 1
ATOM 2331 C CA . VAL B 1 17 ? 37.156 -49.938 33.688 1 23.78 17 VAL B CA 1
ATOM 2332 C C . VAL B 1 17 ? 36.438 -48.594 33.844 1 23.78 17 VAL B C 1
ATOM 2334 O O . VAL B 1 17 ? 35.219 -48.531 33.938 1 23.78 17 VAL B O 1
ATOM 2337 N N . GLY B 1 18 ? 36.938 -47.719 34.719 1 21.41 18 GLY B N 1
ATOM 2338 C CA . GLY B 1 18 ? 36.5 -46.312 34.844 1 21.41 18 GLY B CA 1
ATOM 2339 C C . GLY B 1 18 ? 36.406 -45.625 33.531 1 21.41 18 GLY B C 1
ATOM 2340 O O . GLY B 1 18 ? 37.406 -45.375 32.844 1 21.41 18 GLY B O 1
ATOM 2341 N N . SER B 1 19 ? 35.406 -46.188 32.625 1 23.16 19 SER B N 1
ATOM 2342 C CA . SER B 1 19 ? 35.25 -45.562 31.297 1 23.16 19 SER B CA 1
ATOM 2343 C C . SER B 1 19 ? 35.219 -44.031 31.422 1 23.16 19 SER B C 1
ATOM 2345 O O . SER B 1 19 ? 34.469 -43.5 32.219 1 23.16 19 SER B O 1
ATOM 2347 N N . ASP B 1 20 ? 36.406 -43.469 31.375 1 23.77 20 ASP B N 1
ATOM 2348 C CA . ASP B 1 20 ? 36.656 -42.031 31.25 1 23.77 20 ASP B CA 1
ATOM 2349 C C . ASP B 1 20 ? 35.656 -41.406 30.266 1 23.77 20 ASP B C 1
ATOM 2351 O O . ASP B 1 20 ? 35.625 -41.781 29.094 1 23.77 20 ASP B O 1
ATOM 2355 N N . ILE B 1 21 ? 34.469 -41.219 30.734 1 25.55 21 ILE B N 1
ATOM 2356 C CA . ILE B 1 21 ? 33.531 -40.438 29.938 1 25.55 21 ILE B CA 1
ATOM 2357 C C . ILE B 1 21 ? 34.188 -39.188 29.422 1 25.55 21 ILE B C 1
ATOM 2359 O O . ILE B 1 21 ? 34.625 -38.344 30.219 1 25.55 21 ILE B O 1
ATOM 2363 N N . GLN B 1 22 ? 35.062 -39.375 28.422 1 24.3 22 GLN B N 1
ATOM 2364 C CA . GLN B 1 22 ? 35.531 -38.188 27.734 1 24.3 22 GLN B CA 1
ATOM 2365 C C . GLN B 1 22 ? 34.406 -37.188 27.531 1 24.3 22 GLN B C 1
ATOM 2367 O O . GLN B 1 22 ? 33.375 -37.5 27 1 24.3 22 GLN B O 1
ATOM 2372 N N . VAL B 1 23 ? 34.438 -36.281 28.531 1 26.39 23 VAL B N 1
ATOM 2373 C CA . VAL B 1 23 ? 33.594 -35.094 28.375 1 26.39 23 VAL B CA 1
ATOM 2374 C C . VAL B 1 23 ? 33.688 -34.562 26.953 1 26.39 23 VAL B C 1
ATOM 2376 O O . VAL B 1 23 ? 34.781 -34.219 26.484 1 26.39 23 VAL B O 1
ATOM 2379 N N . ALA B 1 24 ? 32.875 -35.219 26.094 1 27.12 24 ALA B N 1
ATOM 2380 C CA . ALA B 1 24 ? 32.875 -34.656 24.75 1 27.12 24 ALA B CA 1
ATOM 2381 C C . ALA B 1 24 ? 33.031 -33.156 24.766 1 27.12 24 ALA B C 1
ATOM 2383 O O . ALA B 1 24 ? 32.562 -32.469 25.688 1 27.12 24 ALA B O 1
ATOM 2384 N N . PRO B 1 25 ? 34.156 -32.688 24.203 1 27.42 25 PRO B N 1
ATOM 2385 C CA . PRO B 1 25 ? 34.375 -31.25 24.188 1 27.42 25 PRO B CA 1
ATOM 2386 C C . PRO B 1 25 ? 33.094 -30.469 23.969 1 27.42 25 PRO B C 1
ATOM 2388 O O . PRO B 1 25 ? 32.125 -31 23.422 1 27.42 25 PRO B O 1
ATOM 2391 N N . ALA B 1 26 ? 33 -29.359 24.844 1 27.94 26 ALA B N 1
ATOM 2392 C CA . ALA B 1 26 ? 31.984 -28.312 24.75 1 27.94 26 ALA B CA 1
ATOM 2393 C C . ALA B 1 26 ? 31.641 -28.016 23.297 1 27.94 26 ALA B C 1
ATOM 2395 O O . ALA B 1 26 ? 32.5 -27.578 22.516 1 27.94 26 ALA B O 1
ATOM 2396 N N . SER B 1 27 ? 30.906 -28.938 22.641 1 23.95 27 SER B N 1
ATOM 2397 C CA . SER B 1 27 ? 30.359 -28.703 21.312 1 23.95 27 SER B CA 1
ATOM 2398 C C . SER B 1 27 ? 30.125 -27.219 21.047 1 23.95 27 SER B C 1
ATOM 2400 O O . SER B 1 27 ? 29.875 -26.453 21.984 1 23.95 27 SER B O 1
ATOM 2402 N N . SER B 1 28 ? 30.641 -26.719 19.906 1 25.28 28 SER B N 1
ATOM 2403 C CA . SER B 1 28 ? 30.562 -25.422 19.234 1 25.28 28 SER B CA 1
ATOM 2404 C C . SER B 1 28 ? 29.141 -24.875 19.281 1 25.28 28 SER B C 1
ATOM 2406 O O . SER B 1 28 ? 28.234 -25.422 18.656 1 25.28 28 SER B O 1
ATOM 2408 N N . ARG B 1 29 ? 28.641 -24.547 20.469 1 25.86 29 ARG B N 1
ATOM 2409 C CA . ARG B 1 29 ? 27.531 -23.609 20.359 1 25.86 29 ARG B CA 1
ATOM 2410 C C . ARG B 1 29 ? 27.75 -22.625 19.203 1 25.86 29 ARG B C 1
ATOM 2412 O O . ARG B 1 29 ? 28.547 -21.688 19.328 1 25.86 29 ARG B O 1
ATOM 2419 N N . ARG B 1 30 ? 28.016 -23.234 18.047 1 27.23 30 ARG B N 1
ATOM 2420 C CA . ARG B 1 30 ? 27.828 -22.219 17 1 27.23 30 ARG B CA 1
ATOM 2421 C C . ARG B 1 30 ? 26.719 -21.25 17.391 1 27.23 30 ARG B C 1
ATOM 2423 O O . ARG B 1 30 ? 25.578 -21.656 17.656 1 27.23 30 ARG B O 1
ATOM 2430 N N . LEU B 1 31 ? 27 -20.266 18.125 1 27.41 31 LEU B N 1
ATOM 2431 C CA . LEU B 1 31 ? 26.203 -19.062 18.234 1 27.41 31 LEU B CA 1
ATOM 2432 C C . LEU B 1 31 ? 25.328 -18.875 17 1 27.41 31 LEU B C 1
ATOM 2434 O O . LEU B 1 31 ? 25.844 -18.75 15.891 1 27.41 31 LEU B O 1
ATOM 2438 N N . LEU B 1 32 ? 24.391 -19.703 16.938 1 26.41 32 LEU B N 1
ATOM 2439 C CA . LEU B 1 32 ? 23.391 -19.109 16.062 1 26.41 32 LEU B CA 1
ATOM 2440 C C . LEU B 1 32 ? 23.422 -17.578 16.156 1 26.41 32 LEU B C 1
ATOM 2442 O O . LEU B 1 32 ? 23.047 -17.016 17.188 1 26.41 32 LEU B O 1
ATOM 2446 N N . ARG B 1 33 ? 24.594 -17.016 15.906 1 30.47 33 ARG B N 1
ATOM 2447 C CA . ARG B 1 33 ? 24.453 -15.594 15.617 1 30.47 33 ARG B CA 1
ATOM 2448 C C . ARG B 1 33 ? 23.016 -15.273 15.18 1 30.47 33 ARG B C 1
ATOM 2450 O O . ARG B 1 33 ? 22.469 -15.945 14.305 1 30.47 33 ARG B O 1
ATOM 2457 N N . ASP B 1 34 ? 22.234 -15.023 16.109 1 30.25 34 ASP B N 1
ATOM 2458 C CA . ASP B 1 34 ? 21.047 -14.211 15.836 1 30.25 34 ASP B CA 1
ATOM 2459 C C . ASP B 1 34 ? 21.234 -13.383 14.562 1 30.25 34 ASP B C 1
ATOM 2461 O O . ASP B 1 34 ? 21.797 -12.289 14.609 1 30.25 34 ASP B O 1
ATOM 2465 N N . SER B 1 35 ? 21.953 -13.93 13.641 1 30.7 35 SER B N 1
ATOM 2466 C CA . SER B 1 35 ? 21.922 -13.242 12.359 1 30.7 35 SER B CA 1
ATOM 2467 C C . SER B 1 35 ? 20.531 -12.719 12.039 1 30.7 35 SER B C 1
ATOM 2469 O O . SER B 1 35 ? 19.734 -13.398 11.383 1 30.7 35 SER B O 1
ATOM 2471 N N . SER B 1 36 ? 19.797 -12.438 13.086 1 33.66 36 SER B N 1
ATOM 2472 C CA . SER B 1 36 ? 18.734 -11.531 12.633 1 33.66 36 SER B CA 1
ATOM 2473 C C . SER B 1 36 ? 19.203 -10.703 11.438 1 33.66 36 SER B C 1
ATOM 2475 O O . SER B 1 36 ? 20.078 -9.844 11.578 1 33.66 36 SER B O 1
ATOM 2477 N N . PHE B 1 37 ? 19.703 -11.297 10.43 1 36.41 37 PHE B N 1
ATOM 2478 C CA . PHE B 1 37 ? 19.781 -10.547 9.188 1 36.41 37 PHE B CA 1
ATOM 2479 C C . PHE B 1 37 ? 18.938 -9.281 9.25 1 36.41 37 PHE B C 1
ATOM 2481 O O . PHE B 1 37 ? 17.719 -9.344 9.062 1 36.41 37 PHE B O 1
ATOM 2488 N N . SER B 1 38 ? 19.078 -8.586 10.297 1 42.41 38 SER B N 1
ATOM 2489 C CA . SER B 1 38 ? 18.531 -7.234 10.203 1 42.41 38 SER B CA 1
ATOM 2490 C C . SER B 1 38 ? 18.906 -6.582 8.875 1 42.41 38 SER B C 1
ATOM 2492 O O . SER B 1 38 ? 20.062 -6.184 8.672 1 42.41 38 SER B O 1
ATOM 2494 N N . ARG B 1 39 ? 18.688 -7.211 7.766 1 52.03 39 ARG B N 1
ATOM 2495 C CA . ARG B 1 39 ? 18.891 -6.523 6.492 1 52.03 39 ARG B CA 1
ATOM 2496 C C . ARG B 1 39 ? 18.766 -5.012 6.66 1 52.03 39 ARG B C 1
ATOM 2498 O O . ARG B 1 39 ? 17.781 -4.527 7.219 1 52.03 39 ARG B O 1
ATOM 2505 N N . ALA B 1 40 ? 19.984 -4.363 6.688 1 60.75 40 ALA B N 1
ATOM 2506 C CA . ALA B 1 40 ? 20.125 -2.916 6.836 1 60.75 40 ALA B CA 1
ATOM 2507 C C . ALA B 1 40 ? 19.031 -2.184 6.07 1 60.75 40 ALA B C 1
ATOM 2509 O O . ALA B 1 40 ? 18.859 -2.381 4.863 1 60.75 40 ALA B O 1
ATOM 2510 N N . ARG B 1 41 ? 18.109 -1.68 6.828 1 79.75 41 ARG B N 1
ATOM 2511 C CA . ARG B 1 41 ? 17.047 -0.858 6.25 1 79.75 41 ARG B CA 1
ATOM 2512 C C . ARG B 1 41 ? 17.625 0.303 5.453 1 79.75 41 ARG B C 1
ATOM 2514 O O . ARG B 1 41 ? 18.594 0.945 5.891 1 79.75 41 ARG B O 1
ATOM 2521 N N . LYS B 1 42 ? 17.344 0.281 4.172 1 89.06 42 LYS B N 1
ATOM 2522 C CA . LYS B 1 42 ? 17.703 1.422 3.332 1 89.06 42 LYS B CA 1
ATOM 2523 C C . LYS B 1 42 ? 16.703 2.568 3.516 1 89.06 42 LYS B C 1
ATOM 2525 O O . LYS B 1 42 ? 15.5 2.342 3.613 1 89.06 42 LYS B O 1
ATOM 2530 N N . PHE B 1 43 ? 17.266 3.787 3.643 1 96.06 43 PHE B N 1
ATOM 2531 C CA . PHE B 1 43 ? 16.484 5.008 3.734 1 96.06 43 PHE B CA 1
ATOM 2532 C C . PHE B 1 43 ? 16.609 5.836 2.463 1 96.06 43 PHE B C 1
ATOM 2534 O O . PHE B 1 43 ? 17.625 6.504 2.254 1 96.06 43 PHE B O 1
ATOM 2541 N N . PRO B 1 44 ? 15.57 5.883 1.691 1 96.5 44 PRO B N 1
ATOM 2542 C CA . PRO B 1 44 ? 15.664 6.426 0.333 1 96.5 44 PRO B CA 1
ATOM 2543 C C . PRO B 1 44 ? 16.047 7.906 0.312 1 96.5 44 PRO B C 1
ATOM 2545 O O . PRO B 1 44 ? 16.656 8.375 -0.645 1 96.5 44 PRO B O 1
ATOM 2548 N N . VAL B 1 45 ? 15.578 8.656 1.364 1 98.12 45 VAL B N 1
ATOM 2549 C CA . VAL B 1 45 ? 15.781 10.102 1.346 1 98.12 45 VAL B CA 1
ATOM 2550 C C . VAL B 1 45 ? 16.25 10.57 2.719 1 98.12 45 VAL B C 1
ATOM 2552 O O . VAL B 1 45 ? 15.688 11.508 3.287 1 98.12 45 VAL B O 1
ATOM 2555 N N . SER B 1 46 ? 17.359 10.078 3.094 1 98.12 46 SER B N 1
ATOM 2556 C CA . SER B 1 46 ? 17.891 10.328 4.43 1 98.12 46 SER B CA 1
ATOM 2557 C C . SER B 1 46 ? 18.359 11.773 4.574 1 98.12 46 SER B C 1
ATOM 2559 O O . SER B 1 46 ? 18.578 12.25 5.688 1 98.12 46 SER B O 1
ATOM 2561 N N . ASN B 1 47 ? 18.469 12.484 3.5 1 98.31 47 ASN B N 1
ATOM 2562 C CA . ASN B 1 47 ? 19.016 13.844 3.525 1 98.31 47 ASN B CA 1
ATOM 2563 C C . ASN B 1 47 ? 17.938 14.875 3.787 1 98.31 47 ASN B C 1
ATOM 2565 O O . ASN B 1 47 ? 18.234 16.047 4.016 1 98.31 47 ASN B O 1
ATOM 2569 N N . LEU B 1 48 ? 16.703 14.516 3.775 1 98.81 48 LEU B N 1
ATOM 2570 C CA . LEU B 1 48 ? 15.594 15.445 3.986 1 98.81 48 LEU B CA 1
ATOM 2571 C C . LEU B 1 48 ? 15.273 15.578 5.473 1 98.81 48 LEU B C 1
ATOM 2573 O O . LEU B 1 48 ? 15.531 14.656 6.25 1 98.81 48 LEU B O 1
ATOM 2577 N N . SER B 1 49 ? 14.648 16.75 5.836 1 98.75 49 SER B N 1
ATOM 2578 C CA . SER B 1 49 ? 14.625 17 7.273 1 98.75 49 SER B CA 1
ATOM 2579 C C . SER B 1 49 ? 13.242 17.453 7.727 1 98.75 49 SER B C 1
ATOM 2581 O O . SER B 1 49 ? 12.945 17.469 8.922 1 98.75 49 SER B O 1
ATOM 2583 N N . THR B 1 50 ? 12.336 17.859 6.805 1 98.94 50 THR B N 1
ATOM 2584 C CA . THR B 1 50 ? 11.016 18.344 7.199 1 98.94 50 THR B CA 1
ATOM 2585 C C . THR B 1 50 ? 9.922 17.547 6.5 1 98.94 50 THR B C 1
ATOM 2587 O O . THR B 1 50 ? 10.188 16.812 5.547 1 98.94 50 THR B O 1
ATOM 2590 N N . LEU B 1 51 ? 8.719 17.641 7.043 1 98.94 51 LEU B N 1
ATOM 2591 C CA . LEU B 1 51 ? 7.582 16.875 6.523 1 98.94 51 LEU B CA 1
ATOM 2592 C C . LEU B 1 51 ? 6.441 17.812 6.129 1 98.94 51 LEU B C 1
ATOM 2594 O O . LEU B 1 51 ? 5.992 18.625 6.941 1 98.94 51 LEU B O 1
ATOM 2598 N N . ILE B 1 52 ? 6.074 17.766 4.883 1 99 52 ILE B N 1
ATOM 2599 C CA . ILE B 1 52 ? 4.801 18.297 4.418 1 99 52 ILE B CA 1
ATOM 2600 C C . ILE B 1 52 ? 3.783 17.172 4.277 1 99 52 ILE B C 1
ATOM 2602 O O . ILE B 1 52 ? 3.926 16.297 3.408 1 99 52 ILE B O 1
ATOM 2606 N N . LEU B 1 53 ? 2.797 17.172 5.121 1 98.94 53 LEU B N 1
ATOM 2607 C CA . LEU B 1 53 ? 1.795 16.125 5.176 1 98.94 53 LEU B CA 1
ATOM 2608 C C . LEU B 1 53 ? 0.458 16.609 4.633 1 98.94 53 LEU B C 1
ATOM 2610 O O . LEU B 1 53 ? -0.151 17.516 5.195 1 98.94 53 LEU B O 1
ATOM 2614 N N . VAL B 1 54 ? 0.017 16.031 3.539 1 98.94 54 VAL B N 1
ATOM 2615 C CA . VAL B 1 54 ? -1.302 16.328 2.992 1 98.94 54 VAL B CA 1
ATOM 2616 C C . VAL B 1 54 ? -2.295 15.25 3.414 1 98.94 54 VAL B C 1
ATOM 2618 O O . VAL B 1 54 ? -2.174 14.094 3.002 1 98.94 54 VAL B O 1
ATOM 2621 N N . ALA B 1 55 ? -3.248 15.633 4.207 1 98.5 55 ALA B N 1
ATOM 2622 C CA . ALA B 1 55 ? -4.254 14.695 4.695 1 98.5 55 ALA B CA 1
ATOM 2623 C C . ALA B 1 55 ? -5.32 14.43 3.635 1 98.5 55 ALA B C 1
ATOM 2625 O O . ALA B 1 55 ? -5.977 15.359 3.164 1 98.5 55 ALA B O 1
ATOM 2626 N N . GLY B 1 56 ? -5.477 13.156 3.281 1 95.75 56 GLY B N 1
ATOM 2627 C CA . GLY B 1 56 ? -6.449 12.773 2.27 1 95.75 56 GLY B CA 1
ATOM 2628 C C . GLY B 1 56 ? -7.883 12.875 2.754 1 95.75 56 GLY B C 1
ATOM 2629 O O . GLY B 1 56 ? -8.148 12.789 3.955 1 95.75 56 GLY B O 1
ATOM 2630 N N . HIS B 1 57 ? -8.805 13.039 1.769 1 92.5 57 HIS B N 1
ATOM 2631 C CA . HIS B 1 57 ? -10.211 13.188 2.111 1 92.5 57 HIS B CA 1
ATOM 2632 C C . HIS B 1 57 ? -11.086 12.281 1.25 1 92.5 57 HIS B C 1
ATOM 2634 O O . HIS B 1 57 ? -12.266 12.07 1.56 1 92.5 57 HIS B O 1
ATOM 2640 N N . SER B 1 58 ? -10.531 11.844 0.203 1 93.25 58 SER B N 1
ATOM 2641 C CA . SER B 1 58 ? -11.328 11.008 -0.692 1 93.25 58 SER B CA 1
ATOM 2642 C C . SER B 1 58 ? -10.438 10.141 -1.573 1 93.25 58 SER B C 1
ATOM 2644 O O . SER B 1 58 ? -9.281 10.477 -1.826 1 93.25 58 SER B O 1
ATOM 2646 N N . VAL B 1 59 ? -11.062 9.062 -1.989 1 96.5 59 VAL B N 1
ATOM 2647 C CA . VAL B 1 59 ? -10.391 8.156 -2.916 1 96.5 59 VAL B CA 1
ATOM 2648 C C . VAL B 1 59 ? -10.672 8.586 -4.355 1 96.5 59 VAL B C 1
ATOM 2650 O O . VAL B 1 59 ? -11.828 8.844 -4.711 1 96.5 59 VAL B O 1
ATOM 2653 N N . TYR B 1 60 ? -9.641 8.781 -5.156 1 95.81 60 TYR B N 1
ATOM 2654 C CA . TYR B 1 60 ? -9.836 8.961 -6.59 1 95.81 60 TYR B CA 1
ATOM 2655 C C . TYR B 1 60 ? -10.344 7.672 -7.234 1 95.81 60 TYR B C 1
ATOM 2657 O O . TYR B 1 60 ? -9.703 6.625 -7.133 1 95.81 60 TYR B O 1
ATOM 2665 N N . THR B 1 61 ? -11.492 7.719 -7.914 1 95.06 61 THR B N 1
ATOM 2666 C CA . THR B 1 61 ? -12.086 6.504 -8.453 1 95.06 61 THR B CA 1
ATOM 2667 C C . THR B 1 61 ? -12.078 6.523 -9.977 1 95.06 61 THR B C 1
ATOM 2669 O O . THR B 1 61 ? -12.461 5.543 -10.617 1 95.06 61 THR B O 1
ATOM 2672 N N . GLY B 1 62 ? -11.664 7.652 -10.539 1 92.94 62 GLY B N 1
ATOM 2673 C CA . GLY B 1 62 ? -11.516 7.695 -11.984 1 92.94 62 GLY B CA 1
ATOM 2674 C C . GLY B 1 62 ? -10.414 6.793 -12.5 1 92.94 62 GLY B C 1
ATOM 2675 O O . GLY B 1 62 ? -9.625 6.258 -11.719 1 92.94 62 GLY B O 1
ATOM 2676 N N . LEU B 1 63 ? -10.43 6.637 -13.844 1 93.5 63 LEU B N 1
ATOM 2677 C CA . LEU B 1 63 ? -9.438 5.797 -14.5 1 93.5 63 LEU B CA 1
ATOM 2678 C C . LEU B 1 63 ? -8.523 6.629 -15.391 1 93.5 63 LEU B C 1
ATOM 2680 O O . LEU B 1 63 ? -7.586 6.102 -15.992 1 93.5 63 LEU B O 1
ATOM 2684 N N . ASP B 1 64 ? -8.898 7.852 -15.516 1 93.31 64 ASP B N 1
ATOM 2685 C CA . ASP B 1 64 ? -8.102 8.867 -16.203 1 93.31 64 ASP B CA 1
ATOM 2686 C C . ASP B 1 64 ? -7.789 10.039 -15.266 1 93.31 64 ASP B C 1
ATOM 2688 O O . ASP B 1 64 ? -8.68 10.82 -14.93 1 93.31 64 ASP B O 1
ATOM 2692 N N . TYR B 1 65 ? -6.559 10.219 -14.898 1 93 65 TYR B N 1
ATOM 2693 C CA . TYR B 1 65 ? -6.18 11.188 -13.875 1 93 65 TYR B CA 1
ATOM 2694 C C . TYR B 1 65 ? -6.109 12.594 -14.461 1 93 65 TYR B C 1
ATOM 2696 O O . TYR B 1 65 ? -6.047 13.578 -13.719 1 93 65 TYR B O 1
ATOM 2704 N N . HIS B 1 66 ? -6.234 12.727 -15.789 1 90.5 66 HIS B N 1
ATOM 2705 C CA . HIS B 1 66 ? -6.324 14.047 -16.391 1 90.5 66 HIS B CA 1
ATOM 2706 C C . HIS B 1 66 ? -7.703 14.656 -16.188 1 90.5 66 HIS B C 1
ATOM 2708 O O . HIS B 1 66 ? -7.898 15.859 -16.406 1 90.5 66 HIS B O 1
ATOM 2714 N N . ASP B 1 67 ? -8.586 13.867 -15.703 1 87.75 67 ASP B N 1
ATOM 2715 C CA . ASP B 1 67 ? -9.953 14.328 -15.469 1 87.75 67 ASP B CA 1
ATOM 2716 C C . ASP B 1 67 ? -10.219 14.516 -13.977 1 87.75 67 ASP B C 1
ATOM 2718 O O . ASP B 1 67 ? -11.328 14.289 -13.5 1 87.75 67 ASP B O 1
ATOM 2722 N N . ALA B 1 68 ? -9.312 14.914 -13.227 1 84.94 68 ALA B N 1
ATOM 2723 C CA . ALA B 1 68 ? -9.414 14.961 -11.773 1 84.94 68 ALA B CA 1
ATOM 2724 C C . ALA B 1 68 ? -10.344 16.078 -11.32 1 84.94 68 ALA B C 1
ATOM 2726 O O . ALA B 1 68 ? -10.773 16.109 -10.164 1 84.94 68 ALA B O 1
ATOM 2727 N N . GLN B 1 69 ? -10.711 16.922 -12.156 1 83.81 69 GLN B N 1
ATOM 2728 C CA . GLN B 1 69 ? -11.617 18.016 -11.805 1 83.81 69 GLN B CA 1
ATOM 2729 C C . GLN B 1 69 ? -13.07 17.531 -11.805 1 83.81 69 GLN B C 1
ATOM 2731 O O . GLN B 1 69 ? -13.945 18.203 -11.25 1 83.81 69 GLN B O 1
ATOM 2736 N N . GLY B 1 70 ? -13.289 16.438 -12.477 1 81.38 70 GLY B N 1
ATOM 2737 C CA . GLY B 1 70 ? -14.648 15.922 -12.547 1 81.38 70 GLY B CA 1
ATOM 2738 C C . GLY B 1 70 ? -15.094 15.227 -11.266 1 81.38 70 GLY B C 1
ATOM 2739 O O . GLY B 1 70 ? -14.359 14.406 -10.719 1 81.38 70 GLY B O 1
ATOM 2740 N N . SER B 1 71 ? -16.297 15.531 -10.836 1 76.44 71 SER B N 1
ATOM 2741 C CA . SER B 1 71 ? -16.812 14.969 -9.594 1 76.44 71 SER B CA 1
ATOM 2742 C C . SER B 1 71 ? -16.984 13.453 -9.695 1 76.44 71 SER B C 1
ATOM 2744 O O . SER B 1 71 ? -16.875 12.742 -8.695 1 76.44 71 SER B O 1
ATOM 2746 N N . SER B 1 72 ? -17.156 13.016 -10.836 1 80.62 72 SER B N 1
ATOM 2747 C CA . SER B 1 72 ? -17.359 11.586 -11.031 1 80.62 72 SER B CA 1
ATOM 2748 C C . SER B 1 72 ? -16.047 10.812 -10.875 1 80.62 72 SER B C 1
ATOM 2750 O O . SER B 1 72 ? -16.047 9.586 -10.781 1 80.62 72 SER B O 1
ATOM 2752 N N . SER B 1 73 ? -15.008 11.531 -10.688 1 84.31 73 SER B N 1
ATOM 2753 C CA . SER B 1 73 ? -13.695 10.891 -10.641 1 84.31 73 SER B CA 1
ATOM 2754 C C . SER B 1 73 ? -13.281 10.594 -9.203 1 84.31 73 SER B C 1
ATOM 2756 O O . SER B 1 73 ? -12.211 10.039 -8.969 1 84.31 73 SER B O 1
ATOM 2758 N N . TRP B 1 74 ? -14.156 10.984 -8.32 1 88.25 74 TRP B N 1
ATOM 2759 C CA . TRP B 1 74 ? -13.836 10.797 -6.906 1 88.25 74 TRP B CA 1
ATOM 2760 C C . TRP B 1 74 ? -14.977 10.102 -6.172 1 88.25 74 TRP B C 1
ATOM 2762 O O . TRP B 1 74 ? -16.141 10.227 -6.555 1 88.25 74 TRP B O 1
ATOM 2772 N N . TYR B 1 75 ? -14.617 9.312 -5.137 1 84.81 75 TYR B N 1
ATOM 2773 C CA . TYR B 1 75 ? -15.641 8.812 -4.227 1 84.81 75 TYR B CA 1
ATOM 2774 C C . TYR B 1 75 ? -16.188 9.93 -3.35 1 84.81 75 TYR B C 1
ATOM 2776 O O . TYR B 1 75 ? -15.438 10.578 -2.615 1 84.81 75 TYR B O 1
ATOM 2784 N N . LEU B 1 76 ? -17.422 10.125 -3.496 1 79.5 76 LEU B N 1
ATOM 2785 C CA . LEU B 1 76 ? -18.078 11.148 -2.684 1 79.5 76 LEU B CA 1
ATOM 2786 C C . LEU B 1 76 ? -19.219 10.555 -1.875 1 79.5 76 LEU B C 1
ATOM 2788 O O . LEU B 1 76 ? -20.016 9.766 -2.396 1 79.5 76 LEU B O 1
ATOM 2792 N N . LEU B 1 77 ? -19.125 10.844 -0.662 1 75.88 77 LEU B N 1
ATOM 2793 C CA . LEU B 1 77 ? -20.312 10.523 0.144 1 75.88 77 LEU B CA 1
ATOM 2794 C C . LEU B 1 77 ? -21.516 11.312 -0.331 1 75.88 77 LEU B C 1
ATOM 2796 O O . LEU B 1 77 ? -21.375 12.32 -1.03 1 75.88 77 LEU B O 1
ATOM 2800 N N . ASP B 1 78 ? -22.656 10.852 0.081 1 73.06 78 ASP B N 1
ATOM 2801 C CA . ASP B 1 78 ? -23.906 11.461 -0.379 1 73.06 78 ASP B CA 1
ATOM 2802 C C . ASP B 1 78 ? -23.938 12.953 -0.062 1 73.06 78 ASP B C 1
ATOM 2804 O O . ASP B 1 78 ? -24.281 13.766 -0.918 1 73.06 78 ASP B O 1
ATOM 2808 N N . TYR B 1 79 ? -23.484 13.297 1.091 1 71 79 TYR B N 1
ATOM 2809 C CA . TYR B 1 79 ? -23.531 14.703 1.472 1 71 79 TYR B CA 1
ATOM 2810 C C . TYR B 1 79 ? -22.484 15.508 0.704 1 71 79 TYR B C 1
ATOM 2812 O O . TYR B 1 79 ? -22.656 16.719 0.506 1 71 79 TYR B O 1
ATOM 2820 N N . GLN B 1 80 ? -21.453 14.875 0.224 1 73.88 80 GLN B N 1
ATOM 2821 C CA . GLN B 1 80 ? -20.391 15.562 -0.509 1 73.88 80 GLN B CA 1
ATOM 2822 C C . GLN B 1 80 ? -20.812 15.844 -1.949 1 73.88 80 GLN B C 1
ATOM 2824 O O . GLN B 1 80 ? -20.359 16.828 -2.553 1 73.88 80 GLN B O 1
ATOM 2829 N N . LYS B 1 81 ? -21.625 14.977 -2.443 1 75.88 81 LYS B N 1
ATOM 2830 C CA . LYS B 1 81 ? -22.062 15.117 -3.828 1 75.88 81 LYS B CA 1
ATOM 2831 C C . LYS B 1 81 ? -22.844 16.422 -4.035 1 75.88 81 LYS B C 1
ATOM 2833 O O . LYS B 1 81 ? -22.828 16.984 -5.125 1 75.88 81 LYS B O 1
ATOM 2838 N N . GLU B 1 82 ? -23.359 16.859 -2.951 1 72.75 82 GLU B N 1
ATOM 2839 C CA . GLU B 1 82 ? -24.203 18.047 -3.021 1 72.75 82 GLU B CA 1
ATOM 2840 C C . GLU B 1 82 ? -23.391 19.328 -2.814 1 72.75 82 GLU B C 1
ATOM 2842 O O . GLU B 1 82 ? -23.891 20.438 -3.055 1 72.75 82 GLU B O 1
ATOM 2847 N N . VAL B 1 83 ? -22.219 19.109 -2.371 1 76.38 83 VAL B N 1
ATOM 2848 C CA . VAL B 1 83 ? -21.375 20.266 -2.055 1 76.38 83 VAL B CA 1
ATOM 2849 C C . VAL B 1 83 ? -20.562 20.672 -3.283 1 76.38 83 VAL B C 1
ATOM 2851 O O . VAL B 1 83 ? -19.672 19.938 -3.717 1 76.38 83 VAL B O 1
ATOM 2854 N N . LYS B 1 84 ? -20.953 21.781 -3.779 1 79.31 84 LYS B N 1
ATOM 2855 C CA . LYS B 1 84 ? -20.203 22.312 -4.918 1 79.31 84 LYS B CA 1
ATOM 2856 C C . LYS B 1 84 ? -18.75 22.594 -4.539 1 79.31 84 LYS B C 1
ATOM 2858 O O . LYS B 1 84 ? -18.484 23.141 -3.467 1 79.31 84 LYS B O 1
ATOM 2863 N N . GLY B 1 85 ? -17.859 22.141 -5.348 1 83.88 85 GLY B N 1
ATOM 2864 C CA . GLY B 1 85 ? -16.469 22.5 -5.16 1 83.88 85 GLY B CA 1
ATOM 2865 C C . GLY B 1 85 ? -15.688 21.469 -4.367 1 83.88 85 GLY B C 1
ATOM 2866 O O . GLY B 1 85 ? -14.508 21.672 -4.059 1 83.88 85 GLY B O 1
ATOM 2867 N N . GLN B 1 86 ? -16.281 20.359 -4.07 1 83.94 86 GLN B N 1
ATOM 2868 C CA . GLN B 1 86 ? -15.617 19.344 -3.264 1 83.94 86 GLN B CA 1
ATOM 2869 C C . GLN B 1 86 ? -14.359 18.828 -3.957 1 83.94 86 GLN B C 1
ATOM 2871 O O . GLN B 1 86 ? -13.281 18.797 -3.355 1 83.94 86 GLN B O 1
ATOM 2876 N N . THR B 1 87 ? -14.492 18.5 -5.176 1 86.81 87 THR B N 1
ATOM 2877 C CA . THR B 1 87 ? -13.367 17.953 -5.926 1 86.81 87 THR B CA 1
ATOM 2878 C C . THR B 1 87 ? -12.281 19.016 -6.113 1 86.81 87 THR B C 1
ATOM 2880 O O . THR B 1 87 ? -11.086 18.703 -6.043 1 86.81 87 THR B O 1
ATOM 2883 N N . GLU B 1 88 ? -12.742 20.234 -6.285 1 90.19 88 GLU B N 1
ATOM 2884 C CA . GLU B 1 88 ? -11.805 21.344 -6.402 1 90.19 88 GLU B CA 1
ATOM 2885 C C . GLU B 1 88 ? -10.984 21.5 -5.129 1 90.19 88 GLU B C 1
ATOM 2887 O O . GLU B 1 88 ? -9.805 21.875 -5.18 1 90.19 88 GLU B O 1
ATOM 2892 N N . SER B 1 89 ? -11.57 21.234 -4.09 1 92.25 89 SER B N 1
ATOM 2893 C CA . SER B 1 89 ? -10.852 21.375 -2.824 1 92.25 89 SER B CA 1
ATOM 2894 C C . SER B 1 89 ? -9.781 20.312 -2.672 1 92.25 89 SER B C 1
ATOM 2896 O O . SER B 1 89 ? -8.711 20.578 -2.119 1 92.25 89 SER B O 1
ATOM 2898 N N . PHE B 1 90 ? -10.062 19.109 -3.168 1 93.75 90 PHE B N 1
ATOM 2899 C CA . PHE B 1 90 ? -9.039 18.062 -3.131 1 93.75 90 PHE B CA 1
ATOM 2900 C C . PHE B 1 90 ? -7.824 18.469 -3.957 1 93.75 90 PHE B C 1
ATOM 2902 O O . PHE B 1 90 ? -6.684 18.359 -3.498 1 93.75 90 PHE B O 1
ATOM 2909 N N . MET B 1 91 ? -8.18 19.016 -5.094 1 94.06 91 MET B N 1
ATOM 2910 C CA . MET B 1 91 ? -7.102 19.469 -5.973 1 94.06 91 MET B CA 1
ATOM 2911 C C . MET B 1 91 ? -6.312 20.609 -5.332 1 94.06 91 MET B C 1
ATOM 2913 O O . MET B 1 91 ? -5.09 20.672 -5.465 1 94.06 91 MET B O 1
ATOM 2917 N N . ALA B 1 92 ? -7.016 21.438 -4.66 1 96.31 92 ALA B N 1
ATOM 2918 C CA . ALA B 1 92 ? -6.367 22.562 -3.99 1 96.31 92 ALA B CA 1
ATOM 2919 C C . ALA B 1 92 ? -5.43 22.062 -2.889 1 96.31 92 ALA B C 1
ATOM 2921 O O . ALA B 1 92 ? -4.355 22.641 -2.682 1 96.31 92 ALA B O 1
ATOM 2922 N N . HIS B 1 93 ? -5.84 21.062 -2.217 1 97.88 93 HIS B N 1
ATOM 2923 C CA . HIS B 1 93 ? -4.977 20.484 -1.189 1 97.88 93 HIS B CA 1
ATOM 2924 C C . HIS B 1 93 ? -3.697 19.922 -1.797 1 97.88 93 HIS B C 1
ATOM 2926 O O . HIS B 1 93 ? -2.605 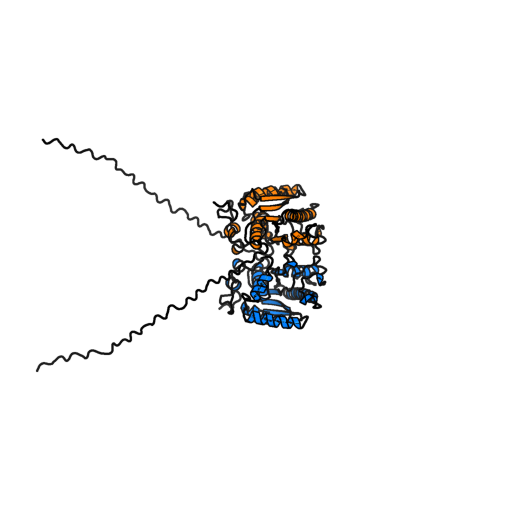20.141 -1.269 1 97.88 93 HIS B O 1
ATOM 2932 N N . ILE B 1 94 ? -3.867 19.172 -2.869 1 98.5 94 ILE B N 1
ATOM 2933 C CA . ILE B 1 94 ? -2.725 18.578 -3.555 1 98.5 94 ILE B CA 1
ATOM 2934 C C . ILE B 1 94 ? -1.767 19.688 -4.004 1 98.5 94 ILE B C 1
ATOM 2936 O O . ILE B 1 94 ? -0.569 19.625 -3.717 1 98.5 94 ILE B O 1
ATOM 2940 N N . ARG B 1 95 ? -2.338 20.688 -4.629 1 98.5 95 ARG B N 1
ATOM 2941 C CA . ARG B 1 95 ? -1.537 21.812 -5.125 1 98.5 95 ARG B CA 1
ATOM 2942 C C . ARG B 1 95 ? -0.823 22.516 -3.984 1 98.5 95 ARG B C 1
ATOM 2944 O O . ARG B 1 95 ? 0.369 22.828 -4.082 1 98.5 95 ARG B O 1
ATOM 2951 N N . LEU B 1 96 ? -1.551 22.781 -2.959 1 98.75 96 LEU B N 1
ATOM 2952 C CA . LEU B 1 96 ? -0.974 23.469 -1.809 1 98.75 96 LEU B CA 1
ATOM 2953 C C . LEU B 1 96 ? 0.167 22.656 -1.206 1 98.75 96 LEU B C 1
ATOM 2955 O O . LEU B 1 96 ? 1.197 23.219 -0.823 1 98.75 96 LEU B O 1
ATOM 2959 N N . GLY B 1 97 ? 0.008 21.344 -1.119 1 98.88 97 GLY B N 1
ATOM 2960 C CA . GLY B 1 97 ? 1.092 20.484 -0.674 1 98.88 97 GLY B CA 1
ATOM 2961 C C . GLY B 1 97 ? 2.328 20.578 -1.549 1 98.88 97 GLY B C 1
ATOM 2962 O O . GLY B 1 97 ? 3.445 20.703 -1.042 1 98.88 97 GLY B O 1
ATOM 2963 N N . VAL B 1 98 ? 2.125 20.547 -2.816 1 98.94 98 VAL B N 1
ATOM 2964 C CA . VAL B 1 98 ? 3.223 20.641 -3.775 1 98.94 98 VAL B CA 1
ATOM 2965 C C . VAL B 1 98 ? 3.93 21.984 -3.631 1 98.94 98 VAL B C 1
ATOM 2967 O O . VAL B 1 98 ? 5.16 22.047 -3.615 1 98.94 98 VAL B O 1
ATOM 2970 N N . GLU B 1 99 ? 3.178 23.047 -3.455 1 98.88 99 GLU B N 1
ATOM 2971 C CA . GLU B 1 99 ? 3.736 24.391 -3.312 1 98.88 99 GLU B CA 1
ATOM 2972 C C . GLU B 1 99 ? 4.535 24.516 -2.018 1 98.88 99 GLU B C 1
ATOM 2974 O O . GLU B 1 99 ? 5.609 25.125 -2.002 1 98.88 99 GLU B O 1
ATOM 2979 N N . GLN B 1 100 ? 3.99 23.984 -0.936 1 98.88 100 GLN B N 1
ATOM 2980 C CA . GLN B 1 100 ? 4.727 24 0.323 1 98.88 100 GLN B CA 1
ATOM 2981 C C . GLN B 1 100 ? 6.051 23.25 0.192 1 98.88 100 GLN B C 1
ATOM 2983 O O . GLN B 1 100 ? 7.078 23.688 0.712 1 98.88 100 GLN B O 1
ATOM 2988 N N . ALA B 1 101 ? 6.043 22.125 -0.469 1 98.88 101 ALA B N 1
ATOM 2989 C CA . ALA B 1 101 ? 7.258 21.344 -0.677 1 98.88 101 ALA B CA 1
ATOM 2990 C C . ALA B 1 101 ? 8.25 22.094 -1.562 1 98.88 101 ALA B C 1
ATOM 2992 O O . ALA B 1 101 ? 9.461 22.031 -1.331 1 98.88 101 ALA B O 1
ATOM 2993 N N . ALA B 1 102 ? 7.695 22.719 -2.566 1 98.88 102 ALA B N 1
ATOM 2994 C CA . ALA B 1 102 ? 8.555 23.5 -3.457 1 98.88 102 ALA B CA 1
ATOM 2995 C C . ALA B 1 102 ? 9.281 24.609 -2.695 1 98.88 102 ALA B C 1
ATOM 2997 O O . ALA B 1 102 ? 10.43 24.922 -2.998 1 98.88 102 ALA B O 1
ATOM 2998 N N . ALA B 1 103 ? 8.641 25.203 -1.708 1 98.69 103 ALA B N 1
ATOM 2999 C CA . ALA B 1 103 ? 9.203 26.297 -0.917 1 98.69 103 ALA B CA 1
ATOM 3000 C C . ALA B 1 103 ? 10.227 25.766 0.086 1 98.69 103 ALA B C 1
ATOM 3002 O O . ALA B 1 103 ? 11.047 26.547 0.601 1 98.69 103 ALA B O 1
ATOM 3003 N N . ASP B 1 104 ? 10.234 24.453 0.353 1 98.56 104 ASP B N 1
ATOM 3004 C CA . ASP B 1 104 ? 11.164 23.812 1.275 1 98.56 104 ASP B CA 1
ATOM 3005 C C . ASP B 1 104 ? 11.859 22.625 0.617 1 98.56 104 ASP B C 1
ATOM 3007 O O . ASP B 1 104 ? 11.438 21.484 0.787 1 98.56 104 ASP B O 1
ATOM 3011 N N . PRO B 1 105 ? 12.992 22.828 0.008 1 98.38 105 PRO B N 1
ATOM 3012 C CA . PRO B 1 105 ? 13.656 21.766 -0.766 1 98.38 105 PRO B CA 1
ATOM 3013 C C . PRO B 1 105 ? 14.148 20.625 0.107 1 98.38 105 PRO B C 1
ATOM 3015 O O . PRO B 1 105 ? 14.547 19.578 -0.411 1 98.38 105 PRO B O 1
ATOM 3018 N N . LYS B 1 106 ? 14.07 20.766 1.396 1 98.69 106 LYS B N 1
ATOM 3019 C CA . LYS B 1 106 ? 14.516 19.703 2.295 1 98.69 106 LYS B CA 1
ATOM 3020 C C . LYS B 1 106 ? 13.32 18.922 2.836 1 98.69 106 LYS B C 1
ATOM 3022 O O . LYS B 1 106 ? 13.477 18.109 3.754 1 98.69 106 LYS B O 1
ATOM 3027 N N . SER B 1 107 ? 12.219 19.125 2.236 1 98.88 107 SER B N 1
ATOM 3028 C CA . SER B 1 107 ? 11.008 18.5 2.754 1 98.88 107 SER B CA 1
ATOM 3029 C C . SER B 1 107 ? 10.688 17.203 2.01 1 98.88 107 SER B C 1
ATOM 3031 O O . SER B 1 107 ? 11 17.078 0.826 1 98.88 107 SER B O 1
ATOM 3033 N N . VAL B 1 108 ? 10.117 16.25 2.779 1 98.94 108 VAL B N 1
ATOM 3034 C CA . VAL B 1 108 ? 9.352 15.148 2.207 1 98.94 108 VAL B CA 1
ATOM 3035 C C . VAL B 1 108 ? 7.898 15.57 2.027 1 98.94 108 VAL B C 1
ATOM 3037 O O . VAL B 1 108 ? 7.266 16.062 2.969 1 98.94 108 VAL B O 1
ATOM 3040 N N . LEU B 1 109 ? 7.414 15.516 0.799 1 99 109 LEU B N 1
ATOM 3041 C CA . LEU B 1 109 ? 5.977 15.633 0.589 1 99 109 LEU B CA 1
ATOM 3042 C C . LEU B 1 109 ? 5.297 14.273 0.726 1 99 109 LEU B C 1
ATOM 3044 O O . LEU B 1 109 ? 5.613 13.336 -0.014 1 99 109 LEU B O 1
ATOM 3048 N N . LEU B 1 110 ? 4.391 14.188 1.646 1 98.94 110 LEU B N 1
ATOM 3049 C CA . LEU B 1 110 ? 3.715 12.93 1.934 1 98.94 110 LEU B CA 1
ATOM 3050 C C . LEU B 1 110 ? 2.203 13.078 1.814 1 98.94 110 LEU B C 1
ATOM 3052 O O . LEU B 1 110 ? 1.581 13.789 2.611 1 98.94 110 LEU B O 1
ATOM 3056 N N . PHE B 1 111 ? 1.643 12.469 0.767 1 98.94 111 PHE B N 1
ATOM 3057 C CA . PHE B 1 111 ? 0.193 12.312 0.721 1 98.94 111 PHE B CA 1
ATOM 3058 C C . PHE B 1 111 ? -0.258 11.156 1.597 1 98.94 111 PHE B C 1
ATOM 3060 O O . PHE B 1 111 ? 0.286 10.047 1.502 1 98.94 111 PHE B O 1
ATOM 3067 N N . SER B 1 112 ? -1.28 11.438 2.451 1 98.94 112 SER B N 1
ATOM 3068 C CA . SER B 1 112 ? -1.659 10.438 3.441 1 98.94 112 SER B CA 1
ATOM 3069 C C . SER B 1 112 ? -3.145 10.109 3.352 1 98.94 112 SER B C 1
ATOM 3071 O O . SER B 1 112 ? -3.984 11.008 3.275 1 98.94 112 SER B O 1
ATOM 3073 N N . GLY B 1 113 ? -3.459 8.781 3.373 1 98.81 113 GLY B N 1
ATOM 3074 C CA . GLY B 1 113 ? -4.816 8.258 3.365 1 98.81 113 GLY B CA 1
ATOM 3075 C C . GLY B 1 113 ? -4.898 6.824 2.879 1 98.81 113 GLY B C 1
ATOM 3076 O O . GLY B 1 113 ? -4.277 6.469 1.874 1 98.81 113 GLY B O 1
ATOM 3077 N N . GLY B 1 114 ? -5.609 6.082 3.533 1 98.56 114 GLY B N 1
ATOM 3078 C CA . GLY B 1 114 ? -5.672 4.652 3.271 1 98.56 114 GLY B CA 1
ATOM 3079 C C . GLY B 1 114 ? -6.715 4.281 2.234 1 98.56 114 GLY B C 1
ATOM 3080 O O . GLY B 1 114 ? -7.152 5.129 1.454 1 98.56 114 GLY B O 1
ATOM 3081 N N . LYS B 1 115 ? -6.871 2.928 2.115 1 98.19 115 LYS B N 1
ATOM 3082 C CA . LYS B 1 115 ? -7.902 2.346 1.26 1 98.19 115 LYS B CA 1
ATOM 3083 C C . LYS B 1 115 ? -9.25 2.285 1.979 1 98.19 115 LYS B C 1
ATOM 3085 O O . LYS B 1 115 ? -9.672 1.219 2.426 1 98.19 115 LYS B O 1
ATOM 3090 N N . THR B 1 116 ? -9.961 3.387 2.012 1 97.38 116 THR B N 1
ATOM 3091 C CA . THR B 1 116 ? -10.961 3.617 3.043 1 97.38 116 THR B CA 1
ATOM 3092 C C . THR B 1 116 ? -12.359 3.293 2.521 1 97.38 116 THR B C 1
ATOM 3094 O O . THR B 1 116 ? -13.32 3.26 3.289 1 97.38 116 THR B O 1
ATOM 3097 N N . ARG B 1 117 ? -12.453 3.064 1.219 1 96.25 117 ARG B N 1
ATOM 3098 C CA . ARG B 1 117 ? -13.781 2.885 0.64 1 96.25 117 ARG B CA 1
ATOM 3099 C C . ARG B 1 117 ? -13.875 1.565 -0.119 1 96.25 117 ARG B C 1
ATOM 3101 O O . ARG B 1 117 ? -13.211 1.383 -1.142 1 96.25 117 ARG B O 1
ATOM 3108 N N . ALA B 1 118 ? -14.805 0.77 0.303 1 95.06 118 ALA B N 1
ATOM 3109 C CA . ALA B 1 118 ? -14.938 -0.564 -0.276 1 95.06 118 ALA B CA 1
ATOM 3110 C C . ALA B 1 118 ? -15.297 -0.486 -1.759 1 95.06 118 ALA B C 1
ATOM 3112 O O . ALA B 1 118 ? -14.695 -1.181 -2.584 1 95.06 118 ALA B O 1
ATOM 3113 N N . SER B 1 119 ? -16.203 0.393 -2.064 1 94.25 119 SER B N 1
ATOM 3114 C CA . SER B 1 119 ? -16.734 0.44 -3.422 1 94.25 119 SER B CA 1
ATOM 3115 C C . SER B 1 119 ? -15.711 1.008 -4.398 1 94.25 119 SER B C 1
ATOM 3117 O O . SER B 1 119 ? -15.836 0.826 -5.613 1 94.25 119 SER B O 1
ATOM 3119 N N . ALA B 1 120 ? -14.672 1.68 -3.896 1 95.25 120 ALA B N 1
ATOM 3120 C CA . ALA B 1 120 ? -13.656 2.283 -4.754 1 95.25 120 ALA B CA 1
ATOM 3121 C C . ALA B 1 120 ? -12.633 1.243 -5.211 1 95.25 120 ALA B C 1
ATOM 3123 O O . ALA B 1 120 ? -11.852 1.495 -6.133 1 95.25 120 ALA B O 1
ATOM 3124 N N . GLY B 1 121 ? -12.719 0.011 -4.633 1 96.31 121 GLY B N 1
ATOM 3125 C CA . GLY B 1 121 ? -11.617 -0.923 -4.824 1 96.31 121 GLY B CA 1
ATOM 3126 C C . GLY B 1 121 ? -10.422 -0.62 -3.947 1 96.31 121 GLY B C 1
ATOM 3127 O O . GLY B 1 121 ? -10.453 0.318 -3.148 1 96.31 121 GLY B O 1
ATOM 3128 N N . PRO B 1 122 ? -9.422 -1.485 -4.059 1 97.75 122 PRO B N 1
ATOM 3129 C CA . PRO B 1 122 ? -8.258 -1.324 -3.193 1 97.75 122 PRO B CA 1
ATOM 3130 C C . PRO B 1 122 ? -7.359 -0.165 -3.619 1 97.75 122 PRO B C 1
ATOM 3132 O O . PRO B 1 122 ? -6.176 -0.368 -3.912 1 97.75 122 PRO B O 1
ATOM 3135 N N . ARG B 1 123 ? -7.941 1.018 -3.514 1 97.62 123 ARG B N 1
ATOM 3136 C CA . ARG B 1 123 ? -7.277 2.264 -3.877 1 97.62 123 ARG B CA 1
ATOM 3137 C C . ARG B 1 123 ? -7.137 3.184 -2.67 1 97.62 123 ARG B C 1
ATOM 3139 O O . ARG B 1 123 ? -8.125 3.477 -1.988 1 97.62 123 ARG B O 1
ATOM 3146 N N . ALA B 1 124 ? -5.934 3.596 -2.475 1 98.44 124 ALA B N 1
ATOM 3147 C CA . ALA B 1 124 ? -5.695 4.5 -1.353 1 98.44 124 ALA B CA 1
ATOM 3148 C C . ALA B 1 124 ? -5.98 5.945 -1.744 1 98.44 124 ALA B C 1
ATOM 3150 O O . ALA B 1 124 ? -5.777 6.336 -2.896 1 98.44 124 ALA B O 1
ATOM 3151 N N . GLU B 1 125 ? -6.426 6.727 -0.775 1 97.94 125 GLU B N 1
ATOM 3152 C CA . GLU B 1 125 ? -6.562 8.164 -0.985 1 97.94 125 GLU B CA 1
ATOM 3153 C C . GLU B 1 125 ? -5.23 8.789 -1.382 1 97.94 125 GLU B C 1
ATOM 3155 O O . GLU B 1 125 ? -5.164 9.57 -2.336 1 97.94 125 GLU B O 1
ATOM 3160 N N . ALA B 1 126 ? -4.184 8.406 -0.746 1 98.75 126 ALA B N 1
ATOM 3161 C CA . ALA B 1 126 ? -2.846 8.961 -0.928 1 98.75 126 ALA B CA 1
ATOM 3162 C C . ALA B 1 126 ? -2.357 8.758 -2.359 1 98.75 126 ALA B C 1
ATOM 3164 O O . ALA B 1 126 ? -1.795 9.672 -2.965 1 98.75 126 ALA B O 1
ATOM 3165 N N . GLU B 1 127 ? -2.549 7.582 -2.852 1 97.69 127 GLU B N 1
ATOM 3166 C CA . GLU B 1 127 ? -2.098 7.273 -4.207 1 97.69 127 GLU B CA 1
ATOM 3167 C C . GLU B 1 127 ? -2.834 8.125 -5.238 1 97.69 127 GLU B C 1
ATOM 3169 O O . GLU B 1 127 ? -2.23 8.602 -6.203 1 97.69 127 GLU B O 1
ATOM 3174 N N . GLY B 1 128 ? -4.141 8.273 -5.035 1 97.31 128 GLY B N 1
ATOM 3175 C CA . GLY B 1 128 ? -4.891 9.156 -5.918 1 97.31 128 GLY B CA 1
ATOM 3176 C C . GLY B 1 128 ? -4.352 10.57 -5.938 1 97.31 128 GLY B C 1
ATOM 3177 O O . GLY B 1 128 ? -4.223 11.18 -7.008 1 97.31 128 GLY B O 1
ATOM 3178 N N . TYR B 1 129 ? -4.016 11.094 -4.785 1 98.31 129 TYR B N 1
ATOM 3179 C CA . TYR B 1 129 ? -3.463 12.438 -4.691 1 98.31 129 TYR B CA 1
ATOM 3180 C C . TYR B 1 129 ? -2.135 12.539 -5.434 1 98.31 129 TYR B C 1
ATOM 3182 O O . TYR B 1 129 ? -1.901 13.492 -6.176 1 98.31 129 TYR B O 1
ATOM 3190 N N . TRP B 1 130 ? -1.254 11.578 -5.27 1 98.62 130 TRP B N 1
ATOM 3191 C CA . TRP B 1 130 ? 0.035 11.562 -5.953 1 98.62 130 TRP B CA 1
ATOM 3192 C C . TRP B 1 130 ? -0.151 11.547 -7.465 1 98.62 130 TRP B C 1
ATOM 3194 O O . TRP B 1 130 ? 0.491 12.312 -8.188 1 98.62 130 TRP B O 1
ATOM 3204 N N . LEU B 1 131 ? -1.074 10.703 -7.938 1 97.75 131 LEU B N 1
ATOM 3205 C CA . LEU B 1 131 ? -1.272 10.539 -9.375 1 97.75 131 LEU B CA 1
ATOM 3206 C C . LEU B 1 131 ? -1.917 11.781 -9.977 1 97.75 131 LEU B C 1
ATOM 3208 O O . LEU B 1 131 ? -1.635 12.133 -11.125 1 97.75 131 LEU B O 1
ATOM 3212 N N . VAL B 1 132 ? -2.775 12.43 -9.219 1 97.25 132 VAL B N 1
ATOM 3213 C CA . VAL B 1 132 ? -3.352 13.68 -9.688 1 97.25 132 VAL B CA 1
ATOM 3214 C C . VAL B 1 132 ? -2.256 14.734 -9.828 1 97.25 132 VAL B C 1
ATOM 3216 O O . VAL B 1 132 ? -2.232 15.492 -10.805 1 97.25 132 VAL B O 1
ATOM 3219 N N . ALA B 1 133 ? -1.347 14.812 -8.859 1 98.5 133 ALA B N 1
ATOM 3220 C CA . ALA B 1 133 ? -0.208 15.719 -8.984 1 98.5 133 ALA B CA 1
ATOM 3221 C C . ALA B 1 133 ? 0.619 15.398 -10.227 1 98.5 133 ALA B C 1
ATOM 3223 O O . ALA B 1 133 ? 1 16.297 -10.977 1 98.5 133 ALA B O 1
ATOM 3224 N N . GLU B 1 134 ? 0.849 14.094 -10.422 1 97.5 134 GLU B N 1
ATOM 3225 C CA . GLU B 1 134 ? 1.588 13.641 -11.602 1 97.5 134 GLU B CA 1
ATOM 3226 C C . GLU B 1 134 ? 0.902 14.078 -12.891 1 97.5 134 GLU B C 1
ATOM 3228 O O . GLU B 1 134 ? 1.558 14.57 -13.812 1 97.5 134 GLU B O 1
ATOM 3233 N N . ALA B 1 135 ? -0.391 13.961 -12.93 1 96.25 135 ALA B N 1
ATOM 3234 C CA . ALA B 1 135 ? -1.175 14.281 -14.117 1 96.25 135 ALA B CA 1
ATOM 3235 C C . ALA B 1 135 ? -1.194 15.789 -14.367 1 96.25 135 ALA B C 1
ATOM 3237 O O . ALA B 1 135 ? -1.452 16.234 -15.492 1 96.25 135 ALA B O 1
ATOM 3238 N N . ASN B 1 136 ? -0.993 16.562 -13.344 1 97.06 136 ASN B N 1
ATOM 3239 C CA . ASN B 1 136 ? -0.985 18.016 -13.469 1 97.06 136 ASN B CA 1
ATOM 3240 C C . ASN B 1 136 ? 0.437 18.562 -13.508 1 97.06 136 ASN B C 1
ATOM 3242 O O . ASN B 1 136 ? 0.667 19.719 -13.18 1 97.06 136 ASN B O 1
ATOM 3246 N N . ASP B 1 137 ? 1.373 17.766 -13.797 1 97.5 137 ASP B N 1
ATOM 3247 C CA . ASP B 1 137 ? 2.773 18.141 -13.961 1 97.5 137 ASP B CA 1
ATOM 3248 C C . ASP B 1 137 ? 3.305 18.844 -12.719 1 97.5 137 ASP B C 1
ATOM 3250 O O . ASP B 1 137 ? 4.008 19.859 -12.828 1 97.5 137 ASP B O 1
ATOM 3254 N N . TRP B 1 138 ? 2.783 18.375 -11.609 1 98.56 138 TRP B N 1
ATOM 3255 C CA . TRP B 1 138 ? 3.229 18.844 -10.305 1 98.56 138 TRP B CA 1
ATOM 3256 C C . TRP B 1 138 ? 3.051 20.359 -10.18 1 98.56 138 TRP B C 1
ATOM 3258 O O . TRP B 1 138 ? 3.846 21.031 -9.516 1 98.56 138 TRP B O 1
ATOM 3268 N N . PHE B 1 139 ? 2.102 20.875 -10.945 1 98.12 139 PHE B N 1
ATOM 3269 C CA . PHE B 1 139 ? 1.627 22.25 -10.852 1 98.12 139 PHE B CA 1
ATOM 3270 C C . PHE B 1 139 ? 2.777 23.234 -11.031 1 98.12 139 PHE B C 1
ATOM 3272 O O . PHE B 1 139 ? 2.859 24.234 -10.328 1 98.12 139 PHE B O 1
ATOM 3279 N N . GLY B 1 140 ? 3.721 22.891 -11.828 1 98.38 140 GLY B N 1
ATOM 3280 C CA . GLY B 1 140 ? 4.805 23.781 -12.188 1 98.3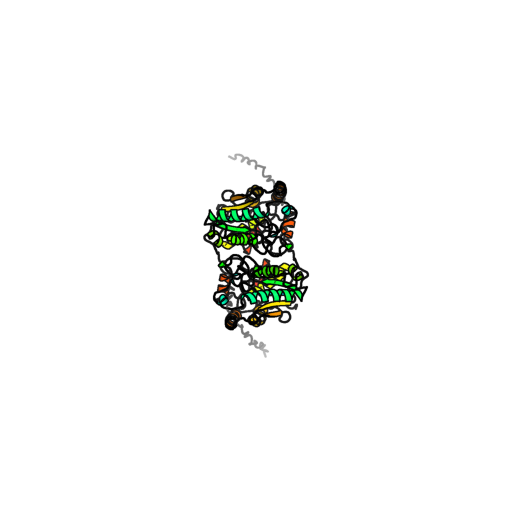8 140 GLY B CA 1
ATOM 3281 C C . GLY B 1 140 ? 6.062 23.562 -11.367 1 98.38 140 GLY B C 1
ATOM 3282 O O . GLY B 1 140 ? 7.047 24.281 -11.523 1 98.38 140 GLY B O 1
ATOM 3283 N N . PHE B 1 141 ? 6.07 22.562 -10.469 1 98.75 141 PHE B N 1
ATOM 3284 C CA . PHE B 1 141 ? 7.223 22.281 -9.625 1 98.75 141 PHE B CA 1
ATOM 3285 C C . PHE B 1 141 ? 7.648 20.812 -9.758 1 98.75 141 PHE B C 1
ATOM 3287 O O . PHE B 1 141 ? 7.598 20.062 -8.797 1 98.75 141 PHE B O 1
ATOM 3294 N N . PRO B 1 142 ? 8.18 20.422 -10.969 1 98.19 142 PRO B N 1
ATOM 3295 C CA . PRO B 1 142 ? 8.5 19.031 -11.234 1 98.19 142 PRO B CA 1
ATOM 3296 C C . PRO B 1 142 ? 9.578 18.484 -10.305 1 98.19 142 PRO B C 1
ATOM 3298 O O . PRO B 1 142 ? 9.664 17.266 -10.094 1 98.19 142 PRO B O 1
ATOM 3301 N N . GLU B 1 143 ? 10.367 19.328 -9.68 1 98.12 143 GLU B N 1
ATOM 3302 C CA . GLU B 1 143 ? 11.453 18.891 -8.805 1 98.12 143 GLU B CA 1
ATOM 3303 C C . GLU B 1 143 ? 10.906 18.25 -7.527 1 98.12 143 GLU B C 1
ATOM 3305 O O . GLU B 1 143 ? 11.625 17.531 -6.836 1 98.12 143 GLU B O 1
ATOM 3310 N N . VAL B 1 144 ? 9.648 18.531 -7.191 1 98.75 144 VAL B N 1
ATOM 3311 C CA . VAL B 1 144 ? 9.031 18.016 -5.977 1 98.75 144 VAL B CA 1
ATOM 3312 C C . VAL B 1 144 ? 8.773 16.516 -6.125 1 98.75 144 VAL B C 1
ATOM 3314 O O . VAL B 1 144 ? 8.758 15.781 -5.133 1 98.75 144 VAL B O 1
ATOM 3317 N N . ARG B 1 145 ? 8.664 15.992 -7.309 1 98.56 145 ARG B N 1
ATOM 3318 C CA . ARG B 1 145 ? 8.25 14.633 -7.617 1 98.56 145 ARG B CA 1
ATOM 3319 C C . ARG B 1 145 ? 9.156 13.617 -6.93 1 98.56 145 ARG B C 1
ATOM 3321 O O . ARG B 1 145 ? 8.68 12.617 -6.379 1 98.56 145 ARG B O 1
ATOM 3328 N N . ARG B 1 146 ? 10.43 13.844 -6.898 1 97.19 146 ARG B N 1
ATOM 3329 C CA . ARG B 1 146 ? 11.414 12.875 -6.434 1 97.19 146 ARG B CA 1
ATOM 3330 C C . ARG B 1 146 ? 11.359 12.719 -4.918 1 97.19 146 ARG B C 1
ATOM 3332 O O . ARG B 1 146 ? 11.906 11.766 -4.363 1 97.19 146 ARG B O 1
ATOM 3339 N N . ARG B 1 147 ? 10.719 13.641 -4.266 1 98.31 147 ARG B N 1
ATOM 3340 C CA . ARG B 1 147 ? 10.625 13.555 -2.811 1 98.31 147 ARG B CA 1
ATOM 3341 C C . ARG B 1 147 ? 9.164 13.523 -2.359 1 98.31 147 ARG B C 1
ATOM 3343 O O . ARG B 1 147 ? 8.852 13.93 -1.238 1 98.31 147 ARG B O 1
ATOM 3350 N N . ALA B 1 148 ? 8.273 13.188 -3.303 1 98.88 148 ALA B N 1
ATOM 3351 C CA . ALA B 1 148 ? 6.859 12.992 -3.004 1 98.88 148 ALA B CA 1
ATOM 3352 C C . ALA B 1 148 ? 6.531 11.516 -2.842 1 98.88 148 ALA B C 1
ATOM 3354 O O . ALA B 1 148 ? 6.863 10.703 -3.705 1 98.88 148 ALA B O 1
ATOM 3355 N N . PHE B 1 149 ? 5.918 11.203 -1.696 1 98.88 149 PHE B N 1
ATOM 3356 C CA . PHE B 1 149 ? 5.617 9.828 -1.339 1 98.88 149 PHE B CA 1
ATOM 3357 C C . PHE B 1 149 ? 4.18 9.695 -0.846 1 98.88 149 PHE B C 1
ATOM 3359 O O . PHE B 1 149 ? 3.436 10.68 -0.817 1 98.88 149 PHE B O 1
ATOM 3366 N N . THR B 1 150 ? 3.812 8.398 -0.539 1 98.88 150 THR B N 1
ATOM 3367 C CA . THR B 1 150 ? 2.467 8.141 -0.036 1 98.88 150 THR B CA 1
ATOM 3368 C C . THR B 1 150 ? 2.521 7.395 1.294 1 98.88 150 THR B C 1
ATOM 3370 O O . THR B 1 150 ? 3.484 6.672 1.567 1 98.88 150 THR B O 1
ATOM 3373 N N . GLU B 1 151 ? 1.68 7.688 2.188 1 98.81 151 GLU B N 1
ATOM 3374 C CA . GLU B 1 151 ? 1.252 6.879 3.326 1 98.81 151 GLU B CA 1
ATOM 3375 C C . GLU B 1 151 ? -0.17 6.363 3.135 1 98.81 151 GLU B C 1
ATOM 3377 O O . GLU B 1 151 ? -1.118 7.148 3.061 1 98.81 151 GLU B O 1
ATOM 3382 N N . GLU B 1 152 ? -0.35 5.016 3.053 1 98.62 152 GLU B N 1
ATOM 3383 C CA . GLU B 1 152 ? -1.579 4.48 2.473 1 98.62 152 GLU B CA 1
ATOM 3384 C C . GLU B 1 152 ? -2.361 3.662 3.494 1 98.62 152 GLU B C 1
ATOM 3386 O O . GLU B 1 152 ? -3.105 2.75 3.127 1 98.62 152 GLU B O 1
ATOM 3391 N N . LYS B 1 153 ? -2.283 4.027 4.777 1 97.88 153 LYS B N 1
ATOM 3392 C CA . LYS B 1 153 ? -2.928 3.197 5.789 1 97.88 153 LYS B CA 1
ATOM 3393 C C . LYS B 1 153 ? -3.861 4.023 6.668 1 97.88 153 LYS B C 1
ATOM 3395 O O . LYS B 1 153 ? -4.727 3.477 7.352 1 97.88 153 LYS B O 1
ATOM 3400 N N . ALA B 1 154 ? -3.746 5.332 6.691 1 98.69 154 ALA B N 1
ATOM 3401 C CA . ALA B 1 154 ? -4.484 6.188 7.613 1 98.69 154 ALA B CA 1
ATOM 3402 C C . ALA B 1 154 ? -5.988 6.066 7.391 1 98.69 154 ALA B C 1
ATOM 3404 O O . ALA B 1 154 ? -6.457 6.105 6.25 1 98.69 154 ALA B O 1
ATOM 3405 N N . ARG B 1 155 ? -6.742 5.934 8.477 1 98.06 155 ARG B N 1
ATOM 3406 C CA . ARG B 1 155 ? -8.188 5.742 8.406 1 98.06 155 ARG B CA 1
ATOM 3407 C C . ARG B 1 155 ? -8.922 6.918 9.039 1 98.06 155 ARG B C 1
ATOM 3409 O O . ARG B 1 155 ? -10.156 6.953 9.047 1 98.06 155 ARG B O 1
ATOM 3416 N N . ASP B 1 156 ? -8.164 7.844 9.633 1 97.75 156 ASP B N 1
ATOM 3417 C CA . ASP B 1 156 ? -8.688 9.102 10.148 1 97.75 156 ASP B CA 1
ATOM 3418 C C . ASP B 1 156 ? -7.59 10.156 10.258 1 97.75 156 ASP B C 1
ATOM 3420 O O . ASP B 1 156 ? -6.441 9.898 9.891 1 97.75 156 ASP B O 1
ATOM 3424 N N . SER B 1 157 ? -8.023 11.344 10.781 1 98.25 157 SER B N 1
ATOM 3425 C CA . SER B 1 157 ? -7.105 12.477 10.812 1 98.25 157 SER B CA 1
ATOM 3426 C C . SER B 1 157 ? -5.973 12.25 11.805 1 98.25 157 SER B C 1
ATOM 3428 O O . SER B 1 157 ? -4.836 12.664 11.57 1 98.25 157 SER B O 1
ATOM 3430 N N . PHE B 1 158 ? -6.199 11.602 12.898 1 98.75 158 PHE B N 1
ATOM 3431 C CA . PHE B 1 158 ? -5.129 11.32 13.852 1 98.75 158 PHE B CA 1
ATOM 3432 C C . PHE B 1 158 ? -4.098 10.383 13.242 1 98.75 158 PHE B C 1
ATOM 3434 O O . PHE B 1 158 ? -2.893 10.617 13.352 1 98.75 158 PHE B O 1
ATOM 3441 N N . GLU B 1 159 ? -4.605 9.375 12.516 1 98.62 159 GLU B N 1
ATOM 3442 C CA . GLU B 1 159 ? -3.705 8.414 11.883 1 98.62 159 GLU B CA 1
ATOM 3443 C C . GLU B 1 159 ? -2.945 9.047 10.727 1 98.62 159 GLU B C 1
ATOM 3445 O O . GLU B 1 159 ? -1.816 8.656 10.422 1 98.62 159 GLU B O 1
ATOM 3450 N N . ASN B 1 160 ? -3.553 10.047 10.062 1 98.88 160 ASN B N 1
ATOM 3451 C CA . ASN B 1 160 ? -2.752 10.766 9.078 1 98.88 160 ASN B CA 1
ATOM 3452 C C . ASN B 1 160 ? -1.439 11.258 9.68 1 98.88 160 ASN B C 1
ATOM 3454 O O . ASN B 1 160 ? -0.372 11.07 9.102 1 98.88 160 ASN B O 1
ATOM 3458 N N . LEU B 1 161 ? -1.577 11.875 10.836 1 98.94 161 LEU B N 1
ATOM 3459 C CA . LEU B 1 161 ? -0.386 12.43 11.477 1 98.94 161 LEU B CA 1
ATOM 3460 C C . LEU B 1 161 ? 0.498 11.32 12.031 1 98.94 161 LEU B C 1
ATOM 3462 O O . LEU B 1 161 ? 1.697 11.273 11.75 1 98.94 161 LEU B O 1
ATOM 3466 N N . LEU B 1 162 ? -0.071 10.406 12.789 1 98.75 162 LEU B N 1
ATOM 3467 C CA . LEU B 1 162 ? 0.677 9.336 13.438 1 98.75 162 LEU B CA 1
ATOM 3468 C C . LEU B 1 162 ? 1.423 8.492 12.414 1 98.75 162 LEU B C 1
ATOM 3470 O O . LEU B 1 162 ? 2.633 8.289 12.531 1 98.75 162 LEU B O 1
ATOM 3474 N N . PHE B 1 163 ? 0.712 8.008 11.391 1 98.75 163 PHE B N 1
ATOM 3475 C CA . PHE B 1 163 ? 1.318 7.16 10.375 1 98.75 163 PHE B CA 1
ATOM 3476 C C . PHE B 1 163 ? 2.227 7.977 9.461 1 98.75 163 PHE B C 1
ATOM 3478 O O . PHE B 1 163 ? 3.215 7.457 8.938 1 98.75 163 PHE B O 1
ATOM 3485 N N . GLY B 1 164 ? 1.898 9.281 9.312 1 98.88 164 GLY B N 1
ATOM 3486 C CA . GLY B 1 164 ? 2.797 10.156 8.578 1 98.88 164 GLY B CA 1
ATOM 3487 C C . GLY B 1 164 ? 4.172 10.266 9.203 1 98.88 164 GLY B C 1
ATOM 3488 O O . GLY B 1 164 ? 5.188 10.211 8.5 1 98.88 164 GLY B O 1
ATOM 3489 N N . LEU B 1 165 ? 4.188 10.367 10.516 1 98.81 165 LEU B N 1
ATOM 3490 C CA . LEU B 1 165 ? 5.453 10.43 11.234 1 98.81 165 LEU B CA 1
ATOM 3491 C C . LEU B 1 165 ? 6.219 9.109 11.109 1 98.81 165 LEU B C 1
ATOM 3493 O O . LEU B 1 165 ? 7.438 9.109 10.922 1 98.81 165 LEU B O 1
ATOM 3497 N N . CYS B 1 166 ? 5.523 8.055 11.156 1 98.38 166 CYS B N 1
ATOM 3498 C CA . CYS B 1 166 ? 6.16 6.754 11.008 1 98.38 166 CYS B CA 1
ATOM 3499 C C . CYS B 1 166 ? 6.688 6.562 9.594 1 98.38 166 CYS B C 1
ATOM 3501 O O . CYS B 1 166 ? 7.832 6.145 9.398 1 98.38 166 CYS B O 1
ATOM 3503 N N . ARG B 1 167 ? 5.859 6.895 8.609 1 98.69 167 ARG B N 1
ATOM 3504 C CA . ARG B 1 167 ? 6.262 6.762 7.211 1 98.69 167 ARG B CA 1
ATOM 3505 C C . ARG B 1 167 ? 7.473 7.641 6.902 1 98.69 167 ARG B C 1
ATOM 3507 O O . ARG B 1 167 ? 8.367 7.23 6.164 1 98.69 167 ARG B O 1
ATOM 3514 N N . TYR B 1 168 ? 7.508 8.867 7.477 1 98.81 168 TYR B N 1
ATOM 3515 C CA . TYR B 1 168 ? 8.68 9.727 7.336 1 98.81 168 TYR B CA 1
ATOM 3516 C C . TYR B 1 168 ? 9.938 9.023 7.812 1 98.81 168 TYR B C 1
ATOM 3518 O O . TYR B 1 168 ? 10.961 9.031 7.125 1 98.81 168 TYR B O 1
ATOM 3526 N N . TYR B 1 169 ? 9.875 8.383 8.945 1 98.56 169 TYR B N 1
ATOM 3527 C CA . TYR B 1 169 ? 11.016 7.652 9.477 1 98.56 169 TYR B CA 1
ATOM 3528 C C . TYR B 1 169 ? 11.445 6.543 8.523 1 98.56 169 TYR B C 1
ATOM 3530 O O . TYR B 1 169 ? 12.641 6.344 8.289 1 98.56 169 TYR B O 1
ATOM 3538 N N . GLU B 1 170 ? 10.516 5.828 7.996 1 97.69 170 GLU B N 1
ATOM 3539 C CA . GLU B 1 170 ? 10.828 4.734 7.086 1 97.69 170 GLU B CA 1
ATOM 3540 C C . GLU B 1 170 ? 11.617 5.234 5.875 1 97.69 170 GLU B C 1
ATOM 3542 O O . GLU B 1 170 ? 12.445 4.508 5.328 1 97.69 170 GLU B O 1
ATOM 3547 N N . LEU B 1 171 ? 11.336 6.477 5.5 1 98.56 171 LEU B N 1
ATOM 3548 C CA . LEU B 1 171 ? 11.945 7.027 4.293 1 98.56 171 LEU B CA 1
ATOM 3549 C C . LEU B 1 171 ? 13.281 7.68 4.605 1 98.56 171 LEU B C 1
ATOM 3551 O O . LEU B 1 171 ? 14.18 7.707 3.754 1 98.56 171 LEU B O 1
ATOM 3555 N N . THR B 1 172 ? 13.469 8.148 5.863 1 98.56 172 THR B N 1
ATOM 3556 C CA . THR B 1 172 ? 14.609 9.023 6.105 1 98.56 172 THR B CA 1
ATOM 3557 C C . THR B 1 172 ? 15.539 8.43 7.164 1 98.56 172 THR B C 1
ATOM 3559 O O . THR B 1 172 ? 16.703 8.82 7.266 1 98.56 172 THR B O 1
ATOM 3562 N N . GLY B 1 173 ? 15.023 7.598 8.039 1 97.69 173 GLY B N 1
ATOM 3563 C CA . GLY B 1 173 ? 15.812 7.008 9.109 1 97.69 173 GLY B CA 1
ATOM 3564 C C . GLY B 1 173 ? 15.859 7.871 10.359 1 97.69 173 GLY B C 1
ATOM 3565 O O . GLY B 1 173 ? 16.5 7.504 11.352 1 97.69 173 GLY B O 1
ATOM 3566 N N . HIS B 1 174 ? 15.227 8.992 10.266 1 97.75 174 HIS B N 1
ATOM 3567 C CA . HIS B 1 174 ? 15.133 9.898 11.406 1 97.75 174 HIS B CA 1
ATOM 3568 C C . HIS B 1 174 ? 13.766 10.562 11.469 1 97.75 174 HIS B C 1
ATOM 3570 O O . HIS B 1 174 ? 12.836 10.156 10.766 1 97.75 174 HIS B O 1
ATOM 3576 N N . HIS B 1 175 ? 13.555 11.547 12.414 1 98.12 175 HIS B N 1
ATOM 3577 C CA . HIS B 1 175 ? 12.258 12.18 12.602 1 98.12 175 HIS B CA 1
ATOM 3578 C C . HIS B 1 175 ? 12.297 13.641 12.164 1 98.12 175 HIS B C 1
ATOM 3580 O O . HIS B 1 175 ? 13.344 14.289 12.219 1 98.12 175 HIS B O 1
ATOM 3586 N N . PRO B 1 176 ? 11.188 14.148 11.664 1 98.69 176 PRO B N 1
ATOM 3587 C CA . PRO B 1 176 ? 11.227 15.492 11.086 1 98.69 176 PRO B CA 1
ATOM 3588 C C . PRO B 1 176 ? 11.484 16.578 12.125 1 98.69 176 PRO B C 1
ATOM 3590 O O . PRO B 1 176 ? 10.984 16.484 13.25 1 98.69 176 PRO B O 1
ATOM 3593 N N . THR B 1 177 ? 12.141 17.594 11.672 1 98.38 177 THR B N 1
ATOM 3594 C CA . THR B 1 177 ? 12.414 18.75 12.531 1 98.38 177 THR B CA 1
ATOM 3595 C C . THR B 1 177 ? 11.234 19.719 12.508 1 98.38 177 THR B C 1
ATOM 3597 O O . THR B 1 177 ? 11.125 20.578 13.383 1 98.38 177 THR B O 1
ATOM 3600 N N . HIS B 1 178 ? 10.445 19.609 11.492 1 98.81 178 HIS B N 1
ATOM 3601 C CA . HIS B 1 178 ? 9.242 20.422 11.352 1 98.81 178 HIS B CA 1
ATOM 3602 C C . HIS B 1 178 ? 8.172 19.672 10.562 1 98.81 178 HIS B C 1
ATOM 3604 O O . HIS B 1 178 ? 8.477 18.984 9.586 1 98.81 178 HIS B O 1
ATOM 3610 N N . VAL B 1 179 ? 6.922 19.812 10.992 1 98.88 179 VAL B N 1
ATOM 3611 C CA . VAL B 1 179 ? 5.789 19.219 10.297 1 98.88 179 VAL B CA 1
ATOM 3612 C C . VAL B 1 179 ? 4.809 20.312 9.867 1 98.88 179 VAL B C 1
ATOM 3614 O O . VAL B 1 179 ? 4.41 21.141 10.68 1 98.88 179 VAL B O 1
ATOM 3617 N N . THR B 1 180 ? 4.527 20.297 8.633 1 98.94 180 THR B N 1
ATOM 3618 C CA . THR B 1 180 ? 3.432 21.109 8.109 1 98.94 180 THR B CA 1
ATOM 3619 C C . THR B 1 180 ? 2.299 20.219 7.598 1 98.94 180 THR B C 1
ATOM 3621 O O . THR B 1 180 ? 2.518 19.359 6.746 1 98.94 180 THR B O 1
ATOM 3624 N N . VAL B 1 181 ? 1.112 20.453 8.133 1 98.94 181 VAL B N 1
ATOM 3625 C CA . VAL B 1 181 ? -0.055 19.703 7.676 1 98.94 181 VAL B CA 1
ATOM 3626 C C . VAL B 1 181 ? -0.894 20.578 6.746 1 98.94 181 VAL B C 1
ATOM 3628 O O . VAL B 1 181 ? -1.091 21.766 7.012 1 98.94 181 VAL B O 1
ATOM 3631 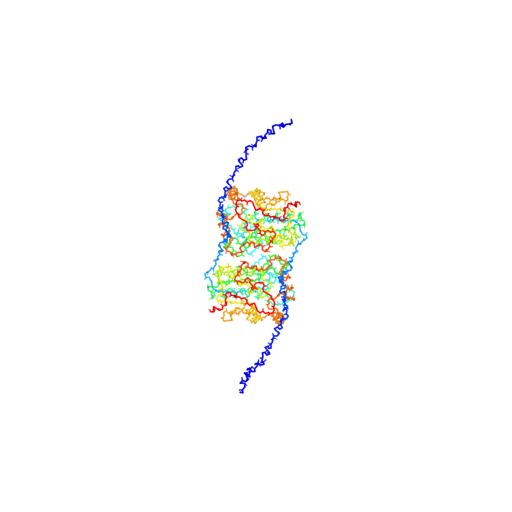N N . VAL B 1 182 ? -1.317 19.984 5.676 1 98.88 182 VAL B N 1
ATOM 3632 C CA . VAL B 1 182 ? -2.186 20.641 4.699 1 98.88 182 VAL B CA 1
ATOM 3633 C C . VAL B 1 182 ? -3.568 19.984 4.727 1 98.88 182 VAL B C 1
ATOM 3635 O O . VAL B 1 182 ? -3.688 18.766 4.652 1 98.88 182 VAL B O 1
ATOM 3638 N N . GLY B 1 183 ? -4.637 20.75 4.84 1 97.62 183 GLY B N 1
ATOM 3639 C CA . GLY B 1 183 ? -6.016 20.281 4.832 1 97.62 183 GLY B CA 1
ATOM 3640 C C . GLY B 1 183 ? -7.023 21.422 4.844 1 97.62 183 GLY B C 1
ATOM 3641 O O . GLY B 1 183 ? -6.762 22.5 4.312 1 97.62 183 GLY B O 1
ATOM 3642 N N . TYR B 1 184 ? -8.18 21.125 5.355 1 95.81 184 TYR B N 1
ATOM 3643 C CA . TYR B 1 184 ? -9.188 22.172 5.496 1 95.81 184 TYR B CA 1
ATOM 3644 C C . TYR B 1 184 ? -8.906 23.047 6.711 1 95.81 184 TYR B C 1
ATOM 3646 O O . TYR B 1 184 ? -8.562 22.531 7.781 1 95.81 184 TYR B O 1
ATOM 3654 N N . GLU B 1 185 ? -9.188 24.281 6.543 1 95.94 185 GLU B N 1
ATOM 3655 C CA . GLU B 1 185 ? -8.906 25.25 7.605 1 95.94 185 GLU B CA 1
ATOM 3656 C C . GLU B 1 185 ? -9.695 24.906 8.875 1 95.94 185 GLU B C 1
ATOM 3658 O O . GLU B 1 185 ? -9.195 25.109 9.984 1 95.94 185 GLU B O 1
ATOM 3663 N N . PHE B 1 186 ? -10.828 24.422 8.734 1 94.69 186 PHE B N 1
ATOM 3664 C CA . PHE B 1 186 ? -11.672 24.188 9.898 1 94.69 186 PHE B CA 1
ATOM 3665 C C . PHE B 1 186 ? -11.141 23 10.719 1 94.69 186 PHE B C 1
ATOM 3667 O O . PHE B 1 186 ? -11.602 22.766 11.836 1 94.69 186 PHE B O 1
ATOM 3674 N N . LYS B 1 187 ? -10.156 22.281 10.211 1 96.5 187 LYS B N 1
ATOM 3675 C CA . LYS B 1 187 ? -9.555 21.172 10.961 1 96.5 187 LYS B CA 1
ATOM 3676 C C . LYS B 1 187 ? -8.281 21.625 11.664 1 96.5 187 LYS B C 1
ATOM 3678 O O . LYS B 1 187 ? -7.668 20.844 12.406 1 96.5 187 LYS B O 1
ATOM 3683 N N . LYS B 1 188 ? -7.867 22.859 11.523 1 97.56 188 LYS B N 1
ATOM 3684 C CA . LYS B 1 188 ? -6.594 23.359 12.023 1 97.56 188 LYS B CA 1
ATOM 3685 C C . LYS B 1 188 ? -6.473 23.172 13.531 1 97.56 188 LYS B C 1
ATOM 3687 O O . LYS B 1 188 ? -5.484 22.609 14.016 1 97.56 188 LYS B O 1
ATOM 3692 N N . ALA B 1 189 ? -7.449 23.547 14.219 1 97.12 189 ALA B N 1
ATOM 3693 C CA . ALA B 1 189 ? -7.391 23.453 15.68 1 97.12 189 ALA B CA 1
ATOM 3694 C C . ALA B 1 189 ? -7.266 22 16.141 1 97.12 189 ALA B C 1
ATOM 3696 O O . ALA B 1 189 ? -6.523 21.703 17.078 1 97.12 189 ALA B O 1
ATOM 3697 N N . ARG B 1 190 ? -7.973 21.125 15.5 1 97.94 190 ARG B N 1
ATOM 3698 C CA . ARG B 1 190 ? -7.922 19.719 15.875 1 97.94 190 ARG B CA 1
ATOM 3699 C C . ARG B 1 190 ? -6.535 19.125 15.633 1 97.94 190 ARG B C 1
ATOM 3701 O O . ARG B 1 190 ? -5.992 18.422 16.484 1 97.94 190 ARG B O 1
ATOM 3708 N N . PHE B 1 191 ? -5.902 19.484 14.516 1 98.62 191 PHE B N 1
ATOM 3709 C CA . PHE B 1 191 ? -4.566 18.984 14.211 1 98.62 191 PHE B CA 1
ATOM 3710 C C . PHE B 1 191 ? -3.531 19.609 15.141 1 98.62 191 PHE B C 1
ATOM 3712 O O . PHE B 1 191 ? -2.676 18.891 15.68 1 98.62 191 PHE B O 1
ATOM 3719 N N . GLN B 1 192 ? -3.613 20.906 15.422 1 98.12 192 GLN B N 1
ATOM 3720 C CA . GLN B 1 192 ? -2.586 21.625 16.172 1 98.12 192 GLN B CA 1
ATOM 3721 C C . GLN B 1 192 ? -2.734 21.391 17.672 1 98.12 192 GLN B C 1
ATOM 3723 O O . GLN B 1 192 ? -1.737 21.297 18.391 1 98.12 192 GLN B O 1
ATOM 3728 N N . ASP B 1 193 ? -3.957 21.25 18.078 1 97.44 193 ASP B N 1
ATOM 3729 C CA . ASP B 1 193 ? -4.172 21.281 19.531 1 97.44 193 ASP B CA 1
ATOM 3730 C C . ASP B 1 193 ? -4.496 19.906 20.078 1 97.44 193 ASP B C 1
ATOM 3732 O O . ASP B 1 193 ? -4.336 19.641 21.266 1 97.44 193 ASP B O 1
ATOM 3736 N N . MET B 1 194 ? -4.984 19.016 19.203 1 98.06 194 MET B N 1
ATOM 3737 C CA . MET B 1 194 ? -5.367 17.703 19.688 1 98.06 194 MET B CA 1
ATOM 3738 C C . MET B 1 194 ? -4.43 16.625 19.156 1 98.06 194 MET B C 1
ATOM 3740 O O . MET B 1 194 ? -3.711 15.977 19.922 1 98.06 194 MET B O 1
ATOM 3744 N N . HIS B 1 195 ? -4.312 16.438 17.828 1 98.81 195 HIS B N 1
ATOM 3745 C CA . HIS B 1 195 ? -3.492 15.383 17.25 1 98.81 195 HIS B CA 1
ATOM 3746 C C . HIS B 1 195 ? -2.016 15.594 17.578 1 98.81 195 HIS B C 1
ATOM 3748 O O . HIS B 1 195 ? -1.342 14.672 18.047 1 98.81 195 HIS B O 1
ATOM 3754 N N . ARG B 1 196 ? -1.519 16.844 17.297 1 98.81 196 ARG B N 1
ATOM 3755 C CA . ARG B 1 196 ? -0.133 17.172 17.625 1 98.81 196 ARG B CA 1
ATOM 3756 C C . ARG B 1 196 ? 0.161 16.922 19.094 1 98.81 196 ARG B C 1
ATOM 3758 O O . ARG B 1 196 ? 1.199 16.344 19.438 1 98.81 196 ARG B O 1
ATOM 3765 N N . ALA B 1 197 ? -0.742 17.344 19.922 1 98 197 ALA B N 1
ATOM 3766 C CA . ALA B 1 197 ? -0.558 17.172 21.359 1 98 197 ALA B CA 1
ATOM 3767 C C . ALA B 1 197 ? -0.564 15.695 21.75 1 98 197 ALA B C 1
ATOM 3769 O O . ALA B 1 197 ? 0.198 15.266 22.625 1 98 197 ALA B O 1
ATOM 3770 N N . ALA B 1 198 ? -1.418 14.93 21.125 1 98.38 198 ALA B N 1
ATOM 3771 C CA . ALA B 1 198 ? -1.534 13.508 21.438 1 98.38 198 ALA B CA 1
ATOM 3772 C C . ALA B 1 198 ? -0.228 12.773 21.141 1 98.38 198 ALA B C 1
ATOM 3774 O O . ALA B 1 198 ? 0.13 11.828 21.844 1 98.38 198 ALA B O 1
ATOM 3775 N N . VAL B 1 199 ? 0.476 13.242 20.125 1 98.44 199 VAL B N 1
ATOM 3776 C CA . VAL B 1 199 ? 1.748 12.594 19.828 1 98.44 199 VAL B CA 1
ATOM 3777 C C . VAL B 1 199 ? 2.893 13.375 20.469 1 98.44 199 VAL B C 1
ATOM 3779 O O . VAL B 1 199 ? 4.066 13.07 20.25 1 98.44 199 VAL B O 1
ATOM 3782 N N . ARG B 1 200 ? 2.586 14.406 21.188 1 98.06 200 ARG B N 1
ATOM 3783 C CA . ARG B 1 200 ? 3.506 15.25 21.938 1 98.06 200 ARG B CA 1
ATOM 3784 C C . ARG B 1 200 ? 4.582 15.844 21.031 1 98.06 200 ARG B C 1
ATOM 3786 O O . ARG B 1 200 ? 5.746 15.945 21.422 1 98.06 200 ARG B O 1
ATOM 3793 N N . TYR B 1 201 ? 4.203 16.109 19.828 1 98.31 201 TYR B N 1
ATOM 3794 C CA . TYR B 1 201 ? 5.121 16.812 18.938 1 98.31 201 TYR B CA 1
ATOM 3795 C C . TYR B 1 201 ? 5.234 18.281 19.312 1 98.31 201 TYR B C 1
ATOM 3797 O O . TYR B 1 201 ? 4.234 18.922 19.641 1 98.31 201 TYR B O 1
ATOM 3805 N N . PRO B 1 202 ? 6.406 18.891 19.266 1 97.5 202 PRO B N 1
ATOM 3806 C CA . PRO B 1 202 ? 6.566 20.281 19.719 1 97.5 202 PRO B CA 1
ATOM 3807 C C . PRO B 1 202 ? 5.723 21.266 18.922 1 97.5 202 PRO B C 1
ATOM 3809 O O . PRO B 1 202 ? 5.766 21.266 17.688 1 97.5 202 PRO B O 1
ATOM 3812 N N . ALA B 1 203 ? 5.062 22.172 19.594 1 97.44 203 ALA B N 1
ATOM 3813 C CA . ALA B 1 203 ? 4.18 23.141 18.953 1 97.44 203 ALA B CA 1
ATOM 3814 C C . ALA B 1 203 ? 4.977 24.125 18.094 1 97.44 203 ALA B C 1
ATOM 3816 O O . ALA B 1 203 ? 4.496 24.562 17.047 1 97.44 203 ALA B O 1
ATOM 3817 N N . THR B 1 204 ? 6.188 24.391 18.453 1 97.25 204 THR B N 1
ATOM 3818 C CA . THR B 1 204 ? 7.02 25.359 17.75 1 97.25 204 THR B CA 1
ATOM 3819 C C . THR B 1 204 ? 7.496 24.797 16.406 1 97.25 204 THR B C 1
ATOM 3821 O O . THR B 1 204 ? 7.961 25.547 15.547 1 97.25 204 THR B O 1
ATOM 3824 N N . SER B 1 205 ? 7.375 23.516 16.25 1 98.25 205 SER B N 1
ATOM 3825 C CA . SER B 1 205 ? 7.855 22.859 15.047 1 98.25 205 SER B CA 1
ATOM 3826 C C . SER B 1 205 ? 6.703 22.266 14.234 1 98.25 205 SER B C 1
ATOM 3828 O O . SER B 1 205 ? 6.895 21.328 13.469 1 98.25 205 SER B O 1
ATOM 3830 N N . PHE B 1 206 ? 5.473 22.875 14.516 1 98.69 206 PHE B N 1
ATOM 3831 C CA . PHE B 1 206 ? 4.273 22.359 13.867 1 98.69 206 PHE B CA 1
ATOM 3832 C C . PHE B 1 206 ? 3.486 23.484 13.219 1 98.69 206 PHE B C 1
ATOM 3834 O O . PHE B 1 206 ? 3.219 24.516 13.852 1 98.69 206 PHE B O 1
ATOM 3841 N N . SER B 1 207 ? 3.17 23.297 11.953 1 98.75 207 SER B N 1
ATOM 3842 C CA . SER B 1 207 ? 2.371 24.281 11.227 1 98.75 207 SER B CA 1
ATOM 3843 C C . SER B 1 207 ? 1.203 23.609 10.508 1 98.75 207 SER B C 1
ATOM 3845 O O . SER B 1 207 ? 1.216 22.406 10.281 1 98.75 207 SER B O 1
ATOM 3847 N N . TYR B 1 208 ? 0.209 24.422 10.234 1 98.75 208 TYR B N 1
ATOM 3848 C CA . TYR B 1 208 ? -0.961 24 9.477 1 98.75 208 TYR B CA 1
ATOM 3849 C C . TYR B 1 208 ? -1.325 25.031 8.414 1 98.75 208 TYR B C 1
ATOM 3851 O O . TYR B 1 208 ? -1.349 26.234 8.695 1 98.75 208 TYR B O 1
ATOM 3859 N N . VAL B 1 209 ? -1.499 24.562 7.207 1 98.44 209 VAL B N 1
ATOM 3860 C CA . VAL B 1 209 ? -1.97 25.391 6.105 1 98.44 209 VAL B CA 1
ATOM 3861 C C . VAL B 1 209 ? -3.279 24.828 5.555 1 98.44 209 VAL B C 1
ATOM 3863 O O . VAL B 1 209 ? -3.35 23.656 5.188 1 98.44 209 VAL B O 1
ATOM 3866 N N . GLY B 1 210 ? -4.293 25.609 5.535 1 96.62 210 GLY B N 1
ATOM 3867 C CA . GLY B 1 210 ? -5.598 25.078 5.176 1 96.62 210 GLY B CA 1
ATOM 3868 C C . GLY B 1 210 ? -6.289 25.875 4.086 1 96.62 210 GLY B C 1
ATOM 3869 O O . GLY B 1 210 ? -5.941 27.031 3.84 1 96.62 210 GLY B O 1
ATOM 3870 N N . THR B 1 211 ? -7.176 25.203 3.389 1 95.06 211 THR B N 1
ATOM 3871 C CA . THR B 1 211 ? -8.117 25.828 2.473 1 95.06 211 THR B CA 1
ATOM 3872 C C . THR B 1 211 ? -9.469 26.047 3.154 1 95.06 211 THR B C 1
ATOM 3874 O O . THR B 1 211 ? -9.781 25.391 4.145 1 95.06 211 THR B O 1
ATOM 3877 N N . PRO B 1 212 ? -10.211 26.938 2.627 1 91.06 212 PRO B N 1
ATOM 3878 C CA . PRO B 1 212 ? -11.484 27.234 3.291 1 91.06 212 PRO B CA 1
ATOM 3879 C C . PRO B 1 212 ? -12.5 26.109 3.184 1 91.06 212 PRO B C 1
ATOM 3881 O O . PRO B 1 212 ? -12.406 25.281 2.275 1 91.06 212 PRO B O 1
ATOM 3884 N N . ALA B 1 213 ? -13.406 26.234 4.172 1 83.38 213 ALA B N 1
ATOM 3885 C CA . ALA B 1 213 ? -14.539 25.312 4.113 1 83.38 213 ALA B CA 1
ATOM 3886 C C . ALA B 1 213 ? -15.43 25.625 2.912 1 83.38 213 ALA B C 1
ATOM 3888 O O . ALA B 1 213 ? -15.562 26.781 2.508 1 83.38 213 ALA B O 1
ATOM 3889 N N . LEU B 1 214 ? -16.047 24.547 2.471 1 81.56 214 LEU B N 1
ATOM 3890 C CA . LEU B 1 214 ? -16.922 24.734 1.324 1 81.56 214 LEU B CA 1
ATOM 3891 C C . LEU B 1 214 ? -18.359 25.047 1.776 1 81.56 214 LEU B C 1
ATOM 3893 O O . LEU B 1 214 ? -19.109 25.719 1.064 1 81.56 214 LEU B O 1
ATOM 3897 N N . THR B 1 215 ? -18.734 24.453 2.947 1 80.31 215 THR B N 1
ATOM 3898 C CA . THR B 1 215 ? -20.078 24.656 3.475 1 80.31 215 THR B CA 1
ATOM 3899 C C . THR B 1 215 ? -20.047 24.844 4.988 1 80.31 215 THR B C 1
ATOM 3901 O O . THR B 1 215 ? -19.125 24.375 5.656 1 80.31 215 THR B O 1
ATOM 3904 N N . PRO B 1 216 ? -21.047 25.469 5.449 1 79.81 216 PRO B N 1
ATOM 3905 C CA . PRO B 1 216 ? -21.172 25.578 6.906 1 79.81 216 PRO B CA 1
ATOM 3906 C C . PRO B 1 216 ? -21.312 24.219 7.586 1 79.81 216 PRO B C 1
ATOM 3908 O O . PRO B 1 216 ? -20.859 24.031 8.711 1 79.81 216 PRO B O 1
ATOM 3911 N N . SER B 1 217 ? -21.906 23.297 6.93 1 79.5 217 SER B N 1
ATOM 3912 C CA . SER B 1 217 ? -22.125 21.969 7.488 1 79.5 217 SER B CA 1
ATOM 3913 C C . SER B 1 217 ? -20.797 21.266 7.762 1 79.5 217 SER B C 1
ATOM 3915 O O . SER B 1 217 ? -20.688 20.453 8.68 1 79.5 217 SER B O 1
ATOM 3917 N N . ALA B 1 218 ? -19.859 21.625 7.027 1 81.94 218 ALA B N 1
ATOM 3918 C CA . ALA B 1 218 ? -18.531 21.062 7.254 1 81.94 218 ALA B CA 1
ATOM 3919 C C . ALA B 1 218 ? -17.984 21.5 8.609 1 81.94 218 ALA B C 1
ATOM 3921 O O . ALA B 1 218 ? -17.328 20.719 9.305 1 81.94 218 ALA B O 1
ATOM 3922 N N . VAL B 1 219 ? -18.406 22.625 9.008 1 83.25 219 VAL B N 1
ATOM 3923 C CA . VAL B 1 219 ? -17.938 23.172 10.281 1 83.25 219 VAL B CA 1
ATOM 3924 C C . VAL B 1 219 ? -18.656 22.453 11.43 1 83.25 219 VAL B C 1
ATOM 3926 O O . VAL B 1 219 ? -18.031 22.156 12.453 1 83.25 219 VAL B O 1
ATOM 3929 N N . ASP B 1 220 ? -19.875 22.109 11.211 1 84.25 220 ASP B N 1
ATOM 3930 C CA . ASP B 1 220 ? -20.609 21.359 12.219 1 84.25 220 ASP B CA 1
ATOM 3931 C C . ASP B 1 220 ? -20.031 19.953 12.383 1 84.25 220 ASP B C 1
ATOM 3933 O O . ASP B 1 220 ? -19.922 19.438 13.5 1 84.25 220 ASP B O 1
ATOM 3937 N N . GLY B 1 221 ? -19.719 19.359 11.297 1 86.69 221 GLY B N 1
ATOM 3938 C CA . GLY B 1 221 ? -19.094 18.047 11.352 1 86.69 221 GLY B CA 1
ATOM 3939 C C . GLY B 1 221 ? -17.781 18.062 12.094 1 86.69 221 GLY B C 1
ATOM 3940 O O . GLY B 1 221 ? -17.453 17.109 12.805 1 86.69 221 GLY B O 1
ATOM 3941 N N . GLU B 1 222 ? -17.156 19.172 11.992 1 91.88 222 GLU B N 1
ATOM 3942 C CA . GLU B 1 222 ? -15.867 19.312 12.664 1 91.88 222 GLU B CA 1
ATOM 3943 C C . GLU B 1 222 ? -16.047 19.375 14.18 1 91.88 222 GLU B C 1
ATOM 3945 O O . GLU B 1 222 ? -15.25 18.797 14.922 1 91.88 222 GLU B O 1
ATOM 3950 N N . ALA B 1 223 ? -17 20.047 14.633 1 92.38 223 ALA B N 1
ATOM 3951 C CA . ALA B 1 223 ? -17.25 20.141 16.078 1 92.38 223 ALA B CA 1
ATOM 3952 C C . ALA B 1 223 ? -17.469 18.75 16.688 1 92.38 223 ALA B C 1
ATOM 3954 O O . ALA B 1 223 ? -16.953 18.453 17.766 1 92.38 223 ALA B O 1
ATOM 3955 N N . ALA B 1 224 ? -18.172 17.969 15.984 1 92.25 224 ALA B N 1
ATOM 3956 C CA . ALA B 1 224 ? -18.438 16.609 16.453 1 92.25 224 ALA B CA 1
ATOM 3957 C C . ALA B 1 224 ? -17.156 15.781 16.469 1 92.25 224 ALA B C 1
ATOM 3959 O O . ALA B 1 224 ? -16.891 15.047 17.422 1 92.25 224 ALA B O 1
ATOM 3960 N N . ALA B 1 225 ? -16.391 15.906 15.445 1 94.12 225 ALA B N 1
ATOM 3961 C CA . ALA B 1 225 ? -15.133 15.172 15.359 1 94.12 225 ALA B CA 1
ATOM 3962 C C . ALA B 1 225 ? -14.172 15.617 16.453 1 94.12 225 ALA B C 1
ATOM 3964 O O . ALA B 1 225 ? -13.539 14.789 17.109 1 94.12 225 ALA B O 1
ATOM 3965 N N . ALA B 1 226 ? -14.133 16.891 16.688 1 96.19 226 ALA B N 1
ATOM 3966 C CA . ALA B 1 226 ? -13.258 17.438 17.734 1 96.19 226 ALA B CA 1
ATOM 3967 C C . ALA B 1 226 ? -13.672 16.953 19.109 1 96.19 226 ALA B C 1
ATOM 3969 O O . ALA B 1 226 ? -12.82 16.578 19.922 1 96.19 226 ALA B O 1
ATOM 3970 N N . ALA B 1 227 ? -14.914 16.922 19.312 1 95.69 227 ALA B N 1
ATOM 3971 C CA . ALA B 1 227 ? -15.414 16.453 20.609 1 95.69 227 ALA B CA 1
ATOM 3972 C C . ALA B 1 227 ? -15.062 14.984 20.844 1 95.69 227 ALA B C 1
ATOM 3974 O O . ALA B 1 227 ? -14.695 14.594 21.953 1 95.69 227 ALA B O 1
ATOM 3975 N N . ALA B 1 228 ? -15.188 14.219 19.828 1 96.19 228 ALA B N 1
ATOM 3976 C CA . ALA B 1 228 ? -14.867 12.797 19.922 1 96.19 228 ALA B CA 1
ATOM 3977 C C . ALA B 1 228 ? -13.383 12.594 20.25 1 96.19 228 ALA B C 1
ATOM 3979 O O . ALA B 1 228 ? -13.031 11.805 21.125 1 96.19 228 ALA B O 1
ATOM 3980 N N . PHE B 1 229 ? -12.508 13.367 19.641 1 97.5 229 PHE B N 1
ATOM 3981 C CA . PHE B 1 229 ? -11.07 13.211 19.844 1 97.5 229 PHE B CA 1
ATOM 3982 C C . PHE B 1 229 ? -10.633 13.828 21.156 1 97.5 229 PHE B C 1
ATOM 3984 O O . PHE B 1 229 ? -9.594 13.469 21.703 1 97.5 229 PHE B O 1
ATOM 3991 N N . ARG B 1 230 ? -11.398 14.781 21.672 1 96.25 230 ARG B N 1
ATOM 3992 C CA . ARG B 1 230 ? -11.109 15.32 22.984 1 96.25 230 ARG B CA 1
ATOM 3993 C C . ARG B 1 230 ? -11.242 14.242 24.062 1 96.25 230 ARG B C 1
ATOM 3995 O O . ARG B 1 230 ? -10.445 14.188 25 1 96.25 230 ARG B O 1
ATOM 4002 N N . THR B 1 231 ? -12.164 13.352 23.844 1 95.75 231 THR B N 1
ATOM 4003 C CA . THR B 1 231 ? -12.453 12.297 24.812 1 95.75 231 THR B CA 1
ATOM 4004 C C . THR B 1 231 ? -11.555 11.086 24.562 1 95.75 231 THR B C 1
ATOM 4006 O O . THR B 1 231 ? -11.188 10.375 25.5 1 95.75 231 THR B O 1
ATOM 4009 N N . ASP B 1 232 ? -11.227 10.852 23.344 1 97.38 232 ASP B N 1
ATOM 4010 C CA . ASP B 1 232 ? -10.406 9.719 22.938 1 97.38 232 ASP B CA 1
ATOM 4011 C C . ASP B 1 232 ? -9.328 10.148 21.938 1 97.38 232 ASP B C 1
ATOM 4013 O O . ASP B 1 232 ? -9.414 9.836 20.75 1 97.38 232 ASP B O 1
ATOM 4017 N N . PRO B 1 233 ? -8.289 10.711 22.484 1 98.19 233 PRO B N 1
ATOM 4018 C CA . PRO B 1 233 ? -7.281 11.336 21.625 1 98.19 233 PRO B CA 1
ATOM 4019 C C . PRO B 1 233 ? -6.645 10.352 20.641 1 98.19 233 PRO B C 1
ATOM 4021 O O . PRO B 1 233 ? -6.117 10.758 19.609 1 98.19 233 PRO B O 1
ATOM 4024 N N . TYR B 1 234 ? -6.762 9.125 20.922 1 98.38 234 TYR B N 1
ATOM 4025 C CA . TYR B 1 234 ? -6.074 8.141 20.094 1 98.38 234 TYR B CA 1
ATOM 4026 C C . TYR B 1 234 ? -7.062 7.348 19.25 1 98.38 234 TYR B C 1
ATOM 4028 O O . TYR B 1 234 ? -6.672 6.434 18.531 1 98.38 234 TYR B O 1
ATOM 4036 N N . GLY B 1 235 ? -8.352 7.652 19.344 1 97 235 GLY B N 1
ATOM 4037 C CA . GLY B 1 235 ? -9.391 7.102 18.484 1 97 235 GLY B CA 1
ATOM 4038 C C . GLY B 1 235 ? -9.578 5.609 18.656 1 97 235 GLY B C 1
ATOM 4039 O O . GLY B 1 235 ? -9.891 4.902 17.703 1 97 235 GLY B O 1
ATOM 4040 N N . CYS B 1 236 ? -9.516 5.07 19.859 1 95.69 236 CYS B N 1
ATOM 4041 C CA . CYS B 1 236 ? -9.461 3.629 20.078 1 95.69 236 CYS B CA 1
ATOM 4042 C C . CYS B 1 236 ? -10.82 3.092 20.516 1 95.69 236 CYS B C 1
ATOM 4044 O O . CYS B 1 236 ? -10.992 1.88 20.656 1 95.69 236 CYS B O 1
ATOM 4046 N N . SER B 1 237 ? -11.773 3.979 20.703 1 94.12 237 SER B N 1
ATOM 4047 C CA . SER B 1 237 ? -13.023 3.498 21.281 1 94.12 237 SER B CA 1
ATOM 4048 C C . SER B 1 237 ? -14.227 4.18 20.641 1 94.12 237 SER B C 1
ATOM 4050 O O . SER B 1 237 ? -14.07 5.148 19.891 1 94.12 237 SER B O 1
ATOM 4052 N N . GLY B 1 238 ? -15.367 3.545 20.844 1 93.5 238 GLY B N 1
ATOM 4053 C CA . GLY B 1 238 ? -16.625 4.152 20.469 1 93.5 238 GLY B CA 1
ATOM 4054 C C . GLY B 1 238 ? -16.75 4.395 18.969 1 93.5 238 GLY B C 1
ATOM 4055 O O . GLY B 1 238 ? -16.438 3.508 18.172 1 93.5 238 GLY B O 1
ATOM 4056 N N . ALA B 1 239 ? -17.281 5.602 18.688 1 94.31 239 ALA B N 1
ATOM 4057 C CA . ALA B 1 239 ? -17.594 5.941 17.312 1 94.31 239 ALA B CA 1
ATOM 4058 C C . ALA B 1 239 ? -16.312 6.07 16.469 1 94.31 239 ALA B C 1
ATOM 4060 O O . ALA B 1 239 ? -16.312 5.738 15.289 1 94.31 239 ALA B O 1
ATOM 4061 N N . LEU B 1 240 ? -15.273 6.52 17.109 1 96.75 240 LEU B N 1
ATOM 4062 C CA . LEU B 1 240 ? -14.016 6.684 16.391 1 96.75 240 LEU B CA 1
ATOM 4063 C C . LEU B 1 240 ? -13.445 5.332 15.984 1 96.75 240 LEU B C 1
ATOM 4065 O O . LEU B 1 240 ? -13.008 5.156 14.844 1 96.75 240 LEU B O 1
ATOM 4069 N N . ALA B 1 241 ? -13.508 4.367 16.859 1 95.56 241 ALA B N 1
ATOM 4070 C CA . ALA B 1 241 ? -13.023 3.023 16.562 1 95.56 241 ALA B CA 1
ATOM 4071 C C . ALA B 1 241 ? -13.875 2.357 15.484 1 95.56 241 ALA B C 1
ATOM 4073 O O . ALA B 1 241 ? -13.352 1.665 14.609 1 95.56 241 ALA B O 1
ATOM 4074 N N . ALA B 1 242 ? -15.141 2.547 15.586 1 95.31 242 ALA B N 1
ATOM 4075 C CA . ALA B 1 242 ? -16.062 1.973 14.609 1 95.31 242 ALA B CA 1
ATOM 4076 C C . ALA B 1 242 ? -15.805 2.545 13.219 1 95.31 242 ALA B C 1
ATOM 4078 O O . ALA B 1 242 ? -15.789 1.808 12.227 1 95.31 242 ALA B O 1
ATOM 4079 N N . LYS B 1 243 ? -15.57 3.795 13.141 1 95 243 LYS B N 1
ATOM 4080 C CA . LYS B 1 243 ? -15.266 4.449 11.867 1 95 243 LYS B CA 1
ATOM 4081 C C . LYS B 1 243 ? -13.969 3.924 11.273 1 95 243 LYS B C 1
ATOM 4083 O O . LYS B 1 243 ? -13.883 3.68 10.07 1 95 243 LYS B O 1
ATOM 4088 N N . ARG B 1 244 ? -13.031 3.756 12.102 1 95.62 244 ARG B N 1
ATOM 4089 C CA . ARG B 1 244 ? -11.758 3.209 11.656 1 95.62 244 ARG B CA 1
ATOM 4090 C C . ARG B 1 244 ? -11.93 1.806 11.078 1 95.62 244 ARG B C 1
ATOM 4092 O O . ARG B 1 244 ? -11.352 1.477 10.039 1 95.62 244 ARG B O 1
ATOM 4099 N N . ALA B 1 245 ? -12.688 1.037 11.727 1 95 245 ALA B N 1
ATOM 4100 C CA . ALA B 1 245 ? -12.922 -0.328 11.266 1 95 245 ALA B CA 1
ATOM 4101 C C . ALA B 1 245 ? -13.625 -0.334 9.914 1 95 245 ALA B C 1
ATOM 4103 O O . ALA B 1 245 ? -13.289 -1.129 9.031 1 95 245 ALA B O 1
ATOM 4104 N N . GLU B 1 246 ? -14.539 0.556 9.742 1 95.19 246 GLU B N 1
ATOM 4105 C CA . GLU B 1 246 ? -15.281 0.661 8.484 1 95.19 246 GLU B CA 1
ATOM 4106 C C . GLU B 1 246 ? -14.383 1.145 7.352 1 95.19 246 GLU B C 1
ATOM 4108 O O . GLU B 1 246 ? -14.602 0.792 6.191 1 95.19 246 GLU B O 1
ATOM 4113 N N . ARG B 1 247 ? -13.398 1.896 7.758 1 96.94 247 ARG B N 1
ATOM 4114 C CA . ARG B 1 247 ? -12.516 2.512 6.77 1 96.94 247 ARG B CA 1
ATOM 4115 C C . ARG B 1 247 ? -11.297 1.636 6.5 1 96.94 247 ARG B C 1
ATOM 4117 O O . ARG B 1 247 ? -10.281 2.119 6.004 1 96.94 247 ARG B O 1
ATOM 4124 N N . ASP B 1 248 ? -11.438 0.361 6.816 1 97.12 248 ASP B N 1
ATOM 4125 C CA . ASP B 1 248 ? -10.406 -0.621 6.492 1 97.12 248 ASP B CA 1
ATOM 4126 C C . ASP B 1 248 ? -11.016 -1.838 5.793 1 97.12 248 ASP B C 1
ATOM 4128 O O . ASP B 1 248 ? -10.781 -2.975 6.211 1 97.12 248 ASP B O 1
ATOM 4132 N N . PRO B 1 249 ? -11.758 -1.617 4.723 1 97.06 249 PRO B N 1
ATOM 4133 C CA . PRO B 1 249 ? -12.477 -2.721 4.082 1 97.06 249 PRO B CA 1
ATOM 4134 C C . PRO B 1 249 ? -11.539 -3.729 3.416 1 97.06 249 PRO B C 1
ATOM 4136 O O . PRO B 1 249 ? -11.969 -4.824 3.041 1 97.06 249 PRO B O 1
ATOM 4139 N N . PHE B 1 250 ? -10.281 -3.438 3.312 1 97.81 250 PHE B N 1
ATOM 4140 C CA . PHE B 1 250 ? -9.359 -4.324 2.619 1 97.81 250 PHE B CA 1
ATOM 4141 C C . PHE B 1 250 ? -8.328 -4.898 3.588 1 97.81 250 PHE B C 1
ATOM 4143 O O . PHE B 1 250 ? -7.32 -5.469 3.166 1 97.81 250 PHE B O 1
ATOM 4150 N N . ALA B 1 251 ? -8.453 -4.672 4.848 1 96.81 251 ALA B N 1
ATOM 4151 C CA . ALA B 1 251 ? -7.621 -5.242 5.906 1 96.81 251 ALA B CA 1
ATOM 4152 C C . ALA B 1 251 ? -6.164 -4.82 5.742 1 96.81 251 ALA B C 1
ATOM 4154 O O . ALA B 1 251 ? -5.254 -5.641 5.895 1 96.81 251 ALA B O 1
ATOM 4155 N N . GLU B 1 252 ? -5.984 -3.572 5.367 1 96 252 GLU B N 1
ATOM 4156 C CA . GLU B 1 252 ? -4.625 -3.041 5.305 1 96 252 GLU B CA 1
ATOM 4157 C C . GLU B 1 252 ? -4.031 -2.891 6.703 1 96 252 GLU B C 1
ATOM 4159 O O . GLU B 1 252 ? -2.82 -3.039 6.883 1 96 252 GLU B O 1
ATOM 4164 N N . GLY B 1 253 ? -4.895 -2.576 7.664 1 93.12 253 GLY B N 1
ATOM 4165 C CA . GLY B 1 253 ? -4.422 -2.34 9.016 1 93.12 253 GLY B CA 1
ATOM 4166 C C . GLY B 1 253 ? -3.553 -1.104 9.141 1 93.12 253 GLY B C 1
ATOM 4167 O O . GLY B 1 253 ? -3.523 -0.265 8.234 1 93.12 253 GLY B O 1
ATOM 4168 N N . GLY B 1 254 ? -2.977 -0.953 10.328 1 92.69 254 GLY B N 1
ATOM 4169 C CA . GLY B 1 254 ? -2.07 0.155 10.586 1 92.69 254 GLY B CA 1
ATOM 4170 C C . GLY B 1 254 ? -0.609 -0.253 10.57 1 92.69 254 GLY B C 1
ATOM 4171 O O . GLY B 1 254 ? -0.239 -1.235 9.922 1 92.69 254 GLY B O 1
ATOM 4172 N N . TYR B 1 255 ? 0.201 0.58 11.164 1 92.88 255 TYR B N 1
ATOM 4173 C CA . TYR B 1 255 ? 1.632 0.314 11.273 1 92.88 255 TYR B CA 1
ATOM 4174 C C . TYR B 1 255 ? 1.936 -0.545 12.492 1 92.88 255 TYR B C 1
ATOM 4176 O O . TYR B 1 255 ? 1.397 -0.306 13.578 1 92.88 255 TYR B O 1
ATOM 4184 N N . GLY B 1 256 ? 2.744 -1.582 12.266 1 87.38 256 GLY B N 1
ATOM 4185 C CA . GLY B 1 256 ? 3.27 -2.344 13.391 1 87.38 256 GLY B CA 1
ATOM 4186 C C . GLY B 1 256 ? 4.445 -1.668 14.07 1 87.38 256 GLY B C 1
ATOM 4187 O O . GLY B 1 256 ? 5.102 -0.808 13.477 1 87.38 256 GLY B O 1
ATOM 4188 N N . PRO B 1 257 ? 4.715 -2.1 15.258 1 88.25 257 PRO B N 1
ATOM 4189 C CA . PRO B 1 257 ? 5.797 -1.482 16.031 1 88.25 257 PRO B CA 1
ATOM 4190 C C . PRO B 1 257 ? 7.168 -1.686 15.383 1 88.25 257 PRO B C 1
ATOM 4192 O O . PRO B 1 257 ? 8.078 -0.878 15.594 1 88.25 257 PRO B O 1
ATOM 4195 N N . ASP B 1 258 ? 7.32 -2.678 14.578 1 88.12 258 ASP B N 1
ATOM 4196 C CA . ASP B 1 258 ? 8.617 -2.977 13.977 1 88.12 258 ASP B CA 1
ATOM 4197 C C . ASP B 1 258 ? 8.945 -1.979 12.867 1 88.12 258 ASP B C 1
ATOM 4199 O O . ASP B 1 258 ? 10.117 -1.823 12.5 1 88.12 258 ASP B O 1
ATOM 4203 N N . ARG B 1 259 ? 7.988 -1.328 12.344 1 91.81 259 ARG B N 1
ATOM 4204 C CA . ARG B 1 259 ? 8.203 -0.397 11.234 1 91.81 259 ARG B CA 1
ATOM 4205 C C . ARG B 1 259 ? 8.789 0.92 11.734 1 91.81 259 ARG B C 1
ATOM 4207 O O . ARG B 1 259 ? 9.539 1.582 11.023 1 91.81 259 ARG B O 1
ATOM 4214 N N . CYS B 1 260 ? 8.344 1.285 12.914 1 95.38 260 CYS B N 1
ATOM 4215 C CA . CYS B 1 260 ? 8.844 2.48 13.586 1 95.38 260 CYS B CA 1
ATOM 4216 C C . CYS B 1 260 ? 9.148 2.195 15.055 1 95.38 260 CYS B C 1
ATOM 4218 O O . CYS B 1 260 ? 8.391 2.602 15.938 1 95.38 260 CYS B O 1
ATOM 4220 N N . PRO B 1 261 ? 10.312 1.668 15.32 1 94.06 261 PRO B N 1
ATOM 4221 C CA . PRO B 1 261 ? 10.586 1.141 16.656 1 94.06 261 PRO B CA 1
ATOM 4222 C C . PRO B 1 261 ? 10.547 2.221 17.734 1 94.06 261 PRO B C 1
ATOM 4224 O O . PRO B 1 261 ? 10.055 1.979 18.844 1 94.06 261 PRO B O 1
ATOM 4227 N N . ALA B 1 262 ? 11.039 3.4 17.453 1 96.31 262 ALA B N 1
ATOM 4228 C CA . ALA B 1 262 ? 11.07 4.469 18.438 1 96.31 262 ALA B CA 1
ATOM 4229 C C . ALA B 1 262 ? 9.664 4.953 18.766 1 96.31 262 ALA B C 1
ATOM 4231 O O . ALA B 1 262 ? 9.461 5.645 19.781 1 96.31 262 ALA B O 1
ATOM 4232 N N . MET B 1 263 ? 8.68 4.574 17.953 1 97.25 263 MET B N 1
ATOM 4233 C CA . MET B 1 263 ? 7.289 4.977 18.125 1 97.25 263 MET B CA 1
ATOM 4234 C C . MET B 1 263 ? 6.426 3.789 18.547 1 97.25 263 MET B C 1
ATOM 4236 O O . MET B 1 263 ? 5.199 3.889 18.578 1 97.25 263 MET B O 1
ATOM 4240 N N . ALA B 1 264 ? 7.047 2.68 18.812 1 96.06 264 ALA B N 1
ATOM 4241 C CA . ALA B 1 264 ? 6.328 1.427 19.031 1 96.06 264 ALA B CA 1
ATOM 4242 C C . ALA B 1 264 ? 5.266 1.586 20.109 1 96.06 264 ALA B C 1
ATOM 4244 O O . ALA B 1 264 ? 4.113 1.19 19.922 1 96.06 264 ALA B O 1
ATOM 4245 N N . GLY B 1 265 ? 5.629 2.166 21.234 1 96.44 265 GLY B N 1
ATOM 4246 C CA . GLY B 1 265 ? 4.672 2.371 22.312 1 96.44 265 GLY B CA 1
ATOM 4247 C C . GLY B 1 265 ? 3.521 3.279 21.922 1 96.44 265 GLY B C 1
ATOM 4248 O O . GLY B 1 265 ? 2.367 3.01 22.266 1 96.44 265 GLY B O 1
ATOM 4249 N N . LEU B 1 266 ? 3.812 4.316 21.203 1 97.69 266 LEU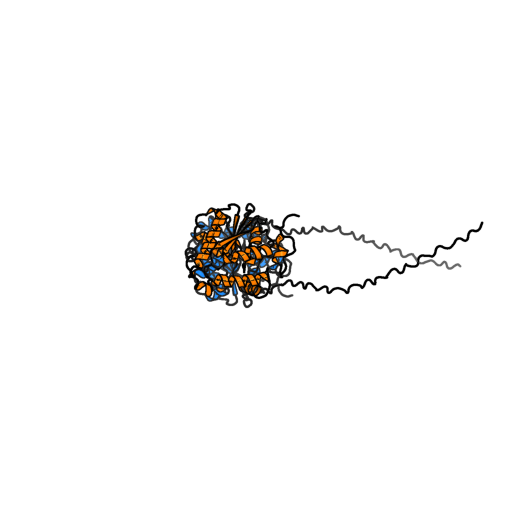 B N 1
ATOM 4250 C CA . LEU B 1 266 ? 2.807 5.285 20.781 1 97.69 266 LEU B CA 1
ATOM 4251 C C . LEU B 1 266 ? 1.827 4.664 19.797 1 97.69 266 LEU B C 1
ATOM 4253 O O . LEU B 1 266 ? 0.621 4.91 19.875 1 97.69 266 LEU B O 1
ATOM 4257 N N . LEU B 1 267 ? 2.332 3.836 18.875 1 96.56 267 LEU B N 1
ATOM 4258 C CA . LEU B 1 267 ? 1.52 3.209 17.828 1 96.56 267 LEU B CA 1
ATOM 4259 C C . LEU B 1 267 ? 0.466 2.293 18.453 1 96.56 267 LEU B C 1
ATOM 4261 O O . LEU B 1 267 ? -0.578 2.045 17.844 1 96.56 267 LEU B O 1
ATOM 4265 N N . ASN B 1 268 ? 0.739 1.868 19.688 1 93.81 268 ASN B N 1
ATOM 4266 C CA . ASN B 1 268 ? -0.169 0.931 20.344 1 93.81 268 ASN B CA 1
ATOM 4267 C C . ASN B 1 268 ? -0.879 1.574 21.531 1 93.81 268 ASN B C 1
ATOM 4269 O O . ASN B 1 268 ? -1.547 0.887 22.312 1 93.81 268 ASN B O 1
ATOM 4273 N N . TRP B 1 269 ? -0.813 2.877 21.688 1 97 269 TRP B N 1
ATOM 4274 C CA . TRP B 1 269 ? -1.338 3.553 22.859 1 97 269 TRP B CA 1
ATOM 4275 C C . TRP B 1 269 ? -2.811 3.906 22.688 1 97 269 TRP B C 1
ATOM 4277 O O . TRP B 1 269 ? -3.223 4.34 21.594 1 97 269 TRP B O 1
ATOM 4287 N N . CYS B 1 270 ? -3.572 3.672 23.734 1 96.81 270 CYS B N 1
ATOM 4288 C CA . CYS B 1 270 ? -4.984 4.027 23.781 1 96.81 270 CYS B CA 1
ATOM 4289 C C . CYS B 1 270 ? -5.344 4.613 25.156 1 96.81 270 CYS B C 1
ATOM 4291 O O . CYS B 1 270 ? -4.602 4.445 26.125 1 96.81 270 CYS B O 1
ATOM 4293 N N . GLY B 1 271 ? -6.461 5.238 25.188 1 94.38 271 GLY B N 1
ATOM 4294 C CA . GLY B 1 271 ? -6.941 5.848 26.422 1 94.38 271 GLY B CA 1
ATOM 4295 C C . GLY B 1 271 ? -6.969 7.363 26.359 1 94.38 271 GLY B C 1
ATOM 4296 O O . GLY B 1 271 ? -6.543 7.961 25.375 1 94.38 271 GLY B O 1
ATOM 4297 N N . PRO B 1 272 ? -7.441 7.977 27.406 1 95.31 272 PRO B N 1
ATOM 4298 C CA . PRO B 1 272 ? -7.625 9.43 27.406 1 95.31 272 PRO B CA 1
ATOM 4299 C C . PRO B 1 272 ? -6.344 10.188 27.75 1 95.31 272 PRO B C 1
ATOM 4301 O O . PRO B 1 272 ? -6.234 11.383 27.484 1 95.31 272 PRO B O 1
ATOM 4304 N N . ASP B 1 273 ? -5.312 9.484 28.312 1 96.5 273 ASP B N 1
ATOM 4305 C CA . ASP B 1 273 ? -4.102 10.156 28.766 1 96.5 273 ASP B CA 1
ATOM 4306 C C . ASP B 1 273 ? -3.018 10.125 27.688 1 96.5 273 ASP B C 1
ATOM 4308 O O . ASP B 1 273 ? -2.895 9.148 26.953 1 96.5 273 ASP B O 1
ATOM 4312 N N . PRO B 1 274 ? -2.262 11.148 27.719 1 96.31 274 PRO B N 1
ATOM 4313 C CA . PRO B 1 274 ? -1.15 11.156 26.766 1 96.31 274 PRO B CA 1
ATOM 4314 C C . PRO B 1 274 ? -0.175 10 26.984 1 96.31 274 PRO B C 1
ATOM 4316 O O . PRO B 1 274 ? 0.039 9.578 28.125 1 96.31 274 PRO B O 1
ATOM 4319 N N . PHE B 1 275 ? 0.352 9.547 25.828 1 97.75 275 PHE B N 1
ATOM 4320 C CA . PHE B 1 275 ? 1.372 8.508 25.891 1 97.75 275 PHE B CA 1
ATOM 4321 C C . PHE B 1 275 ? 2.527 8.938 26.797 1 97.75 275 PHE B C 1
ATOM 4323 O O . PHE B 1 275 ? 3.146 9.977 26.547 1 97.75 275 PHE B O 1
ATOM 4330 N N . PRO B 1 276 ? 2.85 8.094 27.75 1 96.31 276 PRO B N 1
ATOM 4331 C CA . PRO B 1 276 ? 3.836 8.531 28.734 1 96.31 276 PRO B CA 1
ATOM 4332 C C . PRO B 1 276 ? 5.27 8.188 28.328 1 96.31 276 PRO B C 1
ATOM 4334 O O . PRO B 1 276 ? 6.219 8.664 28.953 1 96.31 276 PRO B O 1
ATOM 4337 N N . GLY B 1 277 ? 5.418 7.332 27.344 1 95.94 277 GLY B N 1
ATOM 4338 C CA . GLY B 1 277 ? 6.75 6.871 26.984 1 95.94 277 GLY B CA 1
ATOM 4339 C C . GLY B 1 277 ? 7.574 7.922 26.266 1 95.94 277 GLY B C 1
ATOM 4340 O O . GLY B 1 277 ? 7.055 8.977 25.891 1 95.94 277 GLY B O 1
ATOM 4341 N N . ARG B 1 278 ? 8.852 7.609 26.094 1 95.56 278 ARG B N 1
ATOM 4342 C CA . ARG B 1 278 ? 9.75 8.523 25.391 1 95.56 278 ARG B CA 1
ATOM 4343 C C . ARG B 1 278 ? 9.484 8.516 23.891 1 95.56 278 ARG B C 1
ATOM 4345 O O . ARG B 1 278 ? 9.25 7.453 23.297 1 95.56 278 ARG B O 1
ATOM 4352 N N . LEU B 1 279 ? 9.477 9.711 23.359 1 97 279 LEU B N 1
ATOM 4353 C CA . LEU B 1 279 ? 9.305 9.875 21.906 1 97 279 LEU B CA 1
ATOM 4354 C C . LEU B 1 279 ? 10.539 10.508 21.281 1 97 279 LEU B C 1
ATOM 4356 O O . LEU B 1 279 ? 11.266 11.25 21.938 1 97 279 LEU B O 1
ATOM 4360 N N . PRO B 1 280 ? 10.758 10.188 20.062 1 95.31 280 PRO B N 1
ATOM 4361 C CA . PRO B 1 280 ? 12.023 10.586 19.438 1 95.31 280 PRO B CA 1
ATOM 4362 C C . PRO B 1 280 ? 12.156 12.094 19.281 1 95.31 280 PRO B C 1
ATOM 4364 O O . PRO B 1 280 ? 13.266 12.609 19.109 1 95.31 280 PRO B O 1
ATOM 4367 N N . TRP B 1 281 ? 11.109 12.867 19.344 1 96 281 TRP B N 1
ATOM 4368 C CA . TRP B 1 281 ? 11.164 14.32 19.188 1 96 281 TRP B CA 1
ATOM 4369 C C . TRP B 1 281 ? 11.055 15.016 20.547 1 96 281 TRP B C 1
ATOM 4371 O O . TRP B 1 281 ? 10.898 16.234 20.594 1 96 281 TRP B O 1
ATOM 4381 N N . ALA B 1 282 ? 11.109 14.258 21.516 1 89.75 282 ALA B N 1
ATOM 4382 C CA . ALA B 1 282 ? 11.133 14.867 22.844 1 89.75 282 ALA B CA 1
ATOM 4383 C C . ALA B 1 282 ? 12.414 15.664 23.062 1 89.75 282 ALA B C 1
ATOM 4385 O O . ALA B 1 282 ? 13.477 15.289 22.562 1 89.75 282 ALA B O 1
ATOM 4386 N N . PRO B 1 283 ? 12.234 16.766 23.781 1 78.5 283 PRO B N 1
ATOM 4387 C CA . PRO B 1 283 ? 13.461 17.5 24.109 1 78.5 283 PRO B CA 1
ATOM 4388 C C . PRO B 1 283 ? 14.461 16.672 24.891 1 78.5 283 PRO B C 1
ATOM 4390 O O . PRO B 1 283 ? 14.07 15.828 25.703 1 78.5 283 PRO B O 1
ATOM 4393 N N . ARG B 1 284 ? 15.719 16.625 24.469 1 64.38 284 ARG B N 1
ATOM 4394 C CA . ARG B 1 284 ? 16.766 15.953 25.234 1 64.38 284 ARG B CA 1
ATOM 4395 C C . ARG B 1 284 ? 16.875 16.516 26.641 1 64.38 284 ARG B C 1
ATOM 4397 O O . ARG B 1 284 ? 16.75 17.719 26.844 1 64.38 284 ARG B O 1
ATOM 4404 N N . ARG B 1 285 ? 16.688 15.695 27.625 1 52.19 285 ARG B N 1
ATOM 4405 C CA . ARG B 1 285 ? 16.969 16.141 28.984 1 52.19 285 ARG B CA 1
ATOM 4406 C C . ARG B 1 285 ? 18.453 16.469 29.172 1 52.19 285 ARG B C 1
ATOM 4408 O O . ARG B 1 285 ? 19.312 15.883 28.5 1 52.19 285 ARG B O 1
#

Secondary structure (DSSP, 8-state):
-------------------------------------------TTTT--EEEEEE----B--SBGGGTTSGGGB---HHHHTSTTHHHHHHHHHHHHHHHHHH-TTEEEEEE-----GGG-S--HHHHHHHHHHHTGGGG-GGGGGGEEEE----SHHHHHHHHHHHHHHHHSS--SEEEEEEEGGGHHIIIIIIHHHTT--GGGEEEEEEPPS-HHHHHHHHHHHHHHHH-TT--SHHHHHHHHHT-TT------TTTSGGGHHHHT--SSSPP-S--TTSPP-/-------------------------------------------TTTT--EEEEEE----B--SBGGGTTSGGGB---HHHHTSTTHHHHHHHHHHHHHHHHHH-TTEEEEEE-----GGG-S--HHHHHHHHHHHTGGGG-GGGGGGEEEE----SHHHHHHHHHHHHHHHHSS--SEEEEEEEGGGHHIIIIIIHHHTT--GGGEEEEEEPPS-HHHHHHHHHHHHHHHH-TT--SHHHHHHHHHT-TT------TTTSGGGHHHHT--SSSPP-S--TTSPP-

pLDDT: mean 85.07, std 24.17, range [19.8, 99.0]

Solvent-accessible surface area (backbone atoms only — not comparable to full-atom values): 31914 Å² total; per-residue (Å²): 135,85,73,79,76,74,73,74,80,77,81,75,83,62,76,70,76,76,74,74,72,67,71,68,69,83,68,77,72,65,65,71,62,75,62,64,72,66,68,78,80,65,42,75,46,50,85,44,46,29,35,36,37,28,57,49,87,44,34,55,53,48,59,41,37,79,46,56,73,42,64,82,23,38,59,61,54,77,76,46,70,72,40,75,59,52,44,53,48,53,53,47,41,49,50,50,40,49,51,54,31,60,75,33,85,44,32,36,30,32,27,17,14,11,33,42,43,66,90,64,39,90,39,27,11,7,53,34,48,53,46,39,35,60,56,50,54,38,78,80,42,64,79,44,57,86,40,49,46,65,33,59,46,25,52,49,73,54,35,29,54,57,47,43,54,38,48,47,24,38,31,26,73,49,75,64,70,30,40,34,40,32,40,51,42,80,48,41,61,47,48,64,63,44,40,33,48,49,69,57,50,56,69,91,36,51,48,74,47,55,43,78,73,81,48,71,65,56,52,53,54,39,54,56,53,46,54,52,36,70,62,27,56,55,42,69,51,70,70,49,29,51,49,36,57,61,21,34,52,70,46,71,56,74,77,58,46,83,68,32,61,69,44,27,67,62,70,71,49,65,55,71,62,69,68,84,69,81,50,87,75,49,79,82,128,137,87,81,75,78,77,75,76,81,79,82,75,80,66,76,71,77,74,74,72,72,68,71,67,69,85,68,77,73,64,66,70,62,74,62,64,71,66,68,78,80,63,42,75,45,50,85,44,46,29,35,37,38,29,56,50,87,46,33,55,54,49,59,41,36,82,46,54,73,43,64,82,21,38,58,61,54,77,75,47,70,72,40,76,60,52,43,54,48,55,51,47,40,48,50,50,40,50,50,54,30,61,76,33,85,43,32,35,30,32,27,19,14,10,34,42,40,65,91,64,40,91,40,29,12,7,53,33,47,52,45,39,37,58,56,50,54,38,78,80,42,64,79,45,57,86,41,48,46,64,34,58,45,25,51,47,74,54,36,29,53,57,49,44,54,37,49,45,24,38,31,26,73,49,75,63,70,31,41,35,38,31,40,51,42,78,47,42,62,46,46,64,63,44,40,32,49,48,71,57,50,55,69,92,36,52,47,73,50,55,43,78,74,82,48,72,65,57,52,56,55,38,53,54,51,46,53,52,38,71,61,27,54,58,41,69,52,70,71,50,29,53,48,36,58,61,20,34,51,71,44,73,54,74,78,56,43,83,69,31,63,69,42,26,68,60,70,70,48,67,54,72,62,68,68,82,67,81,51,86,74,49,80,82,128